Protein AF-A0A090VX76-F1 (afdb_monomer)

Radius of gyration: 25.06 Å; Cα contacts (8 Å, |Δi|>4): 396; chains: 1; bounding box: 57×43×75 Å

Solvent-accessible surface area (backbone atoms only — not comparable to full-atom values): 22000 Å² total; per-residue (Å²): 107,50,76,71,83,43,80,89,56,39,46,28,38,48,49,68,60,52,49,50,50,41,42,64,65,31,68,87,74,47,96,70,63,43,63,64,54,55,51,45,40,37,74,72,53,52,30,33,78,51,69,100,56,27,36,28,54,52,33,30,66,56,48,36,48,53,52,23,56,39,38,77,75,35,60,67,57,36,49,54,38,72,38,89,45,47,39,76,65,36,51,66,25,52,43,47,28,25,64,74,46,25,54,50,53,66,60,47,52,51,35,49,49,50,38,40,72,41,31,48,71,50,36,50,51,44,49,78,39,20,68,54,59,48,62,76,59,49,42,56,74,96,63,38,69,68,78,71,56,63,72,91,69,60,74,53,34,62,49,72,66,56,51,50,50,51,50,51,50,53,59,68,64,51,76,80,55,56,68,63,78,81,76,64,82,88,80,54,44,55,69,76,46,45,67,61,41,51,49,41,36,30,36,35,58,55,29,36,64,62,33,81,56,61,65,61,53,40,53,47,53,51,53,50,52,46,40,48,50,42,47,50,52,54,53,52,49,53,52,50,51,44,30,70,74,69,74,41,77,63,91,87,53,68,90,91,54,60,66,72,60,46,67,69,47,44,66,52,56,48,46,51,52,50,29,71,43,41,55,45,69,80,48,44,69,51,48,51,53,48,58,61,52,56,75,74,52,80,72,61,30,68,61,60,53,48,47,46,49,50,36,40,42,72,46,61,40,97,62,29,69,59,51,49,53,53,49,65,71,68,57,87,52,55,36,62,46,39,48,46,42,56,52,46,50,48,48,63,42,76,44,96,66,56,76,65,57,47,51,51,44,46,52,50,48,44,52,46,36,38,74,62,65,80,36,57,90,80,48,42,68,56,54,44,50,49,59,54,51,48,44,55,69,40,75,116

Secondary structure (DSSP, 8-state):
-B--SSTTTTTBEEHHHHHHHHHHHHTTT--S-HHHHHHHHHHTTSEEEETTTEEEESSHHHHHHHHHHHHHH-HHHHHHHTSTTGGGG-HHHHHHHHHH-TT-HHHHHHHHHHHHHHHHHHHHHHHHTHHHHHHHHPPPGGG-HHHH--GGGS--PPPHHHHHHHHHHHHHTS----PPPPP--SS--TTT-HHHHHHHHHHHHHH-TT---HHHHHHHHHHHHHHHHHHHHHHHHHHHHHHHHHSS--TTS-TTS-HHHHHHHHHHHHHHHHHHHH--GGGHHHHHHHHHHHTT-SS--HHHHHHHHHHHHHTT-TTHHHHHHHHHHH---HHHHHHHHHHHHHHHHHS---HHHHHHHHHHHHHHHHHHTSS-TTTHHHHHHHHHHHHHHT--

Sequence (396 aa):
MNDHGDADYSYSVDYVDLLGYFRDYLKTRFHGQPQKVLDDFIKRGILTYHDDNLIRFKSAFFFHYFIALHFDYDPNFKKQVFTEDNYLNFIEEITYYTGLKRDDASVLNFTQQKLNDAFADFNTDIRNNYEKVDRVLESKRDDTVTFQIDEIKAENKLSEKQIDDMYDESLSAIPVSKKIEKKDFSNQNTRRQIDKVLKLACNVLKNSEDVDDFEAKKIAYQNTLISSISFLMQYRDALITHYIKFKKQPDHFPKNIDFHIFIKIIPLIHQVVIYNWLGTQKLRPVITDKIEKDKTTINISDFERFLSVFIYSDIKGSDYPQKIEQFVKSTKYNYLKDLSYLKIMSYYHLRKNDKELDKFYLKLLADIKQGIGQLDKHSKSRFIKNLENDKKKGSL

InterPro domains:
  IPR057123 STAND NTPase 4, small alpha/beta domain [PF24406] (11-67)

Organism: NCBI:txid504487

pLDDT: mean 87.03, std 12.62, range [30.88, 98.5]

Nearest PDB structures (foldseek):
  7xn7-assembly1_q  TM=1.341E-01  e=4.962E+00  Komagataella phaffii
  6rrk-assembly1_B  TM=1.285E-01  e=8.283E+00  Homo sapiens

Foldseek 3Di:
DAQPVDQLCGQKDFQVVVLVVQCVVCVVPPPDRSVVVVVVCCVVQQWHDRPDTIIHGQALVSVLLVVLVVVVVDVVSVVVCLPDLNVLLNLSSLLNNLLVVLQPVVLLVSLLVLLCVQCVVLLVVCLVPVAVLLVVLFDDLCGFVVVVDPPVPPDAQDDPVRLVVVVVVVVVPPPRHSGNDDRDPPDGDSNPVSVSSLLSLQSSLLSNLNHPPLVSSLVSVVSSLSSLSSVLVVVLVVQVVCCVVVVDGPPPDDPPDDPVSCSNCSLLVSLVVSLVRRQDPSCLVSLVVCLVVVVVDDRHHLSSNLSSLVSNVVNVPPCSLVSLLVSCVPDPGLSSLSSSLVSLSCCLRNHDDDPVSNVSSLLSNLVSCVSSPVDDPVCSVVSSVVVVVSNVVNVD

Mean predicted aligned error: 7.78 Å

Structure (mmCIF, N/CA/C/O backbone):
data_AF-A0A090VX76-F1
#
_entry.id   AF-A0A090VX76-F1
#
loop_
_atom_site.group_PDB
_atom_site.id
_atom_site.type_symbol
_atom_site.label_atom_id
_atom_site.label_alt_id
_atom_site.label_comp_id
_atom_site.label_asym_id
_atom_site.label_entity_id
_atom_site.label_seq_id
_atom_site.pdbx_PDB_ins_code
_atom_site.Cartn_x
_atom_site.Cartn_y
_atom_site.Cartn_z
_atom_site.occupancy
_atom_site.B_iso_or_equiv
_atom_site.auth_seq_id
_atom_site.auth_comp_id
_atom_site.auth_asym_id
_atom_site.auth_atom_id
_atom_site.pdbx_PDB_model_num
ATOM 1 N N . MET A 1 1 ? 19.709 7.223 -23.746 1.00 61.41 1 MET A N 1
ATOM 2 C CA . MET A 1 1 ? 19.711 8.512 -23.024 1.00 61.41 1 MET A CA 1
ATOM 3 C C . MET A 1 1 ? 20.643 8.343 -21.850 1.00 61.41 1 MET A C 1
ATOM 5 O O . MET A 1 1 ? 20.423 7.428 -21.064 1.00 61.41 1 MET A O 1
ATOM 9 N N . ASN A 1 2 ? 21.706 9.139 -21.801 1.00 57.91 2 ASN A N 1
ATOM 10 C CA . ASN A 1 2 ? 22.763 8.963 -20.813 1.00 57.91 2 ASN A CA 1
ATOM 11 C C . ASN A 1 2 ? 22.556 9.922 -19.645 1.00 57.91 2 ASN A C 1
ATOM 13 O O . ASN A 1 2 ? 21.997 11.008 -19.789 1.00 57.91 2 ASN A O 1
ATOM 17 N N . ASP A 1 3 ? 22.993 9.499 -18.469 1.00 56.75 3 ASP A N 1
ATOM 18 C CA . ASP A 1 3 ? 23.068 10.373 -17.314 1.00 56.75 3 ASP A CA 1
ATOM 19 C C . ASP A 1 3 ? 24.384 11.157 -17.377 1.00 56.75 3 ASP A C 1
ATOM 21 O O . ASP A 1 3 ? 25.464 10.593 -17.210 1.00 56.75 3 ASP A O 1
ATOM 25 N N . HIS A 1 4 ? 24.291 12.455 -17.660 1.00 56.47 4 HIS A N 1
ATOM 26 C CA . HIS A 1 4 ? 25.447 13.345 -17.775 1.00 56.47 4 HIS A CA 1
ATOM 27 C C . HIS A 1 4 ? 25.908 13.903 -16.419 1.00 56.47 4 HIS A C 1
ATOM 29 O O . HIS A 1 4 ? 26.841 14.697 -16.361 1.00 56.47 4 HIS A O 1
ATOM 35 N N . GLY A 1 5 ? 25.272 13.496 -15.316 1.00 48.22 5 GLY A N 1
ATOM 36 C CA . GLY A 1 5 ? 25.633 13.913 -13.964 1.00 48.22 5 GLY A CA 1
ATOM 37 C C . GLY A 1 5 ? 25.100 15.284 -13.541 1.00 48.22 5 GLY A C 1
ATOM 38 O O . GLY A 1 5 ? 25.035 15.528 -12.336 1.00 48.22 5 GLY A O 1
ATOM 39 N N . ASP A 1 6 ? 24.670 16.115 -14.492 1.00 52.59 6 ASP A N 1
ATOM 40 C CA . ASP A 1 6 ? 23.902 17.341 -14.277 1.00 52.59 6 ASP A CA 1
ATOM 41 C C . ASP A 1 6 ? 22.405 17.043 -14.420 1.00 52.59 6 ASP A C 1
ATOM 43 O O . ASP A 1 6 ? 21.950 16.619 -15.479 1.00 52.59 6 ASP A O 1
ATOM 47 N N . ALA A 1 7 ? 21.639 17.293 -13.358 1.00 52.88 7 ALA A N 1
ATOM 48 C CA . ALA A 1 7 ? 20.221 16.963 -13.282 1.00 52.88 7 ALA A CA 1
ATOM 49 C C . ALA A 1 7 ? 19.348 17.671 -14.336 1.00 52.88 7 ALA A C 1
ATOM 51 O O . ALA A 1 7 ? 18.213 17.235 -14.546 1.00 52.88 7 ALA A O 1
ATOM 52 N N . ASP A 1 8 ? 19.847 18.734 -14.971 1.00 55.12 8 ASP A N 1
ATOM 53 C CA . ASP A 1 8 ? 19.136 19.439 -16.039 1.00 55.12 8 ASP A CA 1
ATOM 54 C C . ASP A 1 8 ? 19.407 18.814 -17.424 1.00 55.12 8 ASP A C 1
ATOM 56 O O . ASP A 1 8 ? 18.516 18.813 -18.277 1.00 55.12 8 ASP A O 1
ATOM 60 N N . TYR A 1 9 ? 20.559 18.154 -17.609 1.00 59.03 9 TYR A N 1
ATOM 61 C CA . TYR A 1 9 ? 20.956 17.472 -18.854 1.00 59.03 9 TYR A CA 1
ATOM 62 C C . TYR A 1 9 ? 20.869 15.939 -18.787 1.00 59.03 9 TYR A C 1
ATOM 64 O O . TYR A 1 9 ? 20.947 15.271 -19.824 1.00 59.03 9 TYR A O 1
ATOM 72 N N . SER A 1 10 ? 20.702 15.358 -17.595 1.00 65.88 10 SER A N 1
ATOM 73 C CA . SER A 1 10 ? 20.537 13.919 -17.383 1.00 65.88 10 SER A CA 1
ATOM 74 C C . SER A 1 10 ? 19.366 13.379 -18.201 1.00 65.88 10 SER A C 1
ATOM 76 O O . SER A 1 10 ? 18.280 13.956 -18.253 1.00 65.88 10 SER A O 1
ATOM 78 N N . TYR A 1 11 ? 19.594 12.227 -18.828 1.00 80.56 11 TYR A N 1
ATOM 79 C CA . TYR A 1 11 ? 18.632 11.525 -19.676 1.00 80.56 11 TYR A CA 1
ATOM 80 C C . TYR A 1 11 ? 18.161 12.317 -20.898 1.00 80.56 11 TYR A C 1
ATOM 82 O O . TYR A 1 11 ? 17.060 12.097 -21.404 1.00 80.56 11 TYR A O 1
ATOM 90 N N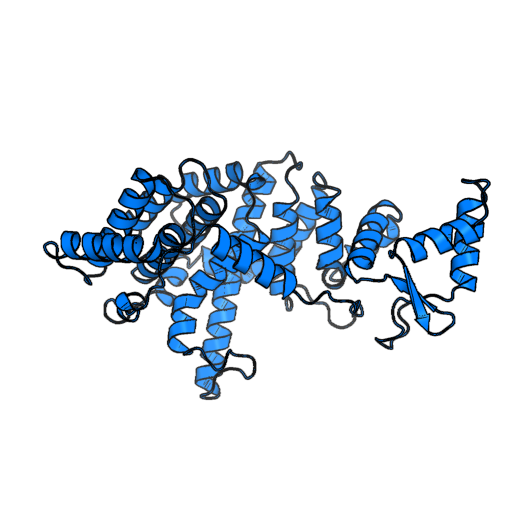 . SER A 1 12 ? 19.013 13.206 -21.396 1.00 85.62 12 SER A N 1
ATOM 91 C CA . SER A 1 12 ? 18.903 13.751 -22.740 1.00 85.62 12 SER A CA 1
ATOM 92 C C . SER A 1 12 ? 19.764 12.946 -23.727 1.00 85.62 12 SER A C 1
ATOM 94 O O . SER A 1 12 ? 20.536 12.055 -23.349 1.00 85.62 12 SER A O 1
ATOM 96 N N . VAL A 1 13 ? 19.550 13.168 -25.018 1.00 88.69 13 VAL A N 1
ATOM 97 C CA . VAL A 1 13 ? 20.364 12.625 -26.109 1.00 88.69 13 VAL A CA 1
ATOM 98 C C . VAL A 1 13 ? 20.415 13.652 -27.233 1.00 88.69 13 VAL A C 1
ATOM 100 O O . VAL A 1 13 ? 19.424 14.340 -27.467 1.00 88.69 13 VAL A O 1
ATOM 103 N N . ASP A 1 14 ? 21.544 13.757 -27.926 1.00 90.19 14 ASP A N 1
ATOM 104 C CA . ASP A 1 14 ? 21.655 14.621 -29.098 1.00 90.19 14 ASP A CA 1
ATOM 105 C C . ASP A 1 14 ? 20.663 14.190 -30.193 1.00 90.19 14 ASP A C 1
ATOM 107 O O . ASP A 1 14 ? 20.452 12.995 -30.433 1.00 90.19 14 ASP A O 1
ATOM 111 N N . TYR A 1 15 ? 20.023 15.159 -30.851 1.00 90.88 15 TYR A N 1
ATOM 112 C CA . TYR A 1 15 ? 19.055 14.889 -31.913 1.00 90.88 15 TYR A CA 1
ATOM 113 C C . TYR A 1 15 ? 19.672 14.079 -33.058 1.00 90.88 15 TYR A C 1
ATOM 115 O O . TYR A 1 15 ? 19.019 13.178 -33.589 1.00 90.88 15 TYR A O 1
ATOM 123 N N . VAL A 1 16 ? 20.920 14.368 -33.438 1.00 90.69 16 VAL A N 1
ATOM 124 C CA . VAL A 1 16 ? 21.611 13.692 -34.543 1.00 90.69 16 VAL A CA 1
ATOM 125 C C . VAL A 1 16 ? 21.887 12.236 -34.183 1.00 90.69 16 VAL A C 1
ATOM 127 O O . VAL A 1 16 ? 21.609 11.349 -34.996 1.00 90.69 16 VAL A O 1
ATOM 130 N N . ASP A 1 17 ? 22.346 11.978 -32.958 1.00 90.94 17 ASP A N 1
ATOM 131 C CA . ASP A 1 17 ? 22.579 10.621 -32.454 1.00 90.94 17 ASP A CA 1
ATOM 132 C C . ASP A 1 17 ? 21.272 9.822 -32.388 1.00 90.94 17 ASP A C 1
ATOM 134 O O . ASP A 1 17 ? 21.200 8.675 -32.843 1.00 90.94 17 ASP A O 1
ATOM 138 N N . LEU A 1 18 ? 20.200 10.442 -31.880 1.00 91.94 18 LEU A N 1
ATOM 139 C CA . LEU A 1 18 ? 18.882 9.818 -31.818 1.00 91.94 18 LEU A CA 1
ATOM 140 C C . LEU A 1 18 ? 18.333 9.526 -33.221 1.00 91.94 18 LEU A C 1
ATOM 142 O O . LEU A 1 18 ? 17.815 8.438 -33.467 1.00 91.94 18 LEU A O 1
ATOM 146 N N . LEU A 1 19 ? 18.480 10.454 -34.167 1.00 92.62 19 LEU A N 1
ATOM 147 C CA . LEU A 1 19 ? 18.079 10.246 -35.557 1.00 92.62 19 LEU A CA 1
ATOM 148 C C . LEU A 1 19 ? 18.888 9.119 -36.219 1.00 92.62 19 LEU A C 1
ATOM 150 O O . LEU A 1 19 ? 18.323 8.341 -36.992 1.00 92.62 19 LEU A O 1
ATOM 154 N N . GLY A 1 20 ? 20.181 9.009 -35.902 1.00 92.62 20 GLY A N 1
ATOM 155 C CA . GLY A 1 20 ? 21.033 7.886 -36.293 1.00 92.62 20 GLY A CA 1
ATOM 156 C C . GLY A 1 20 ? 20.469 6.553 -35.802 1.00 92.62 20 GLY A C 1
ATOM 157 O O . GLY A 1 20 ? 20.235 5.653 -36.608 1.00 92.62 20 GLY A O 1
ATOM 158 N N . TYR A 1 21 ? 20.118 6.471 -34.515 1.00 91.06 21 TYR A N 1
ATOM 159 C CA . TYR A 1 21 ? 19.471 5.289 -33.941 1.00 91.06 21 TYR A CA 1
ATOM 160 C C . TYR A 1 21 ? 18.154 4.934 -34.650 1.00 91.06 21 TYR A C 1
ATOM 162 O O . TYR A 1 21 ? 17.949 3.781 -35.031 1.00 91.06 21 TYR A O 1
ATOM 170 N N . PHE A 1 22 ? 17.266 5.910 -34.886 1.00 90.69 22 PHE A N 1
ATOM 171 C CA . PHE A 1 22 ? 16.011 5.677 -35.615 1.00 90.69 22 PHE A CA 1
ATOM 172 C C . PHE A 1 22 ? 16.263 5.184 -37.043 1.00 90.69 22 PHE A C 1
ATOM 174 O O . PHE A 1 22 ? 15.547 4.307 -37.528 1.00 90.69 22 PHE A O 1
ATOM 181 N N . ARG A 1 23 ? 17.278 5.726 -37.726 1.00 92.25 23 ARG A N 1
ATOM 182 C CA . ARG A 1 23 ? 17.655 5.299 -39.077 1.00 92.25 23 ARG A CA 1
ATOM 183 C C . ARG A 1 23 ? 18.080 3.838 -39.095 1.00 92.25 23 ARG A C 1
ATOM 185 O O . ARG A 1 23 ? 17.578 3.086 -39.928 1.00 92.25 23 ARG A O 1
ATOM 192 N N . ASP A 1 24 ? 18.947 3.438 -38.174 1.00 91.69 24 ASP A N 1
ATOM 193 C CA . ASP A 1 24 ? 19.447 2.066 -38.107 1.00 91.69 24 ASP A CA 1
ATOM 194 C C . ASP A 1 24 ? 18.354 1.084 -37.675 1.00 91.69 24 ASP A C 1
ATOM 196 O O . ASP A 1 24 ? 18.184 0.034 -38.297 1.00 91.69 24 ASP A O 1
ATOM 200 N N . TYR A 1 25 ? 17.548 1.454 -36.675 1.00 88.81 25 TYR A N 1
ATOM 201 C CA . TYR A 1 25 ? 16.451 0.626 -36.174 1.00 88.81 25 TYR A CA 1
ATOM 202 C C . TYR A 1 25 ? 15.350 0.396 -37.222 1.00 88.81 25 TYR A C 1
ATOM 204 O O . TYR A 1 25 ? 14.828 -0.715 -37.349 1.00 88.81 25 TYR A O 1
ATOM 212 N N . LEU A 1 26 ? 14.985 1.429 -37.992 1.00 91.44 26 LEU A N 1
ATOM 213 C CA . LEU A 1 26 ? 13.903 1.346 -38.980 1.00 91.44 26 LEU A CA 1
ATOM 214 C C . LEU A 1 26 ? 14.341 0.732 -40.313 1.00 91.44 26 LEU A C 1
ATOM 216 O O . LEU A 1 26 ? 13.481 0.227 -41.033 1.00 91.44 26 LEU A O 1
ATOM 220 N N . LYS A 1 27 ? 15.645 0.701 -40.624 1.00 90.25 27 LYS A N 1
ATOM 221 C CA . LYS A 1 27 ? 16.193 0.229 -41.911 1.00 90.25 27 LYS A CA 1
ATOM 222 C C . LYS A 1 27 ? 15.644 -1.128 -42.369 1.00 90.25 27 LYS A C 1
ATOM 224 O O . LYS A 1 27 ? 15.472 -1.338 -43.566 1.00 90.25 27 LYS A O 1
ATOM 229 N N . THR A 1 28 ? 15.374 -2.044 -41.440 1.00 88.81 28 THR A N 1
ATOM 230 C CA . THR A 1 28 ? 14.866 -3.400 -41.727 1.00 88.81 28 THR A CA 1
ATOM 231 C C . THR A 1 28 ? 13.382 -3.591 -41.409 1.00 88.81 28 THR A C 1
ATOM 233 O O . THR A 1 28 ? 12.850 -4.677 -41.622 1.00 88.81 28 THR A O 1
ATOM 236 N N . ARG A 1 29 ? 12.704 -2.565 -40.880 1.00 86.56 29 ARG A N 1
ATOM 237 C CA . ARG A 1 29 ? 11.356 -2.680 -40.294 1.00 86.56 29 ARG A CA 1
ATOM 238 C C . ARG A 1 29 ? 10.327 -1.760 -40.940 1.00 86.56 29 ARG A C 1
ATOM 240 O O . ARG A 1 29 ? 9.135 -2.043 -40.870 1.00 86.56 29 ARG A O 1
ATOM 247 N N . PHE A 1 30 ? 10.760 -0.649 -41.532 1.00 84.06 30 PHE A N 1
ATOM 248 C CA . PHE A 1 30 ? 9.867 0.377 -42.052 1.00 84.06 30 PHE A CA 1
ATOM 249 C C . PHE A 1 30 ? 10.529 1.172 -43.183 1.00 84.06 30 PHE A C 1
ATOM 251 O O . PHE A 1 30 ? 11.637 1.675 -43.036 1.00 84.06 30 PHE A O 1
ATOM 258 N N . HIS A 1 31 ? 9.823 1.337 -44.303 1.00 78.06 31 HIS A N 1
ATOM 259 C CA . HIS A 1 31 ? 10.339 2.027 -45.494 1.00 78.06 31 HIS A CA 1
ATOM 260 C C . HIS A 1 31 ? 10.164 3.560 -45.479 1.00 78.06 31 HIS A C 1
ATOM 262 O O . HIS A 1 31 ? 10.464 4.220 -46.472 1.00 78.06 31 HIS A O 1
ATOM 268 N N . GLY A 1 32 ? 9.647 4.153 -44.398 1.00 81.19 32 GLY A N 1
ATOM 269 C CA . GLY A 1 32 ? 9.461 5.605 -44.311 1.00 81.19 32 GLY A CA 1
ATOM 270 C C . GLY A 1 32 ? 10.693 6.364 -43.812 1.00 81.19 32 GLY A C 1
ATOM 271 O O . GLY A 1 32 ? 11.698 5.786 -43.411 1.00 81.19 32 GLY A O 1
ATOM 272 N N . GLN A 1 33 ? 10.606 7.696 -43.835 1.00 88.69 33 GLN A N 1
ATOM 273 C CA . GLN A 1 33 ? 11.702 8.578 -43.424 1.00 88.69 33 GLN A CA 1
ATOM 274 C C . GLN A 1 33 ? 11.870 8.560 -41.892 1.00 88.69 33 GLN A C 1
ATOM 276 O O . GLN A 1 33 ? 10.944 8.987 -41.199 1.00 88.69 33 GLN A O 1
ATOM 281 N N . PRO A 1 34 ? 13.035 8.148 -41.348 1.00 91.00 34 PRO A N 1
ATOM 282 C CA . PRO A 1 34 ? 13.270 8.083 -39.900 1.00 91.00 34 PRO A CA 1
ATOM 283 C C . PRO A 1 34 ? 13.031 9.413 -39.180 1.00 91.00 34 PRO A C 1
ATOM 285 O O . PRO A 1 34 ? 12.471 9.431 -38.088 1.00 91.00 34 PRO A O 1
ATOM 288 N N . GLN A 1 35 ? 13.371 10.525 -39.840 1.00 92.69 35 GLN A N 1
ATOM 289 C CA . GLN A 1 35 ? 13.133 11.876 -39.335 1.00 92.69 35 GLN A CA 1
ATOM 290 C C . GLN A 1 35 ? 11.649 12.136 -39.063 1.00 92.69 35 GLN A C 1
ATOM 292 O O . GLN A 1 35 ? 11.299 12.575 -37.978 1.00 92.69 35 GLN A O 1
ATOM 297 N N . LYS A 1 36 ? 10.757 11.762 -39.992 1.00 91.81 36 LYS A N 1
ATOM 298 C CA . LYS A 1 36 ? 9.308 11.934 -39.803 1.00 91.81 36 LYS A CA 1
ATOM 299 C C . LYS A 1 36 ? 8.776 11.145 -38.611 1.00 91.81 36 LYS A C 1
ATOM 301 O O . LYS A 1 36 ? 7.833 11.593 -37.971 1.00 91.81 36 LYS A O 1
ATOM 306 N N . VAL A 1 37 ? 9.351 9.974 -38.332 1.00 91.19 37 VAL A N 1
ATOM 307 C CA . VAL A 1 37 ? 8.958 9.169 -37.169 1.00 91.19 37 VAL A CA 1
ATOM 308 C C . VAL A 1 37 ? 9.399 9.868 -35.886 1.00 91.19 37 VAL A C 1
ATOM 310 O O . VAL A 1 37 ? 8.575 10.053 -34.997 1.00 91.19 37 VAL A O 1
ATOM 313 N N . LEU A 1 38 ? 10.658 10.309 -35.802 1.00 92.00 38 LEU A N 1
ATOM 314 C CA . LEU A 1 38 ? 11.160 11.057 -34.647 1.00 92.00 38 LEU A CA 1
ATOM 315 C C . LEU A 1 38 ? 10.354 12.347 -34.405 1.00 92.00 38 LEU A C 1
ATOM 317 O O . LEU A 1 38 ? 9.918 12.603 -33.282 1.00 92.00 38 LEU A O 1
ATOM 321 N N . ASP A 1 39 ? 10.072 13.107 -35.463 1.00 91.44 39 ASP A N 1
ATOM 322 C CA . ASP A 1 39 ? 9.273 14.332 -35.388 1.00 91.44 39 ASP A CA 1
ATOM 323 C C . ASP A 1 39 ? 7.835 14.049 -34.910 1.00 91.44 39 ASP A C 1
ATOM 325 O O . ASP A 1 39 ? 7.254 14.859 -34.187 1.00 91.44 39 ASP A O 1
ATOM 329 N N . ASP A 1 40 ? 7.256 12.886 -35.240 1.00 92.94 40 ASP A N 1
ATOM 330 C CA . ASP A 1 40 ? 5.930 12.482 -34.754 1.00 92.94 40 ASP A CA 1
ATOM 331 C C . ASP A 1 40 ? 5.936 12.188 -33.242 1.00 92.94 40 ASP A C 1
ATOM 333 O O . ASP A 1 40 ? 5.009 12.589 -32.536 1.00 92.94 40 ASP A O 1
ATOM 337 N N . PHE A 1 41 ? 7.000 11.577 -32.701 1.00 92.38 41 PHE A N 1
ATOM 338 C CA . PHE A 1 41 ? 7.164 11.402 -31.247 1.00 92.38 41 PHE A CA 1
ATOM 339 C C . PHE A 1 41 ? 7.220 12.747 -30.508 1.00 92.38 41 PHE A C 1
ATOM 341 O O . PHE A 1 41 ? 6.643 12.884 -29.422 1.00 92.38 41 PHE A O 1
ATOM 348 N N . ILE A 1 42 ? 7.886 13.745 -31.096 1.00 91.88 42 ILE A N 1
ATOM 349 C CA . ILE A 1 42 ? 7.974 15.102 -30.541 1.00 91.88 42 ILE A CA 1
ATOM 350 C C . ILE A 1 42 ? 6.617 15.806 -30.647 1.00 91.88 42 ILE A C 1
ATOM 352 O O . ILE A 1 42 ? 6.102 16.328 -29.657 1.00 91.88 42 ILE A O 1
ATOM 356 N N . LYS A 1 43 ? 5.976 15.757 -31.821 1.00 92.75 43 LYS A N 1
ATOM 357 C CA . LYS A 1 43 ? 4.665 16.374 -32.070 1.00 92.75 43 LYS A CA 1
ATOM 358 C C . LYS A 1 43 ? 3.572 15.812 -31.160 1.00 92.75 43 LYS A C 1
ATOM 360 O O . LYS A 1 43 ? 2.720 16.563 -30.691 1.00 92.75 43 LYS A O 1
ATOM 365 N N . ARG A 1 44 ? 3.601 14.507 -30.878 1.00 90.94 44 ARG A N 1
ATOM 366 C CA . ARG A 1 44 ? 2.683 13.845 -29.932 1.00 90.94 44 ARG A CA 1
ATOM 367 C C . ARG A 1 44 ? 3.006 14.134 -28.466 1.00 90.94 44 ARG A C 1
ATOM 369 O O . ARG A 1 44 ? 2.235 13.754 -27.591 1.00 90.94 44 ARG A O 1
ATOM 376 N N . GLY A 1 45 ? 4.118 14.811 -28.184 1.00 88.12 45 GLY A N 1
ATOM 377 C CA . GLY A 1 45 ? 4.521 15.190 -26.836 1.00 88.12 45 GLY A CA 1
ATOM 378 C C . GLY A 1 45 ? 5.060 14.034 -25.998 1.00 88.12 45 GLY A C 1
ATOM 379 O O . GLY A 1 45 ? 5.004 14.117 -24.774 1.00 88.12 45 GLY A O 1
ATOM 380 N N . ILE A 1 46 ? 5.568 12.972 -26.626 1.00 89.69 46 ILE A N 1
ATOM 381 C CA . ILE A 1 46 ? 6.306 11.914 -25.922 1.00 89.69 46 ILE A CA 1
ATOM 382 C C . ILE A 1 46 ? 7.722 12.417 -25.627 1.00 89.69 46 ILE A C 1
ATOM 384 O O . ILE A 1 46 ? 8.202 12.349 -24.493 1.00 89.69 46 ILE A O 1
ATOM 388 N N . LEU A 1 47 ? 8.360 12.979 -26.654 1.00 91.00 47 LEU A N 1
ATOM 389 C CA . LEU A 1 47 ? 9.667 13.621 -26.582 1.00 91.00 47 LEU A CA 1
ATOM 390 C C . LEU A 1 47 ? 9.518 15.146 -26.643 1.00 91.00 47 LEU A C 1
ATOM 392 O O . LEU A 1 47 ? 8.507 15.670 -27.109 1.00 91.00 47 LEU A O 1
ATOM 396 N N . THR A 1 48 ? 10.526 15.860 -26.159 1.00 89.25 48 THR A N 1
ATOM 397 C CA . THR A 1 48 ? 10.628 17.317 -26.250 1.00 89.25 48 THR A CA 1
ATOM 398 C C . THR A 1 48 ? 12.075 17.719 -26.482 1.00 89.25 48 THR A C 1
ATOM 400 O O . THR A 1 48 ? 12.990 17.046 -26.000 1.00 89.25 48 THR A O 1
ATOM 403 N N . TYR A 1 49 ? 12.262 18.842 -27.170 1.00 88.44 49 TYR A N 1
ATOM 404 C CA . TYR A 1 49 ? 13.541 19.537 -27.180 1.00 88.44 49 TYR A CA 1
ATOM 405 C C . TYR A 1 49 ? 13.863 20.056 -25.776 1.00 88.44 49 TYR A C 1
ATOM 407 O O . TYR A 1 49 ? 12.972 20.506 -25.044 1.00 88.44 49 TYR A O 1
ATOM 415 N N . HIS A 1 50 ? 15.132 19.939 -25.414 1.00 78.69 50 HIS A N 1
ATOM 416 C CA . HIS A 1 50 ? 15.766 20.509 -24.241 1.00 78.69 50 HIS A CA 1
ATOM 417 C C . HIS A 1 50 ? 17.024 21.214 -24.729 1.00 78.69 50 HIS A C 1
ATOM 419 O O . HIS A 1 50 ? 17.971 20.550 -25.133 1.00 78.69 50 HIS A O 1
ATOM 425 N N . ASP A 1 51 ? 17.012 22.541 -24.754 1.00 75.06 51 ASP A N 1
ATOM 426 C CA . ASP A 1 51 ? 18.001 23.326 -25.498 1.00 75.06 51 ASP A CA 1
ATOM 427 C C . ASP A 1 51 ? 18.063 22.937 -26.996 1.00 75.06 51 ASP A C 1
ATOM 429 O O . ASP A 1 51 ? 17.387 22.013 -27.457 1.00 75.06 51 ASP A O 1
ATOM 433 N N . ASP A 1 52 ? 18.819 23.688 -27.798 1.00 77.31 52 ASP A N 1
ATOM 434 C CA . ASP A 1 52 ? 18.664 23.690 -29.262 1.00 77.31 52 ASP A CA 1
ATOM 435 C C . ASP A 1 52 ? 18.892 22.330 -29.954 1.00 77.31 52 ASP A C 1
ATOM 437 O O . ASP A 1 52 ? 18.370 22.124 -31.050 1.00 77.31 52 ASP A O 1
ATOM 441 N N . ASN A 1 53 ? 19.627 21.387 -29.345 1.00 86.12 53 ASN A N 1
ATOM 442 C CA . ASN A 1 53 ? 19.951 20.105 -29.991 1.00 86.12 53 ASN A CA 1
ATOM 443 C C . ASN A 1 53 ? 19.761 18.844 -29.132 1.00 86.12 53 ASN A C 1
ATOM 445 O O . ASN A 1 53 ? 20.056 17.749 -29.612 1.00 86.12 53 ASN A O 1
ATOM 449 N N . LEU A 1 54 ? 19.265 18.947 -27.892 1.00 89.00 54 LEU A N 1
ATOM 450 C CA . LEU A 1 54 ? 19.051 17.763 -27.052 1.00 89.00 54 LEU A CA 1
ATOM 451 C C . LEU A 1 54 ? 17.574 17.382 -27.004 1.00 89.00 54 LEU A C 1
ATOM 453 O O . LEU A 1 54 ? 16.674 18.218 -26.953 1.00 89.00 54 LEU A O 1
ATOM 457 N N . ILE A 1 55 ? 17.319 16.081 -26.994 1.00 90.00 55 ILE A N 1
ATOM 458 C CA . ILE A 1 55 ? 15.994 15.484 -26.901 1.00 90.00 55 ILE A CA 1
ATOM 459 C C . ILE A 1 55 ? 15.889 14.706 -25.598 1.00 90.00 55 ILE A C 1
ATOM 461 O O . ILE A 1 55 ? 16.768 13.918 -25.253 1.00 90.00 55 ILE A O 1
ATOM 465 N N . ARG A 1 56 ? 14.771 14.873 -24.890 1.00 88.00 56 ARG A N 1
ATOM 466 C CA . ARG A 1 56 ? 14.425 14.072 -23.708 1.00 88.00 56 ARG A CA 1
ATOM 467 C C . ARG A 1 56 ? 12.940 13.734 -23.681 1.00 88.00 56 ARG A C 1
ATOM 469 O O . ARG A 1 56 ? 12.157 14.271 -24.464 1.00 88.00 56 ARG A O 1
ATOM 476 N N . PHE A 1 57 ? 12.526 12.863 -22.765 1.00 88.31 57 PHE A N 1
ATOM 477 C CA . PHE A 1 57 ? 11.100 12.649 -22.518 1.00 88.31 57 PHE A CA 1
ATOM 478 C C . PHE A 1 57 ? 10.441 13.911 -21.961 1.00 88.31 57 PHE A C 1
ATOM 480 O O . PHE A 1 57 ? 10.990 14.590 -21.095 1.00 88.31 57 PHE A O 1
ATOM 487 N N . LYS A 1 58 ? 9.229 14.214 -22.437 1.00 85.50 58 LYS A N 1
ATOM 488 C CA . LYS A 1 58 ? 8.466 15.390 -21.989 1.00 85.50 58 LYS A CA 1
ATOM 489 C C . LYS A 1 58 ? 8.055 15.303 -20.514 1.00 85.50 58 LYS A C 1
ATOM 491 O O . LYS A 1 58 ? 7.887 16.331 -19.860 1.00 85.50 58 LYS A O 1
ATOM 496 N N . SER A 1 59 ? 7.863 14.088 -20.004 1.00 83.62 59 SER A N 1
ATOM 497 C CA . SER A 1 59 ? 7.484 13.815 -18.618 1.00 83.62 59 SER A CA 1
ATOM 498 C C . SER A 1 59 ? 8.215 12.587 -18.081 1.00 83.62 59 SER A C 1
ATOM 500 O O . SER A 1 59 ? 8.542 11.667 -18.837 1.00 83.62 59 SER A O 1
ATOM 502 N N . ALA A 1 60 ? 8.420 12.545 -16.760 1.00 83.81 60 ALA A N 1
ATOM 503 C CA . ALA A 1 60 ? 9.013 11.386 -16.097 1.00 83.81 60 ALA A CA 1
ATOM 504 C C . ALA A 1 60 ? 8.159 10.119 -16.279 1.00 83.81 60 ALA A C 1
ATOM 506 O O . ALA A 1 60 ? 8.696 9.027 -16.429 1.00 83.81 60 ALA A O 1
ATOM 507 N N . PHE A 1 61 ? 6.832 10.273 -16.372 1.00 85.56 61 PHE A N 1
ATOM 508 C CA . PHE A 1 61 ? 5.905 9.180 -16.674 1.00 85.56 61 PHE A CA 1
ATOM 509 C C . PHE A 1 61 ? 6.312 8.393 -17.927 1.00 85.56 61 PHE A C 1
ATOM 511 O O . PHE A 1 61 ? 6.439 7.172 -17.863 1.00 85.56 61 PHE A O 1
ATOM 518 N N . PHE A 1 62 ? 6.554 9.080 -19.053 1.00 88.31 62 PHE A N 1
ATOM 519 C CA . PHE A 1 62 ? 6.954 8.398 -20.285 1.00 88.31 62 PHE A CA 1
ATOM 520 C C . PHE A 1 62 ? 8.297 7.696 -20.111 1.00 88.31 62 PHE A C 1
ATOM 522 O O . PHE A 1 62 ? 8.430 6.545 -20.511 1.00 88.31 62 PHE A O 1
ATOM 529 N N . PHE A 1 63 ? 9.262 8.350 -19.464 1.00 89.19 63 PHE A N 1
ATOM 530 C CA . PHE A 1 63 ? 10.561 7.744 -19.189 1.00 89.19 63 PHE A CA 1
ATOM 531 C C . PHE A 1 63 ? 10.428 6.431 -18.403 1.00 89.19 63 PHE A C 1
ATOM 533 O O . PHE A 1 63 ? 10.922 5.399 -18.855 1.00 89.19 63 PHE A O 1
ATOM 540 N N . HIS A 1 64 ? 9.696 6.434 -17.285 1.00 90.81 64 HIS A N 1
ATOM 541 C CA . HIS A 1 64 ? 9.493 5.229 -16.477 1.00 90.81 64 HIS A CA 1
ATOM 542 C C . HIS A 1 64 ? 8.751 4.131 -17.251 1.00 90.81 64 HIS A C 1
ATOM 544 O O . HIS A 1 64 ? 9.133 2.963 -17.190 1.00 90.81 64 HIS A O 1
ATOM 550 N N . TYR A 1 65 ? 7.727 4.505 -18.023 1.00 92.19 65 TYR A N 1
ATOM 551 C CA . TYR A 1 65 ? 6.966 3.574 -18.853 1.00 92.19 65 TYR A CA 1
ATOM 552 C C . TYR A 1 65 ? 7.837 2.894 -19.922 1.00 92.19 65 TYR A C 1
ATOM 554 O O . TYR A 1 65 ? 7.795 1.674 -20.075 1.00 92.19 65 TYR A O 1
ATOM 562 N N . PHE A 1 66 ? 8.666 3.655 -20.645 1.00 92.69 66 PHE A N 1
ATOM 563 C CA . PHE A 1 66 ? 9.544 3.083 -21.668 1.00 92.69 66 PHE A CA 1
ATOM 564 C C . PHE A 1 66 ? 10.673 2.234 -21.070 1.00 92.69 66 PHE A C 1
ATOM 566 O O . PHE A 1 66 ? 11.030 1.225 -21.674 1.00 92.69 66 PHE A O 1
ATOM 573 N N . ILE A 1 67 ? 11.191 2.562 -19.879 1.00 93.25 67 ILE A N 1
ATOM 574 C CA . ILE A 1 67 ? 12.140 1.677 -19.180 1.00 93.25 67 ILE A CA 1
ATOM 575 C C . ILE A 1 67 ? 11.463 0.375 -18.746 1.00 93.25 67 ILE A C 1
ATOM 577 O O . ILE A 1 67 ? 12.058 -0.690 -18.896 1.00 93.25 67 ILE A O 1
ATOM 581 N N . ALA A 1 68 ? 10.218 0.429 -18.270 1.00 95.44 68 ALA A N 1
ATOM 582 C CA . ALA A 1 68 ? 9.470 -0.778 -17.933 1.00 95.44 68 ALA A CA 1
ATOM 583 C C . ALA A 1 68 ? 9.301 -1.701 -19.152 1.00 95.44 68 ALA A C 1
ATOM 585 O O . ALA A 1 68 ? 9.551 -2.898 -19.053 1.00 95.44 68 ALA A O 1
ATOM 586 N N . LEU A 1 69 ? 8.968 -1.149 -20.327 1.00 94.62 69 LEU A N 1
ATOM 587 C CA . LEU A 1 69 ? 8.952 -1.917 -21.582 1.00 94.62 69 LEU A CA 1
ATOM 588 C C . LEU A 1 69 ? 10.338 -2.470 -21.947 1.00 94.62 69 LEU A C 1
ATOM 590 O O . LEU A 1 69 ? 10.449 -3.553 -22.522 1.00 94.62 69 LEU A O 1
ATOM 594 N N . HIS A 1 70 ? 11.401 -1.742 -21.603 1.00 94.19 70 HIS A N 1
ATOM 595 C CA . HIS A 1 70 ? 12.767 -2.161 -21.885 1.00 94.19 70 HIS A CA 1
ATOM 596 C C . HIS A 1 70 ? 13.192 -3.410 -21.097 1.00 94.19 70 HIS A C 1
ATOM 598 O O . HIS A 1 70 ? 14.060 -4.137 -21.572 1.00 94.19 70 HIS A O 1
ATOM 604 N N . PHE A 1 71 ? 12.552 -3.723 -19.961 1.00 94.88 71 PHE A N 1
ATOM 605 C CA . PHE A 1 71 ? 12.820 -4.964 -19.218 1.00 94.88 71 PHE A CA 1
ATOM 606 C C . PHE A 1 71 ? 12.537 -6.225 -20.050 1.00 94.88 71 PHE A C 1
ATOM 608 O O . PHE A 1 71 ? 13.261 -7.208 -19.923 1.00 94.88 71 PHE A O 1
ATOM 615 N N . ASP A 1 72 ? 11.516 -6.211 -20.910 1.00 90.75 72 ASP A N 1
ATOM 616 C CA . ASP A 1 72 ? 11.236 -7.343 -21.808 1.00 90.75 72 ASP A CA 1
ATOM 617 C C . ASP A 1 72 ? 12.083 -7.291 -23.085 1.00 90.75 72 ASP A C 1
ATOM 619 O O . ASP A 1 72 ? 12.387 -8.325 -23.678 1.00 90.75 72 ASP A O 1
ATOM 623 N N . TYR A 1 73 ? 12.454 -6.086 -23.523 1.00 91.69 73 TYR A N 1
ATOM 624 C CA . TYR A 1 73 ? 13.254 -5.896 -24.730 1.00 91.69 73 TYR A CA 1
ATOM 625 C C . TYR A 1 73 ? 14.714 -6.336 -24.543 1.00 91.69 73 TYR A C 1
ATOM 627 O O . TYR A 1 73 ? 15.289 -6.927 -25.456 1.00 91.69 73 TYR A O 1
ATOM 635 N N . ASP A 1 74 ? 15.310 -6.054 -23.380 1.00 94.19 74 ASP A N 1
ATOM 636 C CA . ASP A 1 74 ? 16.690 -6.418 -23.048 1.00 94.19 74 ASP A CA 1
ATOM 637 C C . ASP A 1 74 ? 16.756 -7.241 -21.741 1.00 94.19 74 ASP A C 1
ATOM 639 O O . ASP A 1 74 ? 16.758 -6.687 -20.633 1.00 94.19 74 ASP A O 1
ATOM 643 N N . PRO A 1 75 ? 16.873 -8.580 -21.847 1.00 93.00 75 PRO A N 1
ATOM 644 C CA . PRO A 1 75 ? 17.002 -9.459 -20.687 1.00 93.00 75 PRO A CA 1
ATOM 645 C C . PRO A 1 75 ? 18.242 -9.191 -19.822 1.00 93.00 75 PRO A C 1
ATOM 647 O O . PRO A 1 75 ? 18.202 -9.434 -18.613 1.00 93.00 75 PRO A O 1
ATOM 650 N N . ASN A 1 76 ? 19.344 -8.695 -20.402 1.00 95.94 76 ASN A N 1
ATOM 651 C CA . ASN A 1 76 ? 20.549 -8.370 -19.634 1.00 95.94 76 ASN A CA 1
ATOM 652 C C . ASN A 1 76 ? 20.309 -7.139 -18.764 1.00 95.94 76 ASN A C 1
ATOM 654 O O . ASN A 1 76 ? 20.688 -7.134 -17.591 1.00 95.94 76 ASN A O 1
ATOM 658 N N . PHE A 1 77 ? 19.618 -6.139 -19.310 1.00 94.88 77 PHE A N 1
ATOM 659 C CA . PHE A 1 77 ? 19.193 -4.973 -18.548 1.00 94.88 77 PHE A CA 1
ATOM 660 C C . PHE A 1 77 ? 18.226 -5.356 -17.420 1.00 94.88 77 PHE A C 1
ATOM 662 O O . PHE A 1 77 ? 18.457 -4.976 -16.271 1.00 94.88 77 PHE A O 1
ATOM 669 N N . LYS A 1 78 ? 17.205 -6.191 -17.690 1.00 95.25 78 LYS A N 1
ATOM 670 C CA . LYS A 1 78 ? 16.317 -6.718 -16.630 1.00 95.25 78 LYS A CA 1
ATOM 671 C C . LYS A 1 78 ? 17.136 -7.405 -15.537 1.00 95.25 78 LYS A C 1
ATOM 673 O O . LYS A 1 78 ? 16.994 -7.080 -14.361 1.00 95.25 78 LYS A O 1
ATOM 678 N N . LYS A 1 79 ? 18.059 -8.297 -15.905 1.00 95.31 79 LYS A N 1
ATOM 679 C CA . LYS A 1 79 ? 18.932 -8.973 -14.936 1.00 95.31 79 LYS A CA 1
ATOM 680 C C . LYS A 1 79 ? 19.739 -7.979 -14.096 1.00 95.31 79 LYS A C 1
ATOM 682 O O . LYS A 1 79 ? 19.804 -8.145 -12.881 1.00 95.31 79 LYS A O 1
ATOM 687 N N . GLN A 1 80 ? 20.314 -6.944 -14.706 1.00 94.31 80 GLN A N 1
ATOM 688 C CA . GLN A 1 80 ? 21.059 -5.902 -13.996 1.00 94.31 80 GLN A CA 1
ATOM 689 C C . GLN A 1 80 ? 20.185 -5.168 -12.966 1.00 94.31 80 GLN A C 1
ATOM 691 O O . GLN A 1 80 ? 20.629 -4.952 -11.837 1.00 94.31 80 GLN A O 1
ATOM 696 N N . VAL A 1 81 ? 18.947 -4.819 -13.332 1.00 95.00 81 VAL A N 1
ATOM 697 C CA . VAL A 1 81 ? 17.984 -4.142 -12.444 1.00 95.00 81 VAL A CA 1
ATOM 698 C C . VAL A 1 81 ? 17.653 -4.996 -11.222 1.00 95.00 81 VAL A C 1
ATOM 700 O O . VAL A 1 81 ? 17.658 -4.493 -10.103 1.00 95.00 81 VAL A O 1
ATOM 703 N N . PHE A 1 82 ? 17.407 -6.291 -11.419 1.00 95.75 82 PHE A N 1
ATOM 704 C CA . PHE A 1 82 ? 17.051 -7.224 -10.345 1.00 95.75 82 PHE A CA 1
ATOM 705 C C . PHE A 1 82 ? 18.271 -7.846 -9.634 1.00 95.75 82 PHE A C 1
ATOM 707 O O . PHE A 1 82 ? 18.118 -8.761 -8.827 1.00 95.75 82 PHE A O 1
ATOM 714 N N . THR A 1 83 ? 19.487 -7.358 -9.899 1.00 93.00 83 THR A N 1
ATOM 715 C CA . THR A 1 83 ? 20.704 -7.791 -9.197 1.00 93.00 83 THR A CA 1
ATOM 716 C C . THR A 1 83 ? 20.924 -6.952 -7.938 1.00 93.00 83 THR A C 1
ATOM 718 O O . THR A 1 83 ? 20.862 -5.724 -7.985 1.00 93.00 83 THR A O 1
ATOM 721 N N . GLU A 1 84 ? 21.215 -7.621 -6.818 1.00 90.44 84 GLU A N 1
ATOM 722 C CA . GLU A 1 84 ? 21.518 -6.990 -5.524 1.00 90.44 84 GLU A CA 1
ATOM 723 C C . GLU A 1 84 ? 20.467 -5.940 -5.123 1.00 90.44 84 GLU A C 1
ATOM 725 O O . GLU A 1 84 ? 19.283 -6.273 -5.044 1.00 90.44 84 GLU A O 1
ATOM 730 N N . ASP A 1 85 ? 20.889 -4.706 -4.847 1.00 94.81 85 ASP A N 1
ATOM 731 C CA . ASP A 1 85 ? 20.044 -3.602 -4.390 1.00 94.81 85 ASP A CA 1
ATOM 732 C C . ASP A 1 85 ? 19.762 -2.573 -5.502 1.00 94.81 85 ASP A C 1
ATOM 734 O O . ASP A 1 85 ? 19.140 -1.539 -5.256 1.00 94.81 85 ASP A O 1
ATOM 738 N N . ASN A 1 86 ? 20.133 -2.878 -6.755 1.00 93.88 86 ASN A N 1
ATOM 739 C CA . ASN A 1 86 ? 19.904 -1.993 -7.905 1.00 93.88 86 ASN A CA 1
ATOM 740 C C . ASN A 1 86 ? 18.422 -1.673 -8.110 1.00 93.88 86 ASN A C 1
ATOM 742 O O . ASN A 1 86 ? 18.083 -0.557 -8.504 1.00 93.88 86 ASN A O 1
ATOM 746 N N . TYR A 1 87 ? 17.536 -2.620 -7.803 1.00 95.62 87 TYR A N 1
ATOM 747 C CA . TYR A 1 87 ? 16.088 -2.485 -7.955 1.00 95.62 87 TYR A CA 1
ATOM 748 C C . TYR A 1 87 ? 15.510 -1.276 -7.196 1.00 95.62 87 TYR A C 1
ATOM 750 O O . TYR A 1 87 ? 14.479 -0.740 -7.599 1.00 95.62 87 TYR A O 1
ATOM 758 N N . LEU A 1 88 ? 16.183 -0.798 -6.138 1.00 95.06 88 LEU A N 1
ATOM 759 C CA . LEU A 1 88 ? 15.770 0.373 -5.354 1.00 95.06 88 LEU A CA 1
ATOM 760 C C . LEU A 1 88 ? 15.833 1.685 -6.147 1.00 95.06 88 LEU A C 1
ATOM 762 O O . LEU A 1 88 ? 15.157 2.656 -5.799 1.00 95.06 88 LEU A O 1
ATOM 766 N N . ASN A 1 89 ? 16.585 1.700 -7.249 1.00 91.88 89 ASN A N 1
ATOM 767 C CA . ASN A 1 89 ? 16.567 2.783 -8.225 1.00 91.88 89 ASN A CA 1
ATOM 768 C C . ASN A 1 89 ? 15.429 2.656 -9.240 1.00 91.88 89 ASN A C 1
ATOM 770 O O . ASN A 1 89 ? 15.144 3.628 -9.927 1.00 91.88 89 ASN A O 1
ATOM 774 N N . PHE A 1 90 ? 14.759 1.509 -9.341 1.00 93.94 90 PHE A N 1
ATOM 775 C CA . PHE A 1 90 ? 13.774 1.218 -10.387 1.00 93.94 90 PHE A CA 1
ATOM 776 C C . PHE A 1 90 ? 12.366 0.955 -9.833 1.00 93.94 90 PHE A C 1
ATOM 778 O O . PHE A 1 90 ? 11.577 0.254 -10.456 1.00 93.94 90 PHE A O 1
ATOM 785 N N . ILE A 1 91 ? 12.030 1.491 -8.652 1.00 94.25 91 ILE A N 1
ATOM 786 C CA . ILE A 1 91 ? 10.745 1.231 -7.972 1.00 94.25 91 ILE A CA 1
ATOM 787 C C . ILE A 1 91 ? 9.541 1.553 -8.867 1.00 94.25 91 ILE A C 1
ATOM 789 O O . ILE A 1 91 ? 8.609 0.751 -8.974 1.00 94.25 91 ILE A O 1
ATOM 793 N N . GLU A 1 92 ? 9.555 2.721 -9.511 1.00 92.56 92 GLU A N 1
ATOM 794 C CA . GLU A 1 92 ? 8.453 3.168 -10.365 1.00 92.56 92 GLU A CA 1
ATOM 795 C C . GLU A 1 92 ? 8.403 2.336 -11.655 1.00 92.56 92 GLU A C 1
ATOM 797 O O . GLU A 1 92 ? 7.338 1.870 -12.050 1.00 92.56 92 GLU A O 1
ATOM 802 N N . GLU A 1 93 ? 9.553 2.042 -12.265 1.00 95.06 93 GLU A N 1
ATOM 803 C CA . GLU A 1 93 ? 9.661 1.201 -13.461 1.00 95.06 93 GLU A CA 1
ATOM 804 C C . GLU A 1 93 ? 9.202 -0.241 -13.218 1.00 95.06 93 GLU A C 1
ATOM 806 O O . GLU A 1 93 ? 8.463 -0.792 -14.030 1.00 95.06 93 GLU A O 1
ATOM 811 N N . ILE A 1 94 ? 9.564 -0.847 -12.083 1.00 97.44 94 ILE A N 1
ATOM 812 C CA . ILE A 1 94 ? 9.086 -2.181 -11.687 1.00 97.44 94 ILE A CA 1
ATOM 813 C C . ILE A 1 94 ? 7.575 -2.146 -11.417 1.00 97.44 94 ILE A C 1
ATOM 815 O O . ILE A 1 94 ? 6.855 -3.087 -11.762 1.00 97.44 94 ILE A O 1
ATOM 819 N N . THR A 1 95 ? 7.062 -1.048 -10.854 1.00 95.00 95 THR A N 1
ATOM 820 C CA . THR A 1 95 ? 5.616 -0.862 -10.661 1.00 95.00 95 THR A CA 1
ATOM 821 C C . THR A 1 95 ? 4.880 -0.803 -12.007 1.00 95.00 95 THR A C 1
ATOM 823 O O . THR A 1 95 ? 3.881 -1.500 -12.177 1.00 95.00 95 THR A O 1
ATOM 826 N N . TYR A 1 96 ? 5.385 -0.050 -12.993 1.00 94.75 96 TYR A N 1
ATOM 827 C CA . TYR A 1 96 ? 4.832 -0.059 -14.356 1.00 94.75 96 TYR A CA 1
ATOM 828 C C . TYR A 1 96 ? 4.937 -1.438 -15.003 1.00 94.75 96 TYR A C 1
ATOM 830 O O . TYR A 1 96 ? 3.959 -1.921 -15.570 1.00 94.75 96 TYR A O 1
ATOM 838 N N . TYR A 1 97 ? 6.101 -2.077 -14.886 1.00 96.81 97 TYR A N 1
ATOM 839 C CA . TYR A 1 97 ? 6.367 -3.384 -15.472 1.00 96.81 97 TYR A CA 1
ATOM 840 C C . TYR A 1 97 ? 5.360 -4.424 -14.996 1.00 96.81 97 TYR A C 1
ATOM 842 O O . TYR A 1 97 ? 4.708 -5.062 -15.812 1.00 96.81 97 TYR A O 1
ATOM 850 N N . THR A 1 98 ? 5.163 -4.541 -13.685 1.00 96.00 98 THR A N 1
ATOM 851 C CA . THR A 1 98 ? 4.209 -5.500 -13.105 1.00 96.00 98 THR A CA 1
ATOM 852 C C . THR A 1 98 ? 2.757 -5.163 -13.435 1.00 96.00 98 THR A C 1
ATOM 854 O O . THR A 1 98 ? 1.930 -6.060 -13.545 1.00 96.00 98 THR A O 1
ATOM 857 N N . GLY A 1 99 ? 2.430 -3.889 -13.677 1.00 93.94 99 GLY A N 1
ATOM 858 C CA . GLY A 1 99 ? 1.118 -3.500 -14.203 1.00 93.94 99 GLY A CA 1
ATOM 859 C C . GLY A 1 99 ? 0.858 -3.974 -15.644 1.00 93.94 99 GLY A C 1
ATOM 860 O O . GLY A 1 99 ? -0.304 -4.172 -16.019 1.00 93.94 99 GLY A O 1
ATOM 861 N N . LEU A 1 100 ? 1.923 -4.161 -16.437 1.00 93.62 100 LEU A N 1
ATOM 862 C CA . LEU A 1 100 ? 1.894 -4.682 -17.811 1.00 93.62 100 LEU A CA 1
ATOM 863 C C . LEU A 1 100 ? 2.028 -6.216 -17.861 1.00 93.62 100 LEU A C 1
ATOM 865 O O . LEU A 1 100 ? 1.332 -6.864 -18.639 1.00 93.62 100 LEU A O 1
ATOM 869 N N . LYS A 1 101 ? 2.907 -6.783 -17.030 1.00 94.00 101 LYS A N 1
ATOM 870 C CA . LYS A 1 101 ? 3.219 -8.212 -16.883 1.00 94.00 101 LYS A CA 1
ATOM 871 C C . LYS A 1 101 ? 2.709 -8.726 -15.540 1.00 94.00 101 LYS A C 1
ATOM 873 O O . LYS A 1 101 ? 3.461 -8.893 -14.582 1.00 94.00 101 LYS A O 1
ATOM 878 N N . ARG A 1 102 ? 1.394 -8.916 -15.480 1.00 93.38 102 ARG A N 1
ATOM 879 C CA . ARG A 1 102 ? 0.630 -9.217 -14.256 1.00 93.38 102 ARG A CA 1
ATOM 880 C C . ARG A 1 102 ? 0.759 -10.664 -13.779 1.00 93.38 102 ARG A C 1
ATOM 882 O O . ARG A 1 102 ? 0.362 -10.976 -12.660 1.00 93.38 102 ARG A O 1
ATOM 889 N N . ASP A 1 103 ? 1.298 -11.527 -14.630 1.00 94.81 103 ASP A N 1
ATOM 890 C CA . ASP A 1 103 ? 1.525 -12.957 -14.435 1.00 94.81 103 ASP A CA 1
ATOM 891 C C . ASP A 1 103 ? 2.972 -13.284 -14.008 1.00 94.81 103 ASP A C 1
ATOM 893 O O . ASP A 1 103 ? 3.299 -14.447 -13.764 1.00 94.81 103 ASP A O 1
ATOM 897 N N . ASP A 1 104 ? 3.857 -12.281 -13.879 1.00 95.00 104 ASP A N 1
ATOM 898 C CA . ASP A 1 104 ? 5.273 -12.495 -13.546 1.00 95.00 104 ASP A CA 1
ATOM 899 C C . ASP A 1 104 ? 5.478 -12.823 -12.051 1.00 95.00 104 ASP A C 1
ATOM 901 O O . ASP A 1 104 ? 5.875 -11.991 -11.225 1.00 95.00 104 ASP A O 1
ATOM 905 N N . ALA A 1 105 ? 5.257 -14.093 -11.708 1.00 96.00 105 ALA A N 1
ATOM 906 C CA . ALA A 1 105 ? 5.487 -14.634 -10.371 1.00 96.00 105 ALA A CA 1
ATOM 907 C C . ALA A 1 105 ? 6.949 -14.490 -9.901 1.00 96.00 105 ALA A C 1
ATOM 909 O O . ALA A 1 105 ? 7.208 -14.454 -8.696 1.00 96.00 105 ALA A O 1
ATOM 910 N N . SER A 1 106 ? 7.917 -14.384 -10.821 1.00 95.56 106 SER A N 1
ATOM 911 C CA . SER A 1 106 ? 9.329 -14.234 -10.454 1.00 95.56 106 SER A CA 1
ATOM 912 C C . SER A 1 106 ? 9.594 -12.880 -9.795 1.00 95.56 106 SER A C 1
ATOM 914 O O . SER A 1 106 ? 10.300 -12.813 -8.787 1.00 95.56 106 SER A O 1
ATOM 916 N N . VAL A 1 107 ? 8.954 -11.816 -10.291 1.00 96.69 107 VAL A N 1
ATOM 917 C CA . VAL A 1 107 ? 9.054 -10.471 -9.709 1.00 96.69 107 VAL A CA 1
ATOM 918 C C . VAL A 1 107 ? 8.312 -10.398 -8.374 1.00 96.69 107 VAL A C 1
ATOM 920 O O . VAL A 1 107 ? 8.826 -9.799 -7.424 1.00 96.69 107 VAL A O 1
ATOM 923 N N . LEU A 1 108 ? 7.156 -11.062 -8.248 1.00 97.75 108 LEU A N 1
ATOM 924 C CA . LEU A 1 108 ? 6.475 -11.198 -6.956 1.00 97.75 108 LEU A CA 1
ATOM 925 C C . LEU A 1 108 ? 7.397 -11.861 -5.922 1.00 97.75 108 LEU A C 1
ATOM 927 O O . LEU A 1 108 ? 7.652 -11.280 -4.869 1.00 97.75 108 LEU A O 1
ATOM 931 N N . ASN A 1 109 ? 7.967 -13.021 -6.244 1.00 97.62 109 ASN A N 1
ATOM 932 C CA . ASN A 1 109 ? 8.862 -13.746 -5.340 1.00 97.62 109 ASN A CA 1
ATOM 933 C C . ASN A 1 109 ? 10.117 -12.939 -4.986 1.00 97.62 109 ASN A C 1
ATOM 935 O O . ASN A 1 109 ? 10.497 -12.881 -3.816 1.00 97.62 109 ASN A O 1
ATOM 939 N N . PHE A 1 110 ? 10.720 -12.257 -5.963 1.00 97.94 110 PHE A N 1
ATOM 940 C CA . PHE A 1 110 ? 11.863 -11.375 -5.730 1.00 97.94 110 PHE A CA 1
ATOM 941 C C . PHE A 1 110 ? 11.530 -10.266 -4.724 1.00 97.94 110 PHE A C 1
ATOM 943 O O . PHE A 1 110 ? 12.263 -10.057 -3.758 1.00 97.94 110 PHE A O 1
ATOM 950 N N . THR A 1 111 ? 10.409 -9.563 -4.909 1.00 98.00 111 THR A N 1
ATOM 951 C CA . THR A 1 111 ? 10.031 -8.474 -3.992 1.00 98.00 111 THR A CA 1
ATOM 952 C C . THR A 1 111 ? 9.685 -8.979 -2.595 1.00 98.00 111 THR A C 1
ATOM 954 O O . THR A 1 111 ? 10.023 -8.315 -1.617 1.00 98.00 111 THR A O 1
ATOM 957 N N . GLN A 1 112 ? 9.097 -10.172 -2.475 1.00 98.06 112 GLN A N 1
ATOM 958 C CA . GLN A 1 112 ? 8.857 -10.814 -1.181 1.00 98.06 112 GLN A CA 1
ATOM 959 C C . GLN A 1 112 ? 10.157 -11.236 -0.487 1.00 98.06 112 GLN A C 1
ATOM 961 O O . GLN A 1 112 ? 10.288 -11.053 0.723 1.00 98.06 112 GLN A O 1
ATOM 966 N N . GLN A 1 113 ? 11.147 -11.723 -1.239 1.00 97.94 113 GLN A N 1
ATOM 967 C CA . GLN A 1 113 ? 12.479 -11.995 -0.702 1.00 97.94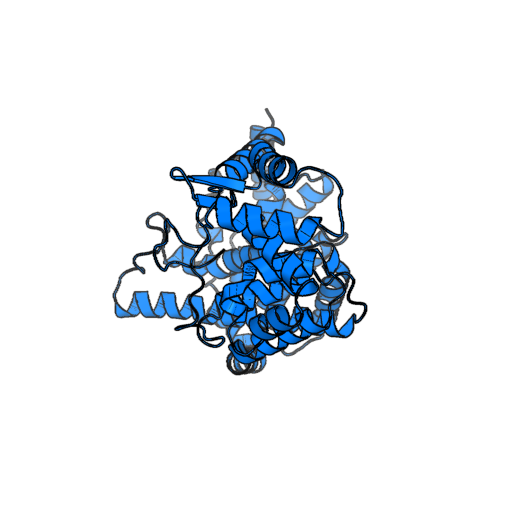 113 GLN A CA 1
ATOM 968 C C . GLN A 1 113 ? 13.127 -10.712 -0.169 1.00 97.94 113 GLN A C 1
ATOM 970 O O . GLN A 1 113 ? 13.583 -10.690 0.970 1.00 97.94 113 GLN A O 1
ATOM 975 N N . LYS A 1 114 ? 13.107 -9.620 -0.941 1.00 98.12 114 LYS A N 1
ATOM 976 C CA . LYS A 1 114 ? 13.670 -8.330 -0.511 1.00 98.12 114 LYS A CA 1
ATOM 977 C C . LYS A 1 114 ? 12.947 -7.730 0.691 1.00 98.12 114 LYS A C 1
ATOM 979 O O . LYS A 1 114 ? 13.590 -7.173 1.579 1.00 98.12 114 LYS A O 1
ATOM 984 N N . LEU A 1 115 ? 11.627 -7.889 0.757 1.00 98.12 115 LEU A N 1
ATOM 985 C CA . LEU A 1 115 ? 10.843 -7.512 1.929 1.00 98.12 115 LEU A CA 1
ATOM 986 C C . LEU A 1 115 ? 11.289 -8.297 3.167 1.00 98.12 115 LEU A C 1
ATOM 988 O O . LEU A 1 115 ? 11.488 -7.711 4.230 1.00 98.12 115 LEU A O 1
ATOM 992 N N . ASN A 1 116 ? 11.507 -9.604 3.023 1.00 97.69 116 ASN A N 1
ATOM 993 C CA . ASN A 1 116 ? 12.042 -10.427 4.098 1.00 97.69 116 ASN A CA 1
ATOM 994 C C . ASN A 1 116 ? 13.468 -9.998 4.489 1.00 97.69 116 ASN A C 1
ATOM 996 O O . ASN A 1 116 ? 13.736 -9.829 5.671 1.00 97.69 116 ASN A O 1
ATOM 1000 N N . ASP A 1 117 ? 14.357 -9.730 3.532 1.00 96.88 117 ASP A N 1
ATOM 1001 C CA . ASP A 1 117 ? 15.725 -9.265 3.812 1.00 96.88 117 ASP A CA 1
ATOM 1002 C C . ASP A 1 117 ? 15.760 -7.951 4.614 1.00 96.88 117 ASP A C 1
ATOM 1004 O O . ASP A 1 117 ? 16.678 -7.738 5.414 1.00 96.88 117 ASP A O 1
ATOM 1008 N N . ALA A 1 118 ? 14.773 -7.075 4.393 1.00 97.38 118 ALA A N 1
ATOM 1009 C CA . ALA A 1 118 ? 14.617 -5.800 5.088 1.00 97.38 118 ALA A CA 1
ATOM 1010 C C . ALA A 1 118 ? 13.972 -5.936 6.478 1.00 97.38 118 ALA A C 1
ATOM 1012 O O . ALA A 1 118 ? 14.352 -5.208 7.396 1.00 97.38 118 ALA A O 1
ATOM 1013 N N . PHE A 1 119 ? 13.000 -6.840 6.643 1.00 97.75 119 PHE A N 1
ATOM 1014 C CA . PHE A 1 119 ? 12.130 -6.866 7.823 1.00 97.75 119 PHE A CA 1
ATOM 1015 C C . PHE A 1 119 ? 12.166 -8.156 8.651 1.00 97.75 119 PHE A C 1
ATOM 1017 O O . PHE A 1 119 ? 11.531 -8.176 9.698 1.00 97.75 119 PHE A O 1
ATOM 1024 N N . ALA A 1 120 ? 12.870 -9.222 8.255 1.00 96.00 120 ALA A N 1
ATOM 1025 C CA . ALA A 1 120 ? 12.788 -10.541 8.905 1.00 96.00 120 ALA A CA 1
ATOM 1026 C C . ALA A 1 120 ? 12.961 -10.497 10.433 1.00 96.00 120 ALA A C 1
ATOM 1028 O O . ALA A 1 120 ? 12.138 -11.065 11.159 1.00 96.00 120 ALA A O 1
ATOM 1029 N N . ASP A 1 121 ? 13.982 -9.787 10.918 1.00 94.69 121 ASP A N 1
ATOM 1030 C CA . ASP A 1 121 ? 14.271 -9.669 12.351 1.00 94.69 121 ASP A CA 1
ATOM 1031 C C . ASP A 1 121 ? 13.128 -8.951 13.086 1.00 94.69 121 ASP A C 1
ATOM 1033 O O . ASP A 1 121 ? 12.612 -9.440 14.093 1.00 94.69 121 ASP A O 1
ATOM 1037 N N . PHE A 1 122 ? 12.656 -7.832 12.529 1.00 94.31 122 PHE A N 1
ATOM 1038 C CA . PHE A 1 122 ? 11.542 -7.061 13.084 1.00 94.31 122 PHE A CA 1
ATOM 1039 C C . PHE A 1 122 ? 10.224 -7.836 13.037 1.00 94.31 122 PHE A C 1
ATOM 1041 O O . PHE A 1 122 ? 9.476 -7.844 14.009 1.00 94.31 122 PHE A O 1
ATOM 1048 N N . ASN A 1 123 ? 9.942 -8.520 11.930 1.00 96.25 123 ASN A N 1
ATOM 1049 C CA . ASN A 1 123 ? 8.743 -9.332 11.754 1.00 96.25 123 ASN A CA 1
ATOM 1050 C C . ASN A 1 123 ? 8.715 -10.486 12.758 1.00 96.25 123 ASN A C 1
ATOM 1052 O O . ASN A 1 123 ? 7.656 -10.835 13.276 1.00 96.25 123 ASN A O 1
ATOM 1056 N N . THR A 1 124 ? 9.876 -11.075 13.045 1.00 95.44 124 THR A N 1
ATOM 1057 C CA . THR A 1 124 ? 10.013 -12.118 14.066 1.00 95.44 124 THR A CA 1
ATOM 1058 C C . THR A 1 124 ? 9.709 -11.565 15.455 1.00 95.44 124 THR A C 1
ATOM 1060 O O . THR A 1 124 ? 8.940 -12.182 16.193 1.00 95.44 124 THR A O 1
ATOM 1063 N N . ASP A 1 125 ? 10.230 -10.382 15.796 1.00 94.00 125 ASP A N 1
ATOM 1064 C CA . ASP A 1 125 ? 9.913 -9.728 17.070 1.00 94.00 125 ASP A CA 1
ATOM 1065 C C . ASP A 1 125 ? 8.417 -9.407 17.196 1.00 94.00 125 ASP A C 1
ATOM 1067 O O . ASP A 1 125 ? 7.809 -9.760 18.208 1.00 94.00 125 ASP A O 1
ATOM 1071 N N . ILE A 1 126 ? 7.793 -8.837 16.158 1.00 94.38 126 ILE A N 1
ATOM 1072 C CA . ILE A 1 126 ? 6.354 -8.535 16.168 1.00 94.38 126 ILE A CA 1
ATOM 1073 C C . ILE A 1 126 ? 5.521 -9.811 16.324 1.00 94.38 126 ILE A C 1
ATOM 1075 O O . ILE A 1 126 ? 4.605 -9.827 17.139 1.00 94.38 126 ILE A O 1
ATOM 1079 N N . ARG A 1 127 ? 5.837 -10.899 15.609 1.00 93.38 127 ARG A N 1
ATOM 1080 C CA . ARG A 1 127 ? 5.101 -12.174 15.736 1.00 93.38 127 ARG A CA 1
ATOM 1081 C C . ARG A 1 127 ? 5.227 -12.777 17.134 1.00 93.38 127 ARG A C 1
ATOM 1083 O O . ARG A 1 127 ? 4.228 -13.205 17.707 1.00 93.38 127 ARG A O 1
ATOM 1090 N N . ASN A 1 128 ? 6.434 -12.784 17.696 1.00 94.31 128 ASN A N 1
ATOM 1091 C CA . ASN A 1 128 ? 6.687 -13.328 19.033 1.00 94.31 128 ASN A CA 1
ATOM 1092 C C . ASN A 1 128 ? 6.102 -12.450 20.147 1.00 94.31 128 ASN A C 1
ATOM 1094 O O . ASN A 1 128 ? 5.859 -12.928 21.253 1.00 94.31 128 ASN A O 1
ATOM 1098 N N . ASN A 1 129 ? 5.871 -11.169 19.863 1.00 93.94 129 ASN A N 1
ATOM 1099 C CA . ASN A 1 129 ? 5.405 -10.181 20.823 1.00 93.94 129 ASN A CA 1
ATOM 1100 C C . ASN A 1 129 ? 4.150 -9.443 20.335 1.00 93.94 129 ASN A C 1
ATOM 1102 O O . ASN A 1 129 ? 4.008 -8.247 20.591 1.00 93.94 129 ASN A O 1
ATOM 1106 N N . TYR A 1 130 ? 3.238 -10.136 19.652 1.00 92.81 130 TYR A N 1
ATOM 1107 C CA . TYR A 1 130 ? 2.092 -9.525 18.968 1.00 92.81 130 TYR A CA 1
ATOM 1108 C C . TYR A 1 130 ? 1.240 -8.634 19.889 1.00 92.81 130 TYR A C 1
ATOM 1110 O O . TYR A 1 130 ? 0.839 -7.542 19.494 1.00 92.81 130 TYR A O 1
ATOM 1118 N N . GLU A 1 131 ? 1.053 -9.022 21.154 1.00 92.69 131 GLU A N 1
ATOM 1119 C CA . GLU A 1 131 ? 0.318 -8.225 22.148 1.00 92.69 131 GLU A CA 1
ATOM 1120 C C . GLU A 1 131 ? 0.980 -6.872 22.459 1.00 92.69 131 GLU A C 1
ATOM 1122 O O . GLU A 1 131 ? 0.308 -5.923 22.878 1.00 92.69 131 GLU A O 1
ATOM 1127 N N . LYS A 1 132 ? 2.308 -6.764 22.285 1.00 92.38 132 LYS A N 1
ATOM 1128 C CA . LYS A 1 132 ? 3.031 -5.507 22.509 1.00 92.38 132 LYS A CA 1
ATOM 1129 C C . LYS A 1 132 ? 2.607 -4.446 21.504 1.00 92.38 132 LYS A C 1
ATOM 1131 O O . LYS A 1 132 ? 2.580 -3.287 21.903 1.00 92.38 132 LYS A O 1
ATOM 1136 N N . VAL A 1 133 ? 2.249 -4.824 20.272 1.00 94.75 133 VAL A N 1
ATOM 1137 C CA . VAL A 1 133 ? 1.775 -3.890 19.234 1.00 94.75 133 VAL A CA 1
ATOM 1138 C C . VAL A 1 133 ? 0.581 -3.101 19.754 1.00 94.75 133 VAL A C 1
ATOM 1140 O O . VAL A 1 133 ? 0.624 -1.876 19.826 1.00 94.75 133 VAL A O 1
ATOM 1143 N N . ASP A 1 134 ? -0.455 -3.804 20.204 1.00 95.50 134 ASP A N 1
ATOM 1144 C CA . ASP A 1 134 ? -1.657 -3.153 20.712 1.00 95.50 134 ASP A CA 1
ATOM 1145 C C . ASP A 1 134 ? -1.376 -2.395 22.014 1.00 95.50 134 ASP A C 1
ATOM 1147 O O . ASP A 1 134 ? -1.863 -1.286 22.213 1.00 95.50 134 ASP A O 1
ATOM 1151 N N . ARG A 1 135 ? -0.530 -2.946 22.894 1.00 93.06 135 ARG A N 1
ATOM 1152 C CA . ARG A 1 135 ? -0.192 -2.314 24.176 1.00 93.06 135 ARG A CA 1
ATOM 1153 C C . ARG A 1 135 ? 0.528 -0.972 24.021 1.00 93.06 135 ARG A C 1
ATOM 1155 O O . ARG A 1 135 ? 0.296 -0.085 24.836 1.00 93.06 135 ARG A O 1
ATOM 1162 N N . VAL A 1 136 ? 1.424 -0.820 23.041 1.00 91.06 136 VAL A N 1
ATOM 1163 C CA . VAL A 1 136 ? 2.151 0.450 22.832 1.00 91.06 136 VAL A CA 1
ATOM 1164 C C . VAL A 1 136 ? 1.306 1.507 22.120 1.00 91.06 136 VAL A C 1
ATOM 1166 O O . VAL A 1 136 ? 1.597 2.699 22.243 1.00 91.06 136 VAL A O 1
ATOM 1169 N N . LEU A 1 137 ? 0.285 1.076 21.376 1.00 92.12 137 LEU A N 1
ATOM 1170 C CA . LEU A 1 137 ? -0.660 1.950 20.684 1.00 92.12 137 LEU A CA 1
ATOM 1171 C C . LEU A 1 137 ? -1.878 2.318 21.541 1.00 92.12 137 LEU A C 1
ATOM 1173 O O . LEU A 1 137 ? -2.551 3.300 21.231 1.00 92.12 137 LEU A O 1
ATOM 1177 N N . GLU A 1 138 ? -2.150 1.569 22.612 1.00 89.88 138 GLU A N 1
ATOM 1178 C CA . GLU A 1 138 ? -3.303 1.794 23.481 1.00 89.88 138 GLU A CA 1
ATOM 1179 C C . GLU A 1 138 ? -3.324 3.206 24.078 1.00 89.88 138 GLU A C 1
ATOM 1181 O O . GLU A 1 138 ? -2.349 3.698 24.653 1.00 89.88 138 GLU A O 1
ATOM 1186 N N . SER A 1 139 ? -4.489 3.843 23.974 1.00 77.94 139 SER A N 1
ATOM 1187 C CA . SER A 1 139 ? -4.805 5.110 24.620 1.00 77.94 139 SER A CA 1
ATOM 1188 C C . SER A 1 139 ? -5.487 4.865 25.965 1.00 77.94 139 SER A C 1
ATOM 1190 O O . SER A 1 139 ? -6.256 3.920 26.148 1.00 77.94 139 SER A O 1
ATOM 1192 N N . LYS A 1 140 ? -5.235 5.741 26.944 1.00 74.12 140 LYS A N 1
ATOM 1193 C CA . LYS A 1 140 ? -6.045 5.740 28.168 1.00 74.12 140 LYS A CA 1
ATOM 1194 C C . LYS A 1 140 ? -7.470 6.155 27.817 1.00 74.12 140 LYS A C 1
ATOM 1196 O O . LYS A 1 140 ? -7.667 7.015 26.963 1.00 74.12 140 LYS A O 1
ATOM 1201 N N . ARG A 1 141 ? -8.447 5.592 28.532 1.00 65.81 141 ARG A N 1
ATOM 1202 C CA . ARG A 1 141 ? -9.874 5.853 28.302 1.00 65.81 141 ARG A CA 1
ATOM 1203 C C . ARG A 1 141 ? -10.216 7.345 28.307 1.00 65.81 141 ARG A C 1
ATOM 1205 O O . ARG A 1 141 ? -10.964 7.772 27.448 1.00 65.81 141 ARG A O 1
ATOM 1212 N N . ASP A 1 142 ? -9.622 8.130 29.198 1.00 63.75 142 ASP A N 1
ATOM 1213 C CA . ASP A 1 142 ? -9.925 9.566 29.324 1.00 63.75 142 ASP A CA 1
ATOM 1214 C C . ASP A 1 142 ? -9.067 10.449 28.392 1.00 63.75 142 ASP A C 1
ATOM 1216 O O . ASP A 1 142 ? -9.128 11.672 28.455 1.00 63.75 142 ASP A O 1
ATOM 1220 N N . ASP A 1 143 ? -8.244 9.835 27.535 1.00 69.19 143 ASP A N 1
ATOM 1221 C CA . ASP A 1 143 ? -7.293 10.504 26.638 1.00 69.19 143 ASP A CA 1
ATOM 1222 C C . ASP A 1 143 ? -7.429 10.004 25.182 1.00 69.19 143 ASP A C 1
ATOM 1224 O O . ASP A 1 143 ? -6.465 9.976 24.404 1.00 69.19 143 ASP A O 1
ATOM 1228 N N . THR A 1 144 ? -8.635 9.567 24.809 1.00 70.06 144 THR A N 1
ATOM 1229 C CA . THR A 1 144 ? -8.947 9.098 23.453 1.00 70.06 144 THR A CA 1
ATOM 1230 C C . THR A 1 144 ? -9.050 10.262 22.468 1.00 70.06 144 THR A C 1
ATOM 1232 O O . THR A 1 144 ? -9.420 11.379 22.834 1.00 70.06 144 THR A O 1
ATOM 1235 N N . VAL A 1 145 ? -8.741 10.020 21.189 1.00 69.44 145 VAL A N 1
ATOM 1236 C CA . VAL A 1 145 ? -8.823 11.075 20.155 1.00 69.44 145 VAL A CA 1
ATOM 1237 C C . VAL A 1 145 ? -10.270 11.527 19.972 1.00 69.44 145 VAL A C 1
ATOM 1239 O O . VAL A 1 145 ? -10.544 12.705 19.776 1.00 69.44 145 VAL A O 1
ATOM 1242 N N . THR A 1 146 ? -11.218 10.604 20.114 1.00 59.19 146 THR A N 1
ATOM 1243 C CA . THR A 1 146 ? -12.652 10.892 20.018 1.00 59.19 146 THR A CA 1
ATOM 1244 C C . THR A 1 146 ? -13.164 11.852 21.100 1.00 59.19 146 THR A C 1
ATOM 1246 O O . THR A 1 146 ? -14.132 12.559 20.835 1.00 59.19 146 THR A O 1
ATOM 1249 N N . PHE A 1 147 ? -12.515 11.945 22.273 1.00 60.12 147 PHE A N 1
ATOM 1250 C CA . PHE A 1 147 ? -12.846 12.953 23.300 1.00 60.12 147 PHE A CA 1
ATOM 1251 C C . PHE A 1 147 ? -12.423 14.370 22.883 1.00 60.12 147 PHE A C 1
ATOM 1253 O O . PHE A 1 147 ? -12.943 15.345 23.419 1.00 60.12 147 PHE A O 1
ATOM 1260 N N . GLN A 1 148 ? -11.477 14.490 21.950 1.00 62.03 148 GLN A N 1
ATOM 1261 C CA . GLN A 1 148 ? -10.894 15.764 21.520 1.00 62.03 148 GLN A CA 1
ATOM 1262 C C . GLN A 1 148 ? -11.576 16.338 20.269 1.00 62.03 148 GLN A C 1
ATOM 1264 O O . GLN A 1 148 ? -11.323 17.484 19.898 1.00 62.03 148 GLN A O 1
ATOM 1269 N N . ILE A 1 149 ? -12.435 15.555 19.609 1.00 61.31 149 ILE A N 1
ATOM 1270 C CA . ILE A 1 149 ? -13.175 15.986 18.421 1.00 61.31 149 ILE A CA 1
ATOM 1271 C C . ILE A 1 149 ? -14.431 16.728 18.874 1.00 61.31 149 ILE A C 1
ATOM 1273 O O . ILE A 1 149 ? -15.363 16.127 19.408 1.00 61.31 149 ILE A O 1
ATOM 1277 N N . ASP A 1 150 ? -14.462 18.036 18.627 1.00 55.25 150 ASP A N 1
ATOM 1278 C CA . ASP A 1 150 ? -15.680 18.833 18.738 1.00 55.25 150 ASP A CA 1
ATOM 1279 C C . ASP A 1 150 ? -16.612 18.485 17.569 1.00 55.25 150 ASP A C 1
ATOM 1281 O O . ASP A 1 150 ? -16.390 18.880 16.424 1.00 55.25 150 ASP A O 1
ATOM 1285 N N . GLU A 1 151 ? -17.642 17.693 17.852 1.00 54.62 151 GLU A N 1
ATOM 1286 C CA . GLU A 1 151 ? -18.556 17.145 16.841 1.00 54.62 151 GLU A CA 1
ATOM 1287 C C . GLU A 1 151 ? -19.382 18.227 16.145 1.00 54.62 151 GLU A C 1
ATOM 1289 O O . GLU A 1 151 ? -19.854 18.014 15.034 1.00 54.62 151 GLU A O 1
ATOM 1294 N N . ILE A 1 152 ? -19.484 19.410 16.761 1.00 48.19 152 ILE A N 1
ATOM 1295 C CA . ILE A 1 152 ? -20.149 20.592 16.201 1.00 48.19 152 ILE A CA 1
ATOM 1296 C C . ILE A 1 152 ? -19.357 21.152 15.001 1.00 48.19 152 ILE A C 1
ATOM 1298 O O . ILE A 1 152 ? -19.912 21.884 14.183 1.00 48.19 152 ILE A O 1
ATOM 1302 N N . LYS A 1 153 ? -18.072 20.789 14.861 1.00 46.59 153 LYS A N 1
ATOM 1303 C CA . LYS A 1 153 ? -17.192 21.196 13.751 1.00 46.59 153 LYS A CA 1
ATOM 1304 C C . LYS A 1 153 ? -16.976 20.111 12.695 1.00 46.59 153 LYS A C 1
ATOM 1306 O O . LYS A 1 153 ? -16.200 20.338 11.769 1.00 46.59 153 LYS A O 1
ATOM 1311 N N . ALA A 1 154 ? -17.614 18.945 12.816 1.00 48.06 154 ALA A N 1
ATOM 1312 C CA . ALA A 1 154 ? -17.593 17.959 11.742 1.00 48.06 154 ALA A CA 1
ATOM 1313 C C . ALA A 1 154 ? -18.343 18.550 10.540 1.00 48.06 154 ALA A C 1
ATOM 1315 O O . ALA A 1 154 ? -19.542 18.814 10.622 1.00 48.06 154 ALA A O 1
ATOM 1316 N N . GLU A 1 155 ? -17.618 18.830 9.457 1.00 50.75 155 GLU A N 1
ATOM 1317 C CA . GLU A 1 155 ? -18.184 19.461 8.269 1.00 50.75 155 GLU A CA 1
ATOM 1318 C C . GLU A 1 155 ? -19.400 18.680 7.747 1.00 50.75 155 GLU A C 1
ATOM 1320 O O . GLU A 1 155 ? -19.483 17.446 7.811 1.00 50.75 155 GLU A O 1
ATOM 1325 N N . ASN A 1 156 ? -20.367 19.439 7.233 1.00 57.31 156 ASN A N 1
ATOM 1326 C CA . ASN A 1 156 ? -21.548 18.931 6.551 1.00 57.31 156 ASN A CA 1
ATOM 1327 C C . ASN A 1 156 ? -21.176 17.836 5.534 1.00 57.31 156 ASN A C 1
ATO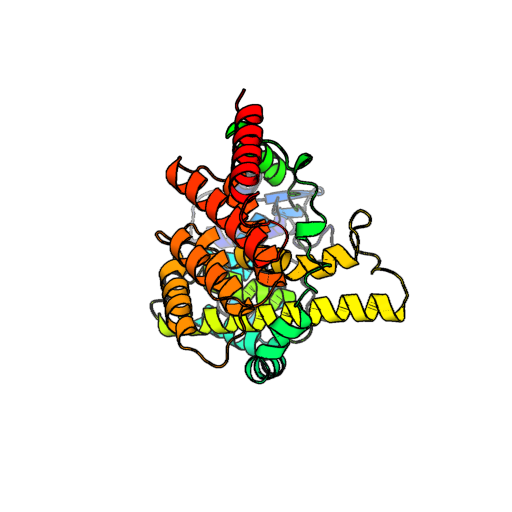M 1329 O O . ASN A 1 156 ? -20.108 17.870 4.925 1.00 57.31 156 ASN A O 1
ATOM 1333 N N . LYS A 1 157 ? -22.075 16.865 5.312 1.00 56.62 157 LYS A N 1
ATOM 1334 C CA . LYS A 1 157 ? -21.889 15.868 4.246 1.00 56.62 157 LYS A CA 1
ATOM 1335 C C . LYS A 1 157 ? -21.670 16.591 2.913 1.00 56.62 157 LYS A C 1
ATOM 1337 O O . LYS A 1 157 ? -22.556 17.310 2.464 1.00 56.62 157 LYS A O 1
ATOM 1342 N N . LEU A 1 158 ? -20.509 16.372 2.303 1.00 59.00 158 LEU A N 1
ATOM 1343 C CA . LEU A 1 158 ? -20.179 16.931 0.998 1.00 59.00 158 LEU A CA 1
ATOM 1344 C C . LEU A 1 158 ? -21.133 16.376 -0.069 1.00 59.00 158 LEU A C 1
ATOM 1346 O O . LEU A 1 158 ? -21.455 15.182 -0.077 1.00 59.00 158 LEU A O 1
ATOM 1350 N N . SER A 1 159 ? -21.593 17.249 -0.965 1.00 63.44 159 SER A N 1
ATOM 1351 C CA . SER A 1 159 ? -22.331 16.848 -2.167 1.00 63.44 159 SER A CA 1
ATOM 1352 C C . SER A 1 159 ? -21.430 16.078 -3.138 1.00 63.44 159 SER A C 1
ATOM 1354 O O . SER A 1 159 ? -20.208 16.201 -3.080 1.00 63.44 159 SER A O 1
ATOM 1356 N N . GLU A 1 160 ? -22.023 15.304 -4.059 1.00 63.22 160 GLU A N 1
ATOM 1357 C CA . GLU A 1 160 ? -21.266 14.568 -5.093 1.00 63.22 160 GLU A CA 1
ATOM 1358 C C . GLU A 1 160 ? -20.328 15.506 -5.857 1.00 63.22 160 GLU A C 1
ATOM 1360 O O . GLU A 1 160 ? -19.142 15.226 -5.970 1.00 63.22 160 GLU A O 1
ATOM 1365 N N . LYS A 1 161 ? -20.834 16.679 -6.250 1.00 70.69 161 LYS A N 1
ATOM 1366 C CA . LYS A 1 161 ? -20.038 17.694 -6.931 1.00 70.69 161 LYS A CA 1
ATOM 1367 C C . LYS A 1 161 ? -18.857 18.179 -6.087 1.00 70.69 161 LYS A C 1
ATOM 1369 O O . LYS A 1 161 ? -17.766 18.290 -6.610 1.00 70.69 161 LYS A O 1
ATOM 1374 N N . GLN A 1 162 ? -19.042 18.420 -4.788 1.00 71.56 162 GLN A N 1
ATOM 1375 C CA . GLN A 1 162 ? -17.938 18.851 -3.920 1.00 71.56 162 GLN A CA 1
ATOM 1376 C C . GLN A 1 162 ? -16.891 17.755 -3.716 1.00 71.56 162 GLN A C 1
ATOM 1378 O O . GLN A 1 162 ? -15.708 18.055 -3.627 1.00 71.56 162 GLN A O 1
ATOM 1383 N N . ILE A 1 163 ? -17.315 16.492 -3.628 1.00 68.50 163 ILE A N 1
ATOM 1384 C CA . ILE A 1 163 ? -16.390 15.360 -3.532 1.00 68.50 163 ILE A CA 1
ATOM 1385 C C . ILE A 1 163 ? -15.583 15.243 -4.829 1.00 68.50 163 ILE A C 1
ATOM 1387 O O . ILE A 1 163 ? -14.363 15.121 -4.760 1.00 68.50 163 ILE A O 1
ATOM 1391 N N . ASP A 1 164 ? -16.246 15.311 -5.984 1.00 69.94 164 ASP A N 1
ATOM 1392 C CA . ASP A 1 164 ? -15.594 15.255 -7.295 1.00 69.94 164 ASP A CA 1
ATOM 1393 C C . ASP A 1 164 ? -14.658 16.455 -7.503 1.00 69.94 164 ASP A C 1
ATOM 1395 O O . ASP A 1 164 ? -13.500 16.254 -7.852 1.00 69.94 164 ASP A O 1
ATOM 1399 N N . ASP A 1 165 ? -15.100 17.674 -7.175 1.00 75.44 165 ASP A N 1
ATOM 1400 C CA . ASP A 1 165 ? -14.285 18.893 -7.240 1.00 75.44 165 ASP A CA 1
ATOM 1401 C C . ASP A 1 165 ? -13.038 18.765 -6.341 1.00 75.44 165 ASP A C 1
ATOM 1403 O O . ASP A 1 165 ? -11.936 19.100 -6.763 1.00 75.44 165 ASP A O 1
ATOM 1407 N N . MET A 1 166 ? -13.167 18.207 -5.128 1.00 71.38 166 MET A N 1
ATOM 1408 C CA . MET A 1 166 ? -12.021 17.936 -4.248 1.00 71.38 166 MET A CA 1
ATOM 1409 C C . MET A 1 166 ? -11.077 16.873 -4.817 1.00 71.38 166 MET A C 1
ATOM 1411 O O . MET A 1 166 ? -9.858 16.988 -4.661 1.00 71.38 166 MET A O 1
ATOM 1415 N N . TYR A 1 167 ? -11.606 15.824 -5.457 1.00 66.31 167 TYR A N 1
ATOM 1416 C CA . TYR A 1 167 ? -10.773 14.835 -6.140 1.00 66.31 167 TYR A CA 1
ATOM 1417 C C . TYR A 1 167 ? -10.036 15.469 -7.321 1.00 66.31 167 TYR A C 1
ATOM 1419 O O . TYR A 1 167 ? -8.824 15.283 -7.429 1.00 66.31 167 TYR A O 1
ATOM 1427 N N . ASP A 1 168 ? -10.714 16.258 -8.146 1.00 70.19 168 ASP A N 1
ATOM 1428 C CA . ASP A 1 168 ? -10.132 16.942 -9.299 1.00 70.19 168 ASP A CA 1
ATOM 1429 C C . ASP A 1 168 ? -9.099 17.991 -8.878 1.00 70.19 168 ASP A C 1
ATOM 1431 O O . ASP A 1 168 ? -8.019 18.061 -9.470 1.00 70.19 168 ASP A O 1
ATOM 1435 N N . GLU A 1 169 ? -9.361 18.752 -7.813 1.00 71.81 169 GLU A N 1
ATOM 1436 C CA . GLU A 1 169 ? -8.379 19.641 -7.190 1.00 71.81 169 GLU A CA 1
ATOM 1437 C C . GLU A 1 169 ? -7.177 18.852 -6.674 1.00 71.81 169 GLU A C 1
ATOM 1439 O O . GLU A 1 169 ? -6.039 19.235 -6.939 1.00 71.81 169 GLU A O 1
ATOM 1444 N N . SER A 1 170 ? -7.399 17.721 -5.994 1.00 65.25 170 SER A N 1
ATOM 1445 C CA . SER A 1 170 ? -6.306 16.887 -5.490 1.00 65.25 170 SER A CA 1
ATOM 1446 C C . SER A 1 170 ? -5.446 16.329 -6.624 1.00 65.25 170 SER A C 1
ATOM 1448 O O . SER A 1 170 ? -4.224 16.374 -6.517 1.00 65.25 170 SER A O 1
ATOM 1450 N N . LEU A 1 171 ? -6.060 15.877 -7.726 1.00 66.69 171 LEU A N 1
ATOM 1451 C CA . LEU A 1 171 ? -5.380 15.373 -8.920 1.00 66.69 171 LEU A CA 1
ATOM 1452 C C . LEU A 1 171 ? -4.619 16.486 -9.640 1.00 66.69 171 LEU A C 1
ATOM 1454 O O . LEU A 1 171 ? -3.480 16.281 -10.056 1.00 66.69 171 LEU A O 1
ATOM 1458 N N . SER A 1 172 ? -5.222 17.669 -9.751 1.00 66.75 172 SER A N 1
ATOM 1459 C CA . SER A 1 172 ? -4.617 18.849 -10.380 1.00 66.75 172 SER A CA 1
ATOM 1460 C C . SER A 1 172 ? -3.472 19.427 -9.546 1.00 66.75 172 SER A C 1
ATOM 1462 O O . SER A 1 172 ? -2.522 19.984 -10.096 1.00 66.75 172 SER A O 1
ATOM 1464 N N . ALA A 1 173 ? -3.541 19.274 -8.222 1.00 62.00 173 ALA A N 1
ATOM 1465 C CA . ALA A 1 173 ? -2.495 19.662 -7.288 1.00 62.00 173 ALA A CA 1
ATOM 1466 C C . ALA A 1 173 ? -1.318 18.676 -7.262 1.00 62.00 173 ALA A C 1
ATOM 1468 O O . ALA A 1 173 ? -0.267 19.034 -6.726 1.00 62.00 173 ALA A O 1
ATOM 1469 N N . ILE A 1 174 ? -1.445 17.468 -7.838 1.00 59.47 174 ILE A N 1
ATOM 1470 C CA . ILE A 1 174 ? -0.300 16.567 -8.021 1.00 59.47 174 ILE A CA 1
ATOM 1471 C C . ILE A 1 174 ? 0.661 17.256 -8.996 1.00 59.47 174 ILE A C 1
ATOM 1473 O O . ILE A 1 174 ? 0.337 17.403 -10.178 1.00 59.47 174 ILE A O 1
ATOM 1477 N N . PRO A 1 175 ? 1.858 17.676 -8.550 1.00 55.41 175 PRO A N 1
ATOM 1478 C CA . PRO A 1 175 ? 2.804 18.299 -9.453 1.00 55.41 175 PRO A CA 1
ATOM 1479 C C . PRO A 1 175 ? 3.180 17.282 -10.530 1.00 55.41 175 PRO A C 1
ATOM 1481 O O . PRO A 1 175 ? 3.689 16.199 -10.232 1.00 55.41 175 PRO A O 1
ATOM 1484 N N . VAL A 1 176 ? 2.948 17.626 -11.800 1.00 58.41 176 VAL A N 1
ATOM 1485 C CA . VAL A 1 176 ? 3.478 16.843 -12.918 1.00 58.41 176 VAL A CA 1
ATOM 1486 C C . VAL A 1 176 ? 4.994 16.945 -12.835 1.00 58.41 176 VAL A C 1
ATOM 1488 O O . VAL A 1 176 ? 5.578 17.950 -13.251 1.00 58.41 176 VAL A O 1
ATOM 1491 N N . SER A 1 177 ? 5.639 15.922 -12.268 1.00 58.62 177 SER A N 1
ATOM 1492 C CA . SER A 1 177 ? 7.094 15.886 -12.212 1.00 58.62 177 SER A CA 1
ATOM 1493 C C . SER A 1 177 ? 7.630 15.785 -13.637 1.00 58.62 177 SER A C 1
ATOM 1495 O O . SER A 1 177 ? 7.620 14.732 -14.281 1.00 58.62 177 SER A O 1
ATOM 1497 N N . LYS A 1 178 ? 8.072 16.927 -14.160 1.00 63.28 178 LYS A N 1
ATOM 1498 C CA . LYS A 1 178 ? 8.836 16.992 -15.406 1.00 63.28 178 LYS A CA 1
ATOM 1499 C C . LYS A 1 178 ? 10.262 16.479 -15.203 1.00 63.28 178 LYS A C 1
ATOM 1501 O O . LYS A 1 178 ? 10.917 16.144 -16.183 1.00 63.28 178 LYS A O 1
ATOM 1506 N N . LYS A 1 179 ? 10.745 16.439 -13.955 1.00 70.38 179 LYS A N 1
ATOM 1507 C CA . LYS A 1 179 ? 12.126 16.091 -13.635 1.00 70.38 179 LYS A CA 1
ATOM 1508 C C . LYS A 1 179 ? 12.257 14.581 -13.459 1.00 70.38 179 LYS A C 1
ATOM 1510 O O . LYS A 1 179 ? 11.585 13.984 -12.623 1.00 70.38 179 LYS A O 1
ATOM 1515 N N . ILE A 1 180 ? 13.125 13.982 -14.266 1.00 74.56 180 ILE A N 1
ATOM 1516 C CA . ILE A 1 180 ? 13.530 12.586 -14.123 1.00 74.56 180 ILE A CA 1
ATOM 1517 C C . ILE A 1 180 ? 14.656 12.557 -13.092 1.00 74.56 180 ILE A C 1
ATOM 1519 O O . ILE A 1 180 ? 15.685 13.204 -13.277 1.00 74.56 180 ILE A O 1
ATOM 1523 N N . GLU A 1 181 ? 14.458 11.837 -11.992 1.00 74.81 181 GLU A N 1
ATOM 1524 C CA . GLU A 1 181 ? 15.482 11.731 -10.956 1.00 74.81 181 GLU A CA 1
ATOM 1525 C C . GLU A 1 181 ? 16.687 10.912 -11.434 1.00 74.81 181 GLU A C 1
ATOM 1527 O O . GLU A 1 181 ? 16.569 9.887 -12.119 1.00 74.81 181 GLU A O 1
ATOM 1532 N N . LYS A 1 182 ? 17.876 11.369 -11.045 1.00 78.88 182 LYS A N 1
ATOM 1533 C CA . LYS A 1 182 ? 19.124 10.647 -11.273 1.00 78.88 182 LYS A CA 1
ATOM 1534 C C . LYS A 1 182 ? 19.093 9.312 -10.520 1.00 78.88 182 LYS A C 1
ATOM 1536 O O . LYS A 1 182 ? 18.778 9.292 -9.332 1.00 78.88 182 LYS A O 1
ATOM 1541 N N . LYS A 1 183 ? 19.429 8.202 -11.187 1.00 82.50 183 LYS A N 1
ATOM 1542 C CA . LYS A 1 183 ? 19.590 6.903 -10.524 1.00 82.50 183 LYS A CA 1
ATOM 1543 C C . LYS A 1 183 ? 20.938 6.908 -9.798 1.00 82.50 183 LYS A C 1
ATOM 1545 O O . LYS A 1 183 ? 21.980 7.016 -10.437 1.00 82.50 183 LYS A O 1
ATOM 1550 N N . ASP A 1 184 ? 20.927 6.803 -8.473 1.00 78.75 184 ASP A N 1
ATOM 1551 C CA . ASP A 1 184 ? 22.147 6.771 -7.658 1.00 78.75 184 ASP A CA 1
ATOM 1552 C C . ASP A 1 184 ? 22.444 5.339 -7.219 1.00 78.75 184 ASP A C 1
ATOM 1554 O O . ASP A 1 184 ? 21.733 4.775 -6.395 1.00 78.75 184 ASP A O 1
ATOM 1558 N N . PHE A 1 185 ? 23.491 4.723 -7.754 1.00 78.19 185 PHE A N 1
ATOM 1559 C CA . PHE A 1 185 ? 23.864 3.350 -7.399 1.00 78.19 185 PHE A CA 1
ATOM 1560 C C . PHE A 1 185 ? 24.772 3.262 -6.161 1.00 78.19 185 PHE A C 1
ATOM 1562 O O . PHE A 1 185 ? 25.034 2.165 -5.682 1.00 78.19 185 PHE A O 1
ATOM 1569 N N . SER A 1 186 ? 25.242 4.388 -5.616 1.00 76.12 186 SER A N 1
ATOM 1570 C CA . SER A 1 186 ? 26.272 4.397 -4.566 1.00 76.12 186 SER A CA 1
ATOM 1571 C C . SER A 1 186 ? 25.744 4.162 -3.146 1.00 76.12 186 SER A C 1
ATOM 1573 O O . SER A 1 186 ? 26.509 3.767 -2.268 1.00 76.12 186 SER A O 1
ATOM 1575 N N . ASN A 1 187 ? 24.447 4.379 -2.909 1.00 77.25 187 ASN A N 1
ATOM 1576 C CA . ASN A 1 187 ? 23.854 4.357 -1.566 1.00 77.25 187 ASN A CA 1
ATOM 1577 C C . ASN A 1 187 ? 22.574 3.503 -1.474 1.00 77.25 187 ASN A C 1
ATOM 1579 O O . ASN A 1 187 ? 21.719 3.744 -0.619 1.00 77.25 187 ASN A O 1
ATOM 1583 N N . GLN A 1 188 ? 22.418 2.519 -2.367 1.00 84.12 188 GLN A N 1
ATOM 1584 C CA . GLN A 1 188 ? 21.273 1.610 -2.328 1.00 84.12 188 GLN A CA 1
ATOM 1585 C C . GLN A 1 188 ? 21.500 0.516 -1.288 1.00 84.12 188 GLN A C 1
ATOM 1587 O O . GLN A 1 188 ? 22.521 -0.170 -1.302 1.00 84.12 188 GLN A O 1
ATOM 1592 N N . ASN A 1 189 ? 20.560 0.384 -0.355 1.00 91.94 189 ASN A N 1
ATOM 1593 C CA . ASN A 1 189 ? 20.622 -0.643 0.672 1.00 91.94 189 ASN A CA 1
ATOM 1594 C C . ASN A 1 189 ? 19.219 -1.068 1.113 1.00 91.94 189 ASN A C 1
ATOM 1596 O O . ASN A 1 189 ? 18.505 -0.304 1.773 1.00 91.94 189 ASN A O 1
ATOM 1600 N N . THR A 1 190 ? 18.869 -2.322 0.824 1.00 92.44 190 THR A N 1
ATOM 1601 C CA . THR A 1 190 ? 17.561 -2.924 1.140 1.00 92.44 190 THR A CA 1
ATOM 1602 C C . THR A 1 190 ? 17.194 -2.778 2.620 1.00 92.44 190 THR A C 1
ATOM 1604 O O . THR A 1 190 ? 16.053 -2.466 2.950 1.00 92.44 190 THR A O 1
ATOM 1607 N N . ARG A 1 191 ? 18.164 -2.928 3.531 1.00 91.12 191 ARG A N 1
ATOM 1608 C CA . ARG A 1 191 ? 17.935 -2.847 4.984 1.00 91.12 191 ARG A CA 1
ATOM 1609 C C . ARG A 1 191 ? 17.821 -1.422 5.521 1.00 91.12 191 ARG A C 1
ATOM 1611 O O . ARG A 1 191 ? 17.408 -1.243 6.661 1.00 91.12 191 ARG A O 1
ATOM 1618 N N . ARG A 1 192 ? 18.210 -0.406 4.744 1.00 89.44 192 ARG A N 1
ATOM 1619 C CA . ARG A 1 192 ? 18.109 1.008 5.149 1.00 89.44 192 ARG A CA 1
ATOM 1620 C C . ARG A 1 192 ? 16.919 1.714 4.513 1.00 89.44 192 ARG A C 1
ATOM 1622 O O . ARG A 1 192 ? 16.323 2.572 5.151 1.00 89.44 192 ARG A O 1
ATOM 1629 N N . GLN A 1 193 ? 16.565 1.357 3.281 1.00 93.50 193 GLN A N 1
ATOM 1630 C CA . GLN A 1 193 ? 15.491 1.994 2.508 1.00 93.50 193 GLN A CA 1
ATOM 1631 C C . GLN A 1 193 ? 14.181 1.201 2.610 1.00 93.50 193 GLN A C 1
ATOM 1633 O O . GLN A 1 193 ? 13.527 0.890 1.614 1.00 93.50 193 GLN A O 1
ATOM 1638 N N . ILE A 1 194 ? 13.822 0.838 3.840 1.00 95.06 194 ILE A N 1
ATOM 1639 C CA . ILE A 1 194 ? 12.732 -0.094 4.148 1.00 95.06 194 ILE A CA 1
ATOM 1640 C C . ILE A 1 194 ? 11.352 0.402 3.681 1.00 95.06 194 ILE A C 1
ATOM 1642 O O . ILE A 1 194 ? 10.483 -0.403 3.351 1.00 95.06 194 ILE A O 1
ATOM 1646 N N . ASP A 1 195 ? 11.157 1.720 3.595 1.00 94.00 195 ASP A N 1
ATOM 1647 C CA . ASP A 1 195 ? 9.953 2.364 3.063 1.00 94.00 195 ASP A CA 1
ATOM 1648 C C . ASP A 1 195 ? 9.768 2.068 1.568 1.00 94.00 195 ASP A C 1
ATOM 1650 O O . ASP A 1 195 ? 8.676 1.683 1.140 1.00 94.00 195 ASP A O 1
ATOM 1654 N N . LYS A 1 196 ? 10.850 2.168 0.782 1.00 95.62 196 LYS A N 1
ATOM 1655 C CA . LYS A 1 196 ? 10.844 1.856 -0.653 1.00 95.62 196 LYS A CA 1
ATOM 1656 C C . LYS A 1 196 ? 10.576 0.377 -0.894 1.00 95.62 196 LYS A C 1
ATOM 1658 O O . LYS A 1 196 ? 9.787 0.040 -1.775 1.00 95.62 196 LYS A O 1
ATOM 1663 N N . VAL A 1 197 ? 11.199 -0.494 -0.096 1.00 97.88 197 VAL A N 1
ATOM 1664 C CA . VAL A 1 197 ? 11.009 -1.951 -0.174 1.00 97.88 197 VAL A CA 1
ATOM 1665 C C . VAL A 1 197 ? 9.556 -2.322 0.109 1.00 97.88 197 VAL A C 1
ATOM 1667 O O . VAL A 1 197 ? 8.945 -3.054 -0.670 1.00 97.88 197 VAL A O 1
ATOM 1670 N N . LEU A 1 198 ? 8.976 -1.776 1.184 1.00 98.38 198 LEU A N 1
ATOM 1671 C CA . LEU A 1 198 ? 7.582 -2.024 1.541 1.00 98.38 198 LEU A CA 1
ATOM 1672 C C . LEU A 1 198 ? 6.622 -1.516 0.457 1.00 98.38 198 LEU A C 1
ATOM 1674 O O . LEU A 1 198 ? 5.744 -2.267 0.028 1.00 98.38 198 LEU A O 1
ATOM 1678 N N . LYS A 1 199 ? 6.809 -0.279 -0.029 1.00 97.56 199 LYS A N 1
ATOM 1679 C CA . LYS A 1 199 ? 6.000 0.291 -1.122 1.00 97.56 199 LYS A CA 1
ATOM 1680 C C . LYS A 1 199 ? 6.049 -0.598 -2.365 1.00 97.56 199 LYS A C 1
ATOM 1682 O O . LYS A 1 199 ? 5.004 -0.886 -2.949 1.00 97.56 199 LYS A O 1
ATOM 1687 N N . LEU A 1 200 ? 7.241 -1.055 -2.752 1.00 98.19 200 LEU A N 1
ATOM 1688 C CA . LEU A 1 200 ? 7.416 -1.922 -3.913 1.00 98.19 200 LEU A CA 1
ATOM 1689 C C . LEU A 1 200 ? 6.694 -3.258 -3.741 1.00 98.19 200 LEU A C 1
ATOM 1691 O O . LEU A 1 200 ? 5.943 -3.649 -4.628 1.00 98.19 200 LEU A O 1
ATOM 1695 N N . ALA A 1 201 ? 6.880 -3.933 -2.604 1.00 98.31 201 ALA A N 1
ATOM 1696 C CA . ALA A 1 201 ? 6.225 -5.211 -2.339 1.00 98.31 201 ALA A CA 1
ATOM 1697 C C . ALA A 1 201 ? 4.690 -5.083 -2.367 1.00 98.31 201 ALA A C 1
ATOM 1699 O O . ALA A 1 201 ? 4.018 -5.933 -2.953 1.00 98.31 201 ALA A O 1
ATOM 1700 N N . CYS A 1 202 ? 4.134 -3.999 -1.808 1.00 98.06 202 CYS A N 1
ATOM 1701 C CA . CYS A 1 202 ? 2.704 -3.693 -1.901 1.00 98.06 202 CYS A CA 1
ATOM 1702 C C . CYS A 1 202 ? 2.239 -3.527 -3.356 1.00 98.06 202 CYS A C 1
ATOM 1704 O O . CYS A 1 202 ? 1.264 -4.156 -3.765 1.00 98.06 202 CYS A O 1
ATOM 1706 N N . ASN A 1 203 ? 2.936 -2.690 -4.133 1.00 97.44 203 ASN A N 1
ATOM 1707 C CA . ASN A 1 203 ? 2.574 -2.382 -5.516 1.00 97.44 203 ASN A CA 1
ATOM 1708 C C . ASN A 1 203 ? 2.665 -3.614 -6.427 1.00 97.44 203 ASN A C 1
ATOM 1710 O O . ASN A 1 203 ? 1.761 -3.857 -7.224 1.00 97.44 203 ASN A O 1
ATOM 1714 N N . VAL A 1 204 ? 3.727 -4.412 -6.291 1.00 97.94 204 VAL A N 1
ATOM 1715 C CA . VAL A 1 204 ? 3.893 -5.644 -7.070 1.00 97.94 204 VAL A CA 1
ATOM 1716 C C . VAL A 1 204 ? 2.799 -6.648 -6.724 1.00 97.94 204 VAL A C 1
ATOM 1718 O O . VAL A 1 204 ? 2.156 -7.164 -7.635 1.00 97.94 204 VAL A O 1
ATOM 1721 N N . LEU A 1 205 ? 2.499 -6.866 -5.438 1.00 98.00 205 LEU A N 1
ATOM 1722 C CA . LEU A 1 205 ? 1.395 -7.742 -5.031 1.00 98.00 205 LEU A CA 1
ATOM 1723 C C . LEU A 1 205 ? 0.042 -7.253 -5.574 1.00 98.00 205 LEU A C 1
ATOM 1725 O O . LEU A 1 205 ? -0.742 -8.050 -6.085 1.00 98.00 205 LEU A O 1
ATOM 1729 N N . LYS A 1 206 ? -0.219 -5.942 -5.517 1.00 96.31 206 LYS A N 1
ATOM 1730 C CA . LYS A 1 206 ? -1.427 -5.314 -6.077 1.00 96.31 206 LYS A CA 1
ATOM 1731 C C . LYS A 1 206 ? -1.583 -5.553 -7.585 1.00 96.31 206 LYS A C 1
ATOM 1733 O O . LYS A 1 206 ? -2.719 -5.665 -8.047 1.00 96.31 206 LYS A O 1
ATOM 1738 N N . ASN A 1 207 ? -0.473 -5.622 -8.320 1.00 96.56 207 ASN A N 1
ATOM 1739 C CA . ASN A 1 207 ? -0.436 -5.833 -9.769 1.00 96.56 207 ASN A CA 1
ATOM 1740 C C . ASN A 1 207 ? -0.338 -7.316 -10.182 1.00 96.56 207 ASN A C 1
ATOM 1742 O O . ASN A 1 207 ? -0.470 -7.624 -11.361 1.00 96.56 207 ASN A O 1
ATOM 1746 N N . SER A 1 208 ? -0.132 -8.235 -9.235 1.00 95.19 208 SER A N 1
ATOM 1747 C CA . SER A 1 208 ? 0.058 -9.674 -9.491 1.00 95.19 208 SER A CA 1
ATOM 1748 C C . SER A 1 208 ? -1.270 -10.445 -9.553 1.00 95.19 208 SER A C 1
ATOM 1750 O O . SER A 1 208 ? -1.409 -11.526 -8.979 1.00 95.19 208 SER A O 1
ATOM 1752 N N . GLU A 1 209 ? -2.301 -9.865 -10.169 1.00 91.12 209 GLU A N 1
ATOM 1753 C CA . GLU A 1 209 ? -3.639 -10.474 -10.219 1.00 91.12 209 GLU A CA 1
ATOM 1754 C C . GLU A 1 209 ? -3.677 -11.791 -11.003 1.00 91.12 209 GLU A C 1
ATOM 1756 O O . GLU A 1 209 ? -4.340 -12.729 -10.551 1.00 91.12 209 GLU A O 1
ATOM 1761 N N . ASP A 1 210 ? -2.902 -11.860 -12.090 1.00 93.31 210 ASP A N 1
ATOM 1762 C CA . ASP A 1 210 ? -2.835 -12.978 -13.036 1.00 93.31 210 ASP A CA 1
ATOM 1763 C C . ASP A 1 210 ? -1.782 -14.025 -12.616 1.00 93.31 210 ASP A C 1
ATOM 1765 O O . ASP A 1 210 ? -1.544 -14.999 -13.322 1.00 93.31 210 ASP A O 1
ATOM 1769 N N . VAL A 1 211 ? -1.155 -13.864 -11.443 1.00 93.88 211 VAL A N 1
ATOM 1770 C CA . VAL A 1 211 ? -0.375 -14.938 -10.813 1.00 93.88 211 VAL A CA 1
ATOM 1771 C C . VAL A 1 211 ? -1.345 -15.972 -10.243 1.00 93.88 211 VAL A C 1
ATOM 1773 O O . VAL A 1 211 ? -2.038 -15.704 -9.255 1.00 93.88 211 VAL A O 1
ATOM 1776 N N . ASP A 1 212 ? -1.383 -17.161 -10.842 1.00 91.12 212 ASP A N 1
ATOM 1777 C CA . ASP A 1 212 ? -2.321 -18.235 -10.479 1.00 91.12 212 ASP A CA 1
ATOM 1778 C C . ASP A 1 212 ? -2.085 -18.827 -9.078 1.00 91.12 212 ASP A C 1
ATOM 1780 O O . ASP A 1 212 ? -3.009 -19.363 -8.461 1.00 91.12 212 ASP A O 1
ATOM 1784 N N . ASP A 1 213 ? -0.871 -18.703 -8.533 1.00 94.75 213 ASP A N 1
ATOM 1785 C CA . ASP A 1 213 ? -0.532 -19.222 -7.207 1.00 94.75 213 ASP A CA 1
ATOM 1786 C C . ASP A 1 213 ? -1.211 -18.410 -6.088 1.00 94.75 213 ASP A C 1
ATOM 1788 O O . ASP A 1 213 ? -0.737 -17.371 -5.613 1.00 94.75 213 ASP A O 1
ATOM 1792 N N . PHE A 1 214 ? -2.369 -18.904 -5.652 1.00 95.44 214 PHE A N 1
ATOM 1793 C CA . PHE A 1 214 ? -3.144 -18.298 -4.578 1.00 95.44 214 PHE A CA 1
ATOM 1794 C C . PHE A 1 214 ? -2.439 -18.364 -3.214 1.00 95.44 214 PHE A C 1
ATOM 1796 O O . PHE A 1 214 ? -2.588 -17.438 -2.413 1.00 95.44 214 PHE A O 1
ATOM 1803 N N . GLU A 1 215 ? -1.662 -19.416 -2.933 1.00 96.25 215 GLU A N 1
ATOM 1804 C CA . GLU A 1 215 ? -0.914 -19.523 -1.674 1.00 96.25 215 GLU A CA 1
ATOM 1805 C C . GLU A 1 215 ? 0.211 -18.491 -1.622 1.00 96.25 215 GLU A C 1
ATOM 1807 O O . GLU A 1 215 ? 0.346 -17.792 -0.614 1.00 96.25 215 GLU A O 1
ATOM 1812 N N . ALA A 1 216 ? 0.947 -18.308 -2.721 1.00 96.25 216 ALA A N 1
ATOM 1813 C CA . ALA A 1 216 ? 1.968 -17.270 -2.821 1.00 96.25 216 ALA A CA 1
ATOM 1814 C C . ALA A 1 216 ? 1.379 -15.873 -2.580 1.00 96.25 216 ALA A C 1
ATOM 1816 O O . ALA A 1 216 ? 1.938 -15.097 -1.804 1.00 96.25 216 ALA A O 1
ATOM 1817 N N . LYS A 1 217 ? 0.206 -15.562 -3.154 1.00 97.25 217 LYS A N 1
ATOM 1818 C CA . LYS A 1 217 ? -0.479 -14.276 -2.914 1.00 97.25 217 LYS A CA 1
ATOM 1819 C C . LYS A 1 217 ? -0.910 -14.098 -1.456 1.00 97.25 217 LYS A C 1
ATOM 1821 O O . LYS A 1 217 ? -0.809 -12.992 -0.924 1.00 97.25 217 LYS A O 1
ATOM 1826 N N . LYS A 1 218 ? -1.354 -15.165 -0.783 1.00 97.38 218 LYS A N 1
ATOM 1827 C CA . LYS A 1 218 ? -1.689 -15.124 0.652 1.00 97.38 218 LYS A CA 1
ATOM 1828 C C . LYS A 1 218 ? -0.471 -14.880 1.529 1.00 97.38 218 LYS A C 1
ATOM 1830 O O . LYS A 1 218 ? -0.522 -14.009 2.396 1.00 97.38 218 LYS A O 1
ATOM 1835 N N . ILE A 1 219 ? 0.614 -15.611 1.286 1.00 97.06 219 ILE A N 1
ATOM 1836 C CA . ILE A 1 219 ? 1.877 -15.437 2.008 1.00 97.06 219 ILE A CA 1
ATOM 1837 C C . ILE A 1 219 ? 2.412 -14.024 1.777 1.00 97.06 219 ILE A C 1
ATOM 1839 O O . ILE A 1 21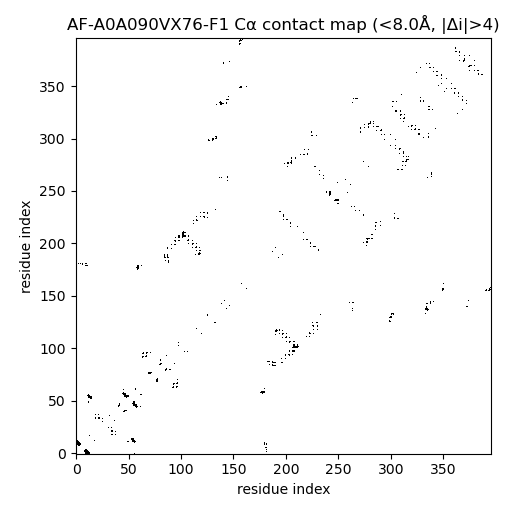9 ? 2.783 -13.348 2.734 1.00 97.06 219 ILE A O 1
ATOM 1843 N N . ALA A 1 220 ? 2.375 -13.540 0.533 1.00 98.19 220 ALA A N 1
ATOM 1844 C CA . ALA A 1 220 ? 2.784 -12.186 0.193 1.00 98.19 220 ALA A CA 1
ATOM 1845 C C . ALA A 1 220 ? 1.959 -11.134 0.948 1.00 98.19 220 ALA A C 1
ATOM 1847 O O . ALA A 1 220 ? 2.526 -10.236 1.562 1.00 98.19 220 ALA A O 1
ATOM 1848 N N . TYR A 1 221 ? 0.629 -11.275 0.981 1.00 98.25 221 TYR A N 1
ATOM 1849 C CA . TYR A 1 221 ? -0.242 -10.359 1.721 1.00 98.25 221 TYR A CA 1
ATOM 1850 C C . TYR A 1 221 ? 0.066 -10.346 3.225 1.00 98.25 221 TYR A C 1
ATOM 1852 O O . TYR A 1 221 ? 0.182 -9.278 3.826 1.00 98.25 221 TYR A O 1
ATOM 1860 N N . GLN A 1 222 ? 0.259 -11.521 3.830 1.00 97.12 222 GLN A N 1
ATOM 1861 C CA . GLN A 1 222 ? 0.630 -11.645 5.242 1.00 97.12 222 GLN A CA 1
ATOM 1862 C C . GLN A 1 222 ? 1.998 -11.014 5.534 1.00 97.12 222 GLN A C 1
ATOM 1864 O O . GLN A 1 222 ? 2.125 -10.247 6.488 1.00 97.12 222 GLN A O 1
ATOM 1869 N N . ASN A 1 223 ? 3.004 -11.289 4.701 1.00 98.00 223 ASN A N 1
ATOM 1870 C CA . ASN A 1 223 ? 4.347 -10.722 4.829 1.00 98.00 223 ASN A CA 1
ATOM 1871 C C . ASN A 1 223 ? 4.343 -9.199 4.670 1.00 98.00 223 ASN A C 1
ATOM 1873 O O . ASN A 1 223 ? 5.014 -8.498 5.428 1.00 98.00 223 ASN A O 1
ATOM 1877 N N . THR A 1 224 ? 3.558 -8.673 3.730 1.00 98.12 224 THR A N 1
ATOM 1878 C CA . THR A 1 224 ? 3.376 -7.233 3.545 1.00 98.12 224 THR A CA 1
ATOM 1879 C C . THR A 1 224 ? 2.739 -6.581 4.770 1.00 98.12 224 THR A C 1
ATOM 1881 O O . THR A 1 224 ? 3.240 -5.553 5.221 1.00 98.12 224 THR A O 1
ATOM 1884 N N . LEU A 1 225 ? 1.689 -7.174 5.348 1.00 97.88 225 LEU A N 1
ATOM 1885 C CA . LEU A 1 225 ? 1.029 -6.612 6.530 1.00 97.88 225 LEU A CA 1
ATOM 1886 C C . LEU A 1 225 ? 1.919 -6.630 7.774 1.00 97.88 225 LEU A C 1
ATOM 1888 O O . LEU A 1 225 ? 2.032 -5.615 8.455 1.00 97.88 225 LEU A O 1
ATOM 1892 N N . ILE A 1 226 ? 2.591 -7.743 8.073 1.00 97.56 226 ILE A N 1
ATOM 1893 C CA . ILE A 1 226 ? 3.479 -7.785 9.243 1.00 97.56 226 ILE A CA 1
ATOM 1894 C C . ILE A 1 226 ? 4.647 -6.798 9.084 1.00 97.56 226 ILE A C 1
ATOM 1896 O O . ILE A 1 226 ? 4.955 -6.057 10.016 1.00 97.56 226 ILE A O 1
ATOM 1900 N N . SER A 1 227 ? 5.206 -6.687 7.872 1.00 98.50 227 SER A N 1
ATOM 1901 C CA . SER A 1 227 ? 6.275 -5.727 7.571 1.00 98.50 227 SER A CA 1
ATOM 1902 C C . SER A 1 227 ? 5.784 -4.282 7.658 1.00 98.50 227 SER A C 1
ATOM 1904 O O . SER A 1 227 ? 6.528 -3.404 8.096 1.00 98.50 227 SER A O 1
ATOM 1906 N N . SER A 1 228 ? 4.520 -4.013 7.308 1.00 98.31 228 SER A N 1
ATOM 1907 C CA . SER A 1 228 ? 3.935 -2.683 7.478 1.00 98.31 228 SER A CA 1
ATOM 1908 C C . SER A 1 228 ? 3.780 -2.315 8.953 1.00 98.31 228 SER A C 1
ATOM 1910 O O . SER A 1 228 ? 4.101 -1.192 9.338 1.00 98.31 228 SER A O 1
ATOM 1912 N N . ILE A 1 229 ? 3.391 -3.266 9.806 1.00 98.25 229 ILE A N 1
ATOM 1913 C CA . ILE A 1 229 ? 3.347 -3.066 11.261 1.00 98.25 229 ILE A CA 1
ATOM 1914 C C . ILE A 1 229 ? 4.754 -2.797 11.804 1.00 98.25 229 ILE A C 1
ATOM 1916 O O . ILE A 1 229 ? 4.944 -1.828 12.541 1.00 98.25 229 ILE A O 1
ATOM 1920 N N . SER A 1 230 ? 5.758 -3.581 11.399 1.00 97.62 230 SER A N 1
ATOM 1921 C CA . SER A 1 230 ? 7.156 -3.330 11.768 1.00 97.62 230 SER A CA 1
ATOM 1922 C C . SER A 1 230 ? 7.638 -1.949 11.321 1.00 97.62 230 SER A C 1
ATOM 1924 O O . SER A 1 230 ? 8.343 -1.275 12.072 1.00 97.62 230 SER A O 1
ATOM 1926 N N . PHE A 1 231 ? 7.248 -1.498 10.127 1.00 97.75 231 PHE A N 1
ATOM 1927 C CA . PHE A 1 231 ? 7.544 -0.151 9.646 1.00 97.75 231 PHE A CA 1
ATOM 1928 C C . PHE A 1 231 ? 6.882 0.927 10.516 1.00 97.75 231 PHE A C 1
ATOM 1930 O O . PHE A 1 231 ? 7.547 1.877 10.927 1.00 97.75 231 PHE A O 1
ATOM 1937 N N . LEU A 1 232 ? 5.596 0.766 10.851 1.00 97.12 232 LEU A N 1
ATOM 1938 C CA . LEU A 1 232 ? 4.870 1.691 11.722 1.00 97.12 232 LEU A CA 1
ATOM 1939 C C . LEU A 1 232 ? 5.539 1.826 13.093 1.00 97.12 232 LEU A C 1
ATOM 1941 O O . LEU A 1 232 ? 5.719 2.947 13.570 1.00 97.12 232 LEU A O 1
ATOM 1945 N N . MET A 1 233 ? 5.901 0.702 13.721 1.00 95.38 233 MET A N 1
ATOM 1946 C CA . MET A 1 233 ? 6.539 0.702 15.041 1.00 95.38 233 MET A CA 1
ATOM 1947 C C . MET A 1 233 ? 7.880 1.438 15.002 1.00 95.38 233 MET A C 1
ATOM 1949 O O . MET A 1 233 ? 8.098 2.350 15.796 1.00 95.38 233 MET A O 1
ATOM 1953 N N . GLN A 1 234 ? 8.732 1.130 14.018 1.00 93.81 234 GLN A N 1
ATOM 1954 C CA . GLN A 1 234 ? 10.021 1.806 13.847 1.00 93.81 234 GLN A CA 1
ATOM 1955 C C . GLN A 1 234 ? 9.863 3.309 13.599 1.00 93.81 234 GLN A C 1
ATOM 1957 O O . GLN A 1 234 ? 10.554 4.115 14.222 1.00 93.81 234 GLN A O 1
ATOM 1962 N N . TYR A 1 235 ? 8.942 3.700 12.714 1.00 93.44 235 TYR A N 1
ATOM 1963 C CA . TYR A 1 235 ? 8.708 5.107 12.398 1.00 93.44 235 TYR A CA 1
ATOM 1964 C C . TYR A 1 235 ? 8.196 5.883 13.616 1.00 93.44 235 TYR A C 1
ATOM 1966 O O . TYR A 1 235 ? 8.716 6.951 13.946 1.00 93.44 235 TYR A O 1
ATOM 1974 N N . ARG A 1 236 ? 7.216 5.322 14.332 1.00 93.00 236 ARG A N 1
ATOM 1975 C CA . ARG A 1 236 ? 6.675 5.906 15.562 1.00 93.00 236 ARG A CA 1
ATOM 1976 C C . ARG A 1 236 ? 7.761 6.077 16.622 1.00 93.00 236 ARG A C 1
ATOM 1978 O O . ARG A 1 236 ? 7.877 7.156 17.204 1.00 93.00 236 ARG A O 1
ATOM 1985 N N . ASP A 1 237 ? 8.549 5.038 16.869 1.00 91.50 237 ASP A N 1
ATOM 1986 C CA . ASP A 1 237 ? 9.580 5.075 17.901 1.00 91.50 237 ASP A CA 1
ATOM 1987 C C . ASP A 1 237 ? 10.690 6.064 17.536 1.00 91.50 237 ASP A C 1
ATOM 1989 O O . ASP A 1 237 ? 11.102 6.847 18.389 1.00 91.50 237 ASP A O 1
ATOM 1993 N N . ALA A 1 238 ? 11.084 6.151 16.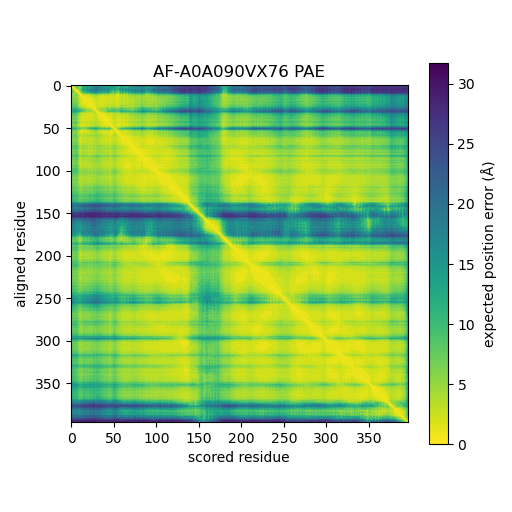261 1.00 91.56 238 ALA A N 1
ATOM 1994 C CA . ALA A 1 238 ? 12.025 7.165 15.789 1.00 91.56 238 ALA A CA 1
ATOM 1995 C C . ALA A 1 238 ? 11.528 8.599 16.060 1.00 91.56 238 ALA A C 1
ATOM 1997 O O . ALA A 1 238 ? 12.296 9.436 16.546 1.00 91.56 238 ALA A O 1
ATOM 1998 N N . LEU A 1 239 ? 10.242 8.881 15.807 1.00 90.94 239 LEU A N 1
ATOM 1999 C CA . LEU A 1 239 ? 9.632 10.181 16.110 1.00 90.94 239 LEU A CA 1
ATOM 2000 C C . LEU A 1 239 ? 9.655 10.484 17.613 1.00 90.94 239 LEU A C 1
ATOM 2002 O O . LEU A 1 239 ? 10.059 11.575 18.021 1.00 90.94 239 LEU A O 1
ATOM 2006 N N . ILE A 1 240 ? 9.247 9.522 18.443 1.00 89.19 240 ILE A N 1
ATOM 2007 C CA . ILE A 1 240 ? 9.200 9.684 19.902 1.00 89.19 240 ILE A CA 1
ATOM 2008 C C . ILE A 1 240 ? 10.608 9.866 20.472 1.00 89.19 240 ILE A C 1
ATOM 2010 O O . ILE A 1 240 ? 10.835 10.777 21.267 1.00 89.19 240 ILE A O 1
ATOM 2014 N N . THR A 1 241 ? 11.577 9.053 20.049 1.00 90.31 241 THR A N 1
ATOM 2015 C CA . THR A 1 241 ? 12.974 9.172 20.477 1.00 90.31 241 THR A CA 1
ATOM 2016 C C . THR A 1 241 ? 13.556 10.528 20.092 1.00 90.31 241 THR A C 1
ATOM 2018 O O . THR A 1 241 ? 14.210 11.159 20.926 1.00 90.31 241 THR A O 1
ATOM 2021 N N . HIS A 1 242 ? 13.291 11.018 18.875 1.00 90.88 242 HIS A N 1
ATOM 2022 C CA . HIS A 1 242 ? 13.709 12.357 18.460 1.00 90.88 242 HIS A CA 1
ATOM 2023 C C . HIS A 1 242 ? 13.110 13.431 19.379 1.00 90.88 242 HIS A C 1
ATOM 2025 O O . HIS A 1 242 ? 13.845 14.253 19.930 1.00 90.88 242 HIS A O 1
ATOM 2031 N N . TYR A 1 243 ? 11.796 13.379 19.610 1.00 88.56 243 TYR A N 1
ATOM 2032 C CA . TYR A 1 243 ? 11.096 14.337 20.462 1.00 88.56 243 TYR A CA 1
ATOM 2033 C C . TYR A 1 243 ? 11.621 14.332 21.905 1.00 88.56 243 TYR A C 1
ATOM 2035 O O . TYR A 1 243 ? 11.890 15.386 22.480 1.00 88.56 243 TYR A O 1
ATOM 2043 N N . ILE A 1 244 ? 11.851 13.152 22.489 1.00 87.38 244 ILE A N 1
ATOM 2044 C CA . ILE A 1 244 ? 12.379 13.022 23.853 1.00 87.38 244 ILE A CA 1
ATOM 2045 C C . ILE A 1 244 ? 13.806 13.571 23.953 1.00 87.38 244 ILE A C 1
ATOM 2047 O O . ILE A 1 244 ? 14.103 14.264 24.933 1.00 87.38 244 ILE A O 1
ATOM 2051 N N . LYS A 1 245 ? 14.666 13.267 22.968 1.00 92.94 245 LYS A N 1
ATOM 2052 C CA . LYS A 1 245 ? 16.091 13.632 22.953 1.00 92.94 245 LYS A CA 1
ATOM 2053 C C . LYS A 1 245 ? 16.311 15.121 22.707 1.00 92.94 245 LYS A C 1
ATOM 2055 O O . LYS A 1 245 ? 17.111 15.734 23.405 1.00 92.94 245 LYS A O 1
ATOM 2060 N N . PHE A 1 246 ? 15.621 15.695 21.725 1.00 91.50 246 PHE A N 1
ATOM 2061 C CA . PHE A 1 246 ? 15.848 17.076 21.289 1.00 91.50 246 PHE A CA 1
ATOM 2062 C C . PHE A 1 246 ? 14.824 18.070 21.841 1.00 91.50 246 PHE A C 1
ATOM 2064 O O . PHE A 1 246 ? 14.991 19.269 21.645 1.00 91.50 246 PHE A O 1
ATOM 2071 N N . LYS A 1 247 ? 13.767 17.591 22.516 1.00 87.94 247 LYS A N 1
ATOM 2072 C CA . LYS A 1 247 ? 12.649 18.409 23.026 1.00 87.94 247 LYS A CA 1
ATOM 2073 C C . LYS A 1 247 ? 11.964 19.252 21.944 1.00 87.94 247 LYS A C 1
ATOM 2075 O O . LYS A 1 247 ? 11.338 20.263 22.243 1.00 87.94 247 LYS A O 1
ATOM 2080 N N . LYS A 1 248 ? 12.067 18.820 20.686 1.00 87.81 248 LYS A N 1
ATOM 2081 C CA . LYS A 1 248 ? 11.413 19.424 19.526 1.00 87.81 248 LYS A CA 1
ATOM 2082 C C . LYS A 1 248 ? 10.951 18.344 18.555 1.00 87.81 248 LYS A C 1
ATOM 2084 O O . LYS A 1 248 ? 11.457 17.223 18.574 1.00 87.81 248 LYS A O 1
ATOM 2089 N N . GLN A 1 249 ? 9.983 18.690 17.718 1.00 87.12 249 GLN A N 1
ATOM 2090 C CA . GLN A 1 249 ? 9.554 17.852 16.601 1.00 87.12 249 GLN A CA 1
ATOM 2091 C C . GLN A 1 249 ? 10.651 17.830 15.514 1.00 87.12 249 GLN A C 1
ATOM 2093 O O . GLN A 1 249 ? 11.426 18.789 15.432 1.00 87.12 249 GLN A O 1
ATOM 2098 N N . PRO A 1 250 ? 10.731 16.775 14.680 1.00 86.12 250 PRO A N 1
ATOM 2099 C CA . PRO A 1 250 ? 11.624 16.765 13.522 1.00 86.12 250 PRO A CA 1
ATOM 2100 C C . PRO A 1 250 ? 11.362 17.954 12.592 1.00 86.12 250 PRO A C 1
ATOM 2102 O O . PRO A 1 250 ? 10.218 18.364 12.426 1.00 86.12 250 PRO A O 1
ATOM 2105 N N . ASP A 1 251 ? 12.398 18.470 11.929 1.00 84.31 251 ASP A N 1
ATOM 2106 C CA . ASP A 1 251 ? 12.285 19.714 11.149 1.00 84.31 251 ASP A CA 1
ATOM 2107 C C . ASP A 1 251 ? 11.297 19.609 9.962 1.00 84.31 251 ASP A C 1
ATOM 2109 O O . ASP A 1 251 ? 10.690 20.603 9.568 1.00 84.31 251 ASP A O 1
ATOM 2113 N N . HIS A 1 252 ? 11.088 18.401 9.426 1.00 82.50 252 HIS A N 1
ATOM 2114 C CA . HIS A 1 252 ? 10.117 18.114 8.358 1.00 82.50 252 HIS A CA 1
ATOM 2115 C C . HIS A 1 252 ? 8.707 17.769 8.868 1.00 82.50 252 HIS A C 1
ATOM 2117 O O . HIS A 1 252 ? 7.833 17.426 8.073 1.00 82.50 252 HIS A O 1
ATOM 2123 N N . PHE A 1 253 ? 8.473 17.810 10.181 1.00 83.31 253 PHE A N 1
ATOM 2124 C CA . PHE A 1 253 ? 7.162 17.526 10.752 1.00 83.31 253 PHE A CA 1
ATOM 2125 C C . PHE A 1 253 ? 6.168 18.667 10.440 1.00 83.31 253 PHE A C 1
ATOM 2127 O O . PHE A 1 253 ? 6.551 19.841 10.494 1.00 83.31 253 PHE A O 1
ATOM 2134 N N . PRO A 1 254 ? 4.892 18.368 10.125 1.00 78.62 254 PRO A N 1
ATOM 2135 C CA . PRO A 1 254 ? 3.891 19.396 9.842 1.00 78.62 254 PRO A CA 1
ATOM 2136 C C . PRO A 1 254 ? 3.692 20.369 11.015 1.00 78.62 254 PRO A C 1
ATOM 2138 O O . PRO A 1 254 ? 3.249 19.982 12.093 1.00 78.62 254 PRO A O 1
ATOM 2141 N N . LYS A 1 255 ? 3.975 21.659 10.797 1.00 78.12 255 LYS A N 1
ATOM 2142 C CA . LYS A 1 255 ? 3.954 22.692 11.856 1.00 78.12 255 LYS A CA 1
ATOM 2143 C C . LYS A 1 255 ? 2.562 22.996 12.422 1.00 78.12 255 LYS A C 1
ATOM 2145 O O . LYS A 1 255 ? 2.455 23.584 13.491 1.00 78.12 255 LYS A O 1
ATOM 2150 N N . ASN A 1 256 ? 1.508 22.651 11.690 1.00 79.00 256 ASN A N 1
ATOM 2151 C CA . ASN A 1 256 ? 0.111 22.908 12.041 1.00 79.00 256 ASN A CA 1
ATOM 2152 C C . ASN A 1 256 ? -0.564 21.733 12.767 1.00 79.00 256 ASN A C 1
ATOM 2154 O O . ASN A 1 256 ? -1.765 21.796 13.018 1.00 79.00 256 ASN A O 1
ATOM 2158 N N . ILE A 1 257 ? 0.174 20.665 13.078 1.00 78.62 257 ILE A N 1
ATOM 2159 C CA . ILE A 1 257 ? -0.367 19.465 13.719 1.00 78.62 257 ILE A CA 1
ATOM 2160 C C . ILE A 1 257 ? 0.263 19.309 15.104 1.00 78.62 257 ILE A C 1
ATOM 2162 O O . ILE A 1 257 ? 1.480 19.397 15.262 1.00 78.62 257 ILE A O 1
ATOM 2166 N N . ASP A 1 258 ? -0.562 19.051 16.120 1.00 83.62 258 ASP A N 1
ATOM 2167 C CA . ASP A 1 258 ? -0.054 18.688 17.441 1.00 83.62 258 ASP A CA 1
ATOM 2168 C C . ASP A 1 258 ? 0.630 17.312 17.398 1.00 83.62 258 ASP A C 1
ATOM 2170 O O . ASP A 1 258 ? 0.076 16.331 16.895 1.00 83.62 258 ASP A O 1
ATOM 2174 N N . PHE A 1 259 ? 1.840 17.227 17.950 1.00 83.75 259 PHE A N 1
ATOM 2175 C CA . PHE A 1 259 ? 2.640 16.004 17.911 1.00 83.75 259 PHE A CA 1
ATOM 2176 C C . PHE A 1 259 ? 1.996 14.855 18.691 1.00 83.75 259 PHE A C 1
ATOM 2178 O O . PHE A 1 259 ? 2.023 13.714 18.234 1.00 83.75 259 PHE A O 1
ATOM 2185 N N . HIS A 1 260 ? 1.397 15.129 19.852 1.00 84.00 260 HIS A N 1
ATOM 2186 C CA . HIS A 1 260 ? 0.778 14.086 20.668 1.00 84.00 260 HIS A CA 1
ATOM 2187 C C . HIS A 1 260 ? -0.465 13.518 19.985 1.00 84.00 260 HIS A C 1
ATOM 2189 O O . HIS A 1 260 ? -0.642 12.299 19.962 1.00 84.00 260 HIS A O 1
ATOM 2195 N N . ILE A 1 261 ? -1.282 14.375 19.370 1.00 83.38 261 ILE A N 1
ATOM 2196 C CA . ILE A 1 261 ? -2.410 13.951 18.536 1.00 83.38 261 ILE A CA 1
ATOM 2197 C C . ILE A 1 261 ? -1.903 13.134 17.347 1.00 83.38 261 ILE A C 1
ATOM 2199 O O . ILE A 1 261 ? -2.414 12.040 17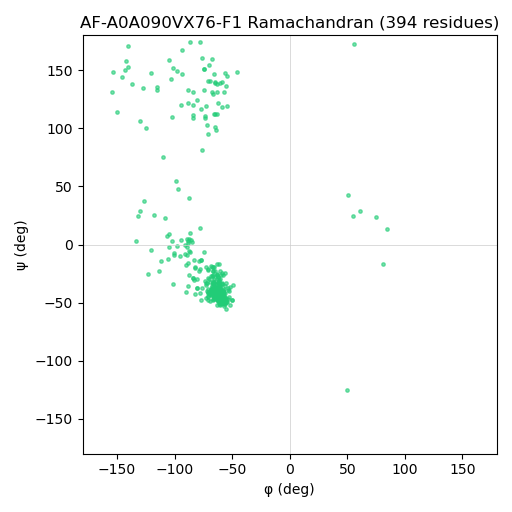.111 1.00 83.38 261 ILE A O 1
ATOM 2203 N N . PHE A 1 262 ? -0.865 13.604 16.645 1.00 85.88 262 PHE A N 1
ATOM 2204 C CA . PHE A 1 262 ? -0.283 12.886 15.509 1.00 85.88 262 PHE A CA 1
ATOM 2205 C C . PHE A 1 262 ? 0.150 11.466 15.882 1.00 85.88 262 PHE A C 1
ATOM 2207 O O . PHE A 1 262 ? -0.209 10.519 15.189 1.00 85.88 262 PHE A O 1
ATOM 2214 N N . ILE A 1 263 ? 0.861 11.295 17.001 1.00 87.56 263 ILE A N 1
ATOM 2215 C CA . ILE A 1 263 ? 1.298 9.974 17.477 1.00 87.56 263 ILE A CA 1
ATOM 2216 C C . ILE A 1 263 ? 0.111 9.049 17.784 1.00 87.56 263 ILE A C 1
ATOM 2218 O O . ILE A 1 263 ? 0.236 7.839 17.609 1.00 87.56 263 ILE A O 1
ATOM 2222 N N . LYS A 1 264 ? -1.047 9.577 18.196 1.00 87.44 264 LYS A N 1
ATOM 2223 C CA . LYS A 1 264 ? -2.258 8.766 18.411 1.00 87.44 264 LYS A CA 1
ATOM 2224 C C . LYS A 1 264 ? -2.941 8.364 17.103 1.00 87.44 264 LYS A C 1
ATOM 2226 O O . LYS A 1 264 ? -3.436 7.246 16.997 1.00 87.44 264 LYS A O 1
ATOM 2231 N N . ILE A 1 265 ? -2.963 9.248 16.102 1.00 89.56 265 ILE A N 1
ATOM 2232 C 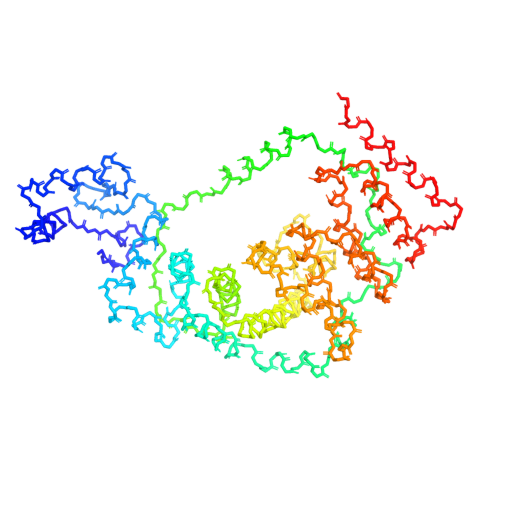CA . ILE A 1 265 ? -3.615 8.985 14.805 1.00 89.56 265 ILE A CA 1
ATOM 2233 C C . ILE A 1 265 ? -2.687 8.326 13.776 1.00 89.56 265 ILE A C 1
ATOM 2235 O O . ILE A 1 265 ? -3.157 7.880 12.728 1.00 89.56 265 ILE A O 1
ATOM 2239 N N . ILE A 1 266 ? -1.386 8.217 14.060 1.00 92.12 266 ILE A N 1
ATOM 2240 C CA . ILE A 1 266 ? -0.402 7.612 13.157 1.00 92.12 266 ILE A CA 1
ATOM 2241 C C . ILE A 1 266 ? -0.786 6.209 12.662 1.00 92.12 266 ILE A C 1
ATOM 2243 O O . ILE A 1 266 ? -0.553 5.945 11.481 1.00 92.12 266 ILE A O 1
ATOM 2247 N N . PRO A 1 267 ? -1.431 5.315 13.449 1.00 96.50 267 PRO A N 1
ATOM 2248 C CA . PRO A 1 267 ? -1.788 3.995 12.939 1.00 96.50 267 PRO A CA 1
ATOM 2249 C C . PRO A 1 267 ? -2.930 4.070 11.915 1.00 96.50 267 PRO A C 1
ATOM 2251 O O . PRO A 1 267 ? -2.977 3.266 10.986 1.00 96.50 267 PRO A O 1
ATOM 2254 N N . LEU A 1 268 ? -3.816 5.069 12.024 1.00 96.06 268 LEU A N 1
ATOM 2255 C CA . LEU A 1 268 ? -4.845 5.345 11.020 1.00 96.06 268 LEU A CA 1
ATOM 2256 C C . LEU A 1 268 ? -4.232 5.914 9.736 1.00 96.06 268 LEU A C 1
ATOM 2258 O O . LEU A 1 268 ? -4.561 5.439 8.651 1.00 96.06 268 LEU A O 1
ATOM 2262 N N . ILE A 1 269 ? -3.314 6.881 9.848 1.00 93.69 269 ILE A N 1
ATOM 2263 C CA . ILE A 1 269 ? -2.569 7.408 8.690 1.00 93.69 269 ILE A CA 1
ATOM 2264 C C . ILE A 1 269 ? -1.849 6.257 7.980 1.00 93.69 269 ILE A C 1
ATOM 2266 O O . ILE A 1 269 ? -1.938 6.119 6.762 1.00 93.69 269 ILE A O 1
ATOM 2270 N N . HIS A 1 270 ? -1.195 5.384 8.746 1.00 97.12 270 HIS A N 1
ATOM 2271 C CA . HIS A 1 270 ? -0.524 4.207 8.217 1.00 97.12 270 HIS A CA 1
ATOM 2272 C C . HIS A 1 270 ? -1.488 3.257 7.495 1.00 97.12 270 HIS A C 1
ATOM 2274 O O . HIS A 1 270 ? -1.189 2.839 6.380 1.00 97.12 270 HIS A O 1
ATOM 2280 N N . GLN A 1 271 ? -2.669 2.972 8.056 1.00 97.75 271 GLN A N 1
ATOM 2281 C CA . GLN A 1 271 ? -3.687 2.164 7.373 1.00 97.75 271 GLN A CA 1
ATOM 2282 C C . GLN A 1 271 ? -4.083 2.763 6.016 1.00 97.75 271 GLN A C 1
ATOM 2284 O O . GLN A 1 271 ? -4.188 2.020 5.041 1.00 97.75 271 GLN A O 1
ATOM 2289 N N . VAL A 1 272 ? -4.251 4.088 5.931 1.00 96.06 272 VAL A N 1
ATOM 2290 C CA . VAL A 1 272 ? -4.556 4.788 4.670 1.00 96.06 272 VAL A CA 1
ATOM 2291 C C . VAL A 1 272 ? -3.397 4.680 3.673 1.00 96.06 272 VAL A C 1
ATOM 2293 O O . VAL A 1 272 ? -3.631 4.411 2.496 1.00 96.06 272 VAL A O 1
ATOM 2296 N N . VAL A 1 273 ? -2.146 4.824 4.124 1.00 95.88 273 VAL A N 1
ATOM 2297 C CA . VAL A 1 273 ? -0.954 4.656 3.271 1.00 95.88 273 VAL A CA 1
ATOM 2298 C C . VAL A 1 273 ? -0.881 3.239 2.697 1.00 95.88 273 VAL A C 1
ATOM 2300 O O . VAL A 1 273 ? -0.714 3.075 1.489 1.00 95.88 273 VAL A O 1
ATOM 2303 N N . ILE A 1 274 ? -1.066 2.213 3.533 1.00 97.75 274 ILE A N 1
ATOM 2304 C CA . ILE A 1 274 ? -1.047 0.817 3.078 1.00 97.75 274 ILE A CA 1
ATOM 2305 C C . ILE A 1 274 ? -2.218 0.526 2.140 1.00 97.75 274 ILE A C 1
ATOM 2307 O O . ILE A 1 274 ? -2.018 -0.125 1.116 1.00 97.75 274 ILE A O 1
ATOM 2311 N N . TYR A 1 275 ? -3.413 1.056 2.412 1.00 96.75 275 TYR A N 1
ATOM 2312 C CA . TYR A 1 275 ? -4.525 0.983 1.465 1.00 96.75 275 TYR A CA 1
ATOM 2313 C C . TYR A 1 275 ? -4.171 1.625 0.113 1.00 96.75 275 TYR A C 1
ATOM 2315 O O . TYR A 1 275 ? -4.449 1.030 -0.922 1.00 96.75 275 TYR A O 1
ATOM 2323 N N . ASN A 1 276 ? -3.505 2.778 0.078 1.00 94.56 276 ASN A N 1
ATOM 2324 C CA . ASN A 1 276 ? -3.132 3.406 -1.194 1.00 94.56 276 ASN A CA 1
ATOM 2325 C C . ASN A 1 276 ? -2.157 2.543 -2.017 1.00 94.56 276 ASN A C 1
ATOM 2327 O O . ASN A 1 276 ? -2.269 2.476 -3.246 1.00 94.56 276 ASN A O 1
ATOM 2331 N N . TRP A 1 277 ? -1.221 1.853 -1.359 1.00 95.50 277 TRP A N 1
ATOM 2332 C CA . TRP A 1 277 ? -0.236 1.002 -2.037 1.00 95.50 277 TRP A CA 1
ATOM 2333 C C . TRP A 1 277 ? -0.784 -0.377 -2.420 1.00 95.50 277 TRP A C 1
ATOM 2335 O O . TRP A 1 277 ? -0.463 -0.891 -3.485 1.00 95.50 277 TRP A O 1
ATOM 2345 N N . LEU A 1 278 ? -1.631 -0.974 -1.582 1.00 94.56 278 LEU A N 1
ATOM 2346 C CA . LEU A 1 278 ? -2.048 -2.377 -1.700 1.00 94.56 278 LEU A CA 1
ATOM 2347 C C . LE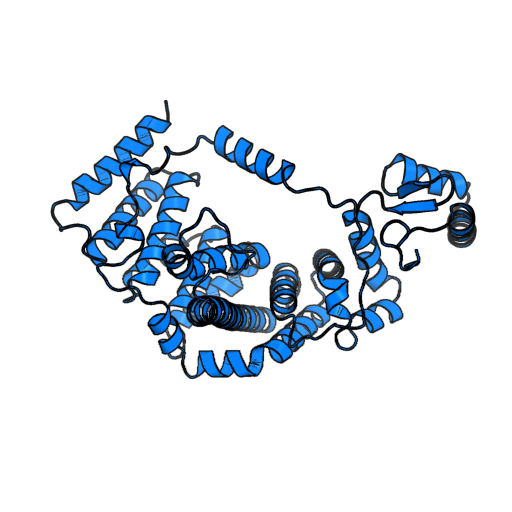U A 1 278 ? -3.535 -2.553 -2.046 1.00 94.56 278 LEU A C 1
ATOM 2349 O O . LEU A 1 278 ? -3.941 -3.583 -2.576 1.00 94.56 278 LEU A O 1
ATOM 2353 N N . GLY A 1 279 ? -4.365 -1.554 -1.754 1.00 93.31 279 GLY A N 1
ATOM 2354 C CA . GLY A 1 279 ? -5.815 -1.591 -1.908 1.00 93.31 279 GLY A CA 1
ATOM 2355 C C . GLY A 1 279 ? -6.244 -1.767 -3.361 1.00 93.31 279 GLY A C 1
ATOM 2356 O O . GLY A 1 279 ? -6.080 -0.882 -4.201 1.00 93.31 279 GLY A O 1
ATOM 2357 N N . THR A 1 280 ? -6.824 -2.928 -3.656 1.00 94.56 280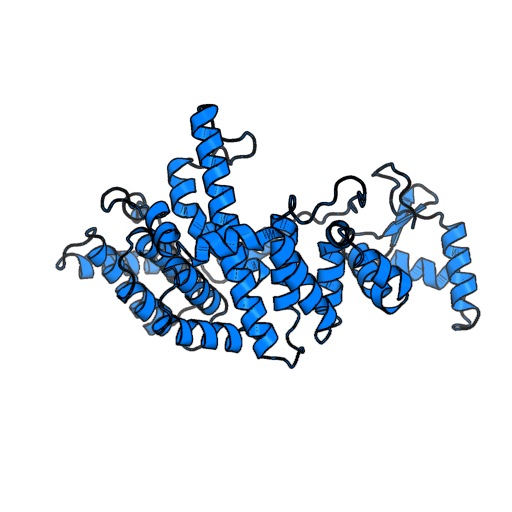 THR A N 1
ATOM 2358 C CA . THR A 1 280 ? -7.442 -3.245 -4.945 1.00 94.56 280 THR A CA 1
ATOM 2359 C C . THR A 1 280 ? -8.525 -4.308 -4.772 1.00 94.56 280 THR A C 1
ATOM 2361 O O . THR A 1 280 ? -8.398 -5.207 -3.940 1.00 94.56 280 THR A O 1
ATOM 2364 N N . GLN A 1 281 ? -9.571 -4.256 -5.602 1.00 94.75 281 GLN A N 1
ATOM 2365 C CA . GLN A 1 281 ? -10.605 -5.303 -5.661 1.00 94.75 281 GLN A CA 1
ATOM 2366 C C . GLN A 1 281 ? -10.026 -6.685 -5.982 1.00 94.75 281 GLN A C 1
ATOM 2368 O O . GLN A 1 281 ? -10.586 -7.707 -5.598 1.00 94.75 281 GLN A O 1
ATOM 2373 N N . LYS A 1 282 ? -8.887 -6.721 -6.674 1.00 92.88 282 LYS A N 1
ATOM 2374 C CA . LYS A 1 282 ? -8.255 -7.951 -7.163 1.00 92.88 282 LYS A CA 1
ATOM 2375 C C . LYS A 1 282 ? -7.706 -8.822 -6.030 1.00 92.88 282 LYS A C 1
ATOM 2377 O O . LYS A 1 282 ? -7.690 -10.041 -6.138 1.00 92.88 282 LYS A O 1
ATOM 2382 N N . LEU A 1 283 ? -7.338 -8.208 -4.903 1.00 94.75 283 LEU A N 1
ATOM 2383 C CA . LEU A 1 283 ? -6.878 -8.909 -3.702 1.00 94.75 283 LEU A CA 1
ATOM 2384 C C . LEU A 1 283 ? -8.024 -9.299 -2.764 1.00 94.75 283 LEU A C 1
ATOM 2386 O O . LEU A 1 283 ? -7.777 -9.901 -1.722 1.00 94.75 283 LEU A O 1
ATOM 2390 N N . ARG A 1 284 ? -9.281 -9.004 -3.117 1.00 95.81 284 ARG A N 1
ATOM 2391 C CA . ARG A 1 284 ? -10.440 -9.290 -2.268 1.00 95.81 284 ARG A CA 1
ATOM 2392 C C . ARG A 1 284 ? -10.474 -10.743 -1.760 1.00 95.81 284 ARG A C 1
ATOM 2394 O O . ARG A 1 284 ? -10.630 -10.895 -0.552 1.00 95.81 284 ARG A O 1
ATOM 2401 N N . PRO A 1 285 ? -10.271 -11.794 -2.586 1.00 95.31 285 PRO A N 1
ATOM 2402 C CA . PRO A 1 285 ? -10.283 -13.175 -2.092 1.00 95.31 285 PRO A CA 1
ATOM 2403 C C . PRO A 1 285 ? -9.187 -13.455 -1.055 1.00 95.31 285 PRO A C 1
ATOM 2405 O O . PRO A 1 285 ? -9.436 -14.130 -0.060 1.00 95.31 285 PRO A O 1
ATOM 2408 N N . VAL A 1 286 ? -7.992 -12.890 -1.259 1.00 97.06 286 VAL A N 1
ATOM 2409 C CA . VAL A 1 286 ? -6.845 -13.028 -0.348 1.00 97.06 286 VAL A CA 1
ATOM 2410 C C . VAL A 1 286 ? -7.130 -12.349 0.993 1.00 97.06 286 VAL A C 1
ATOM 2412 O O . VAL A 1 286 ? -6.902 -12.932 2.051 1.00 97.06 286 VAL A O 1
ATOM 2415 N N . ILE A 1 287 ? -7.680 -11.132 0.955 1.00 97.88 287 ILE A N 1
ATOM 2416 C CA . ILE A 1 287 ? -8.025 -10.366 2.158 1.00 97.88 287 ILE A CA 1
ATOM 2417 C C . ILE A 1 287 ? -9.154 -11.062 2.931 1.00 97.88 287 ILE A C 1
ATOM 2419 O O . ILE A 1 287 ? -9.086 -11.168 4.154 1.00 97.88 287 ILE A O 1
ATOM 2423 N N . THR A 1 288 ? -10.176 -11.572 2.233 1.00 97.25 288 THR A N 1
ATOM 2424 C CA . THR A 1 288 ? -11.271 -12.330 2.855 1.00 97.25 288 THR A CA 1
ATOM 2425 C C . THR A 1 288 ? -10.758 -13.594 3.544 1.00 97.25 288 THR A C 1
ATOM 2427 O O . THR A 1 288 ? -11.108 -13.816 4.701 1.00 97.25 288 THR A O 1
ATOM 2430 N N . ASP A 1 289 ? -9.905 -14.386 2.883 1.00 97.38 289 ASP A N 1
ATOM 2431 C CA . ASP A 1 289 ? -9.298 -15.582 3.487 1.00 97.38 289 ASP A CA 1
ATOM 2432 C C . ASP A 1 289 ? -8.518 -15.236 4.764 1.00 97.38 289 ASP A C 1
ATOM 2434 O O . ASP A 1 289 ? -8.696 -15.898 5.789 1.00 97.38 289 ASP A O 1
ATOM 2438 N N . LYS A 1 290 ? -7.728 -14.151 4.743 1.00 97.25 290 LYS A N 1
ATOM 2439 C CA . LYS A 1 290 ? -7.011 -13.684 5.936 1.00 97.25 290 LYS A CA 1
ATOM 2440 C C . LYS A 1 290 ? -7.964 -13.303 7.072 1.00 97.25 290 LYS A C 1
ATOM 2442 O O . LYS A 1 290 ? -7.793 -13.805 8.178 1.00 97.25 290 LYS A O 1
ATOM 2447 N N . ILE A 1 291 ? -8.975 -12.470 6.808 1.00 97.56 291 ILE A N 1
ATOM 2448 C CA . ILE A 1 291 ? -9.947 -12.039 7.832 1.00 97.56 291 ILE A CA 1
ATOM 2449 C C . ILE A 1 291 ? -10.621 -13.245 8.496 1.00 97.56 291 ILE A C 1
ATOM 2451 O O . ILE A 1 291 ? -10.811 -13.248 9.711 1.00 97.56 291 ILE A O 1
ATOM 2455 N N . GLU A 1 292 ? -10.987 -14.269 7.722 1.00 95.69 292 GLU A N 1
ATOM 2456 C CA . GLU A 1 292 ? -11.633 -15.464 8.268 1.00 95.69 292 GLU A CA 1
ATOM 2457 C C . GLU A 1 292 ? -10.675 -16.323 9.100 1.00 95.69 292 GLU A C 1
ATOM 2459 O O . GLU A 1 292 ? -11.039 -16.741 10.200 1.00 95.69 292 GLU A O 1
ATOM 2464 N N . LYS A 1 293 ? -9.436 -16.532 8.641 1.00 95.62 293 LYS A N 1
ATOM 2465 C CA . LYS A 1 293 ? -8.422 -17.281 9.403 1.00 95.62 293 LYS A CA 1
ATOM 2466 C C . LYS A 1 293 ? -8.056 -16.591 10.711 1.00 95.62 293 LYS A C 1
ATOM 2468 O O . LYS A 1 293 ? -7.996 -17.239 11.760 1.00 95.62 293 LYS A O 1
ATOM 2473 N N . ASP A 1 294 ? -7.901 -15.272 10.670 1.00 95.19 294 ASP A N 1
ATOM 2474 C CA . ASP A 1 294 ? -7.478 -14.459 11.808 1.00 95.19 294 ASP A CA 1
ATOM 2475 C C . ASP A 1 294 ? -8.459 -14.490 12.988 1.00 95.19 294 ASP A C 1
ATOM 2477 O O . ASP A 1 294 ? -8.062 -14.162 14.108 1.00 95.19 294 ASP A O 1
ATOM 2481 N N . LYS A 1 295 ? -9.708 -14.936 12.783 1.00 90.50 295 LYS A N 1
ATOM 2482 C CA . LYS A 1 295 ? -10.673 -15.200 13.867 1.00 90.50 295 LYS A CA 1
ATOM 2483 C C . LYS A 1 295 ? -10.209 -16.299 14.821 1.00 90.50 295 LYS A C 1
ATOM 2485 O O . LYS A 1 295 ? -10.600 -16.297 15.984 1.00 90.50 295 LYS A O 1
ATOM 2490 N N . THR A 1 296 ? -9.404 -17.237 14.325 1.00 90.50 296 THR A N 1
ATOM 2491 C CA . THR A 1 296 ? -8.914 -18.404 15.078 1.00 90.50 296 THR A CA 1
ATOM 2492 C C . THR A 1 296 ? -7.410 -18.361 15.346 1.00 90.50 296 THR A C 1
ATOM 2494 O O . THR A 1 296 ? -6.919 -19.093 16.202 1.00 90.50 296 THR A O 1
ATOM 2497 N N . THR A 1 297 ? -6.672 -17.483 14.661 1.00 91.31 297 THR A N 1
ATOM 2498 C CA . THR A 1 297 ? -5.237 -17.271 14.885 1.00 91.31 297 THR A CA 1
ATOM 2499 C C . THR A 1 297 ? -4.978 -16.668 16.269 1.00 91.31 297 THR A C 1
ATOM 2501 O O . THR A 1 297 ? -5.571 -15.652 16.630 1.00 91.31 297 THR A O 1
ATOM 2504 N N . ILE A 1 298 ? -4.065 -17.283 17.030 1.00 82.50 298 ILE A N 1
ATOM 2505 C CA . ILE A 1 298 ? -3.739 -16.889 18.414 1.00 82.50 298 ILE A CA 1
ATOM 2506 C C . ILE A 1 298 ? -2.629 -15.825 18.456 1.00 82.50 298 ILE A C 1
ATOM 2508 O O . ILE A 1 298 ? -2.691 -14.912 19.267 1.00 82.50 298 ILE A O 1
ATOM 2512 N N . ASN A 1 299 ? -1.647 -15.896 17.552 1.00 87.19 299 ASN A N 1
ATOM 2513 C CA . ASN A 1 299 ? -0.455 -15.037 17.572 1.00 87.19 299 ASN A CA 1
ATOM 2514 C C . ASN A 1 299 ? -0.573 -13.855 16.603 1.00 87.19 299 ASN A C 1
ATOM 2516 O O . ASN A 1 299 ? 0.257 -13.688 15.710 1.00 87.19 299 ASN A O 1
ATOM 2520 N N . ILE A 1 300 ? -1.642 -13.075 16.736 1.00 93.44 300 ILE A N 1
ATOM 2521 C CA . ILE A 1 300 ? -1.914 -11.924 15.873 1.00 93.44 300 ILE A CA 1
ATOM 2522 C C . ILE A 1 300 ? -2.391 -10.736 16.705 1.00 93.44 300 ILE A C 1
ATOM 2524 O O . ILE A 1 300 ? -3.186 -10.895 17.630 1.00 93.44 300 ILE A O 1
ATOM 2528 N N . SER A 1 301 ? -1.898 -9.542 16.374 1.00 95.75 301 SER A N 1
ATOM 2529 C CA . SER A 1 301 ? -2.348 -8.300 17.010 1.00 95.75 301 SER A CA 1
ATOM 2530 C C . SER A 1 301 ? -3.736 -7.894 16.508 1.00 95.75 301 SER A C 1
ATOM 2532 O O . SER A 1 301 ? -4.099 -8.148 15.353 1.00 95.75 301 SER A O 1
ATOM 2534 N N . ASP A 1 302 ? -4.511 -7.204 17.343 1.00 96.25 302 ASP A N 1
ATOM 2535 C CA . ASP A 1 302 ? -5.786 -6.642 16.893 1.00 96.25 302 ASP A CA 1
ATOM 2536 C C . ASP A 1 302 ? -5.557 -5.531 15.848 1.00 96.25 302 ASP A C 1
ATOM 2538 O O . ASP A 1 302 ? -6.401 -5.336 14.971 1.00 96.25 302 ASP A O 1
ATOM 2542 N N . PHE A 1 303 ? -4.397 -4.860 15.861 1.00 97.88 303 PHE A N 1
ATOM 2543 C CA . PHE A 1 303 ? -4.006 -3.933 14.795 1.00 97.88 303 PHE A CA 1
ATOM 2544 C C . PHE A 1 303 ? -3.865 -4.603 13.419 1.00 97.88 303 PHE A C 1
ATOM 2546 O O . PHE A 1 303 ? -4.287 -4.045 12.408 1.00 97.88 303 PHE A O 1
ATOM 2553 N N . GLU A 1 304 ? -3.312 -5.812 13.341 1.00 97.94 304 GLU A N 1
ATOM 2554 C CA . GLU A 1 304 ? -3.202 -6.531 12.064 1.00 97.94 304 GLU A CA 1
ATOM 2555 C C . GLU A 1 304 ? -4.584 -6.910 11.506 1.00 97.94 304 GLU A C 1
ATOM 2557 O O . GLU A 1 304 ? -4.851 -6.776 10.303 1.00 97.94 304 GLU A O 1
ATOM 2562 N N . ARG A 1 305 ? -5.501 -7.308 12.399 1.00 97.81 305 ARG A N 1
ATOM 2563 C CA . ARG A 1 305 ? -6.915 -7.528 12.060 1.00 97.81 305 ARG A CA 1
ATOM 2564 C C . ARG A 1 305 ? -7.573 -6.232 11.586 1.00 97.81 305 ARG A C 1
ATOM 2566 O O . ARG A 1 305 ? -8.265 -6.244 10.568 1.00 97.81 305 ARG A O 1
ATOM 2573 N N . PHE A 1 306 ? -7.314 -5.117 12.273 1.00 98.38 306 PHE A N 1
ATOM 2574 C CA . PHE A 1 306 ? -7.781 -3.784 11.886 1.00 98.38 306 PHE A CA 1
ATOM 2575 C C . PHE A 1 306 ? -7.342 -3.426 10.463 1.00 98.38 306 PHE A C 1
ATOM 2577 O O . PHE A 1 306 ? -8.186 -3.046 9.650 1.00 98.38 306 PHE A O 1
ATOM 2584 N N . LEU A 1 307 ? -6.055 -3.601 10.130 1.00 98.50 307 LEU A N 1
ATOM 2585 C CA . LEU A 1 307 ? -5.542 -3.334 8.783 1.00 98.50 307 LEU A CA 1
ATOM 2586 C C . LEU A 1 307 ? -6.320 -4.130 7.732 1.00 98.50 307 LEU A C 1
ATOM 2588 O O . LEU A 1 307 ? -6.818 -3.546 6.772 1.00 98.50 307 LEU A O 1
ATOM 2592 N N . SER A 1 308 ? -6.495 -5.436 7.937 1.00 98.31 308 SER A N 1
ATOM 2593 C CA . SER A 1 308 ? -7.199 -6.300 6.981 1.00 98.31 308 SER A CA 1
ATOM 2594 C C . SER A 1 308 ? -8.668 -5.893 6.808 1.00 98.31 308 SER A C 1
ATOM 2596 O O . SER A 1 308 ? -9.140 -5.727 5.681 1.00 98.31 308 SER A O 1
ATOM 2598 N N . VAL A 1 309 ? -9.386 -5.663 7.914 1.00 98.50 309 VAL A N 1
ATOM 2599 C CA . VAL A 1 309 ? -10.808 -5.277 7.905 1.00 98.50 309 VAL A CA 1
ATOM 2600 C C . VAL A 1 309 ? -11.021 -3.927 7.224 1.00 98.50 309 VAL A C 1
ATOM 2602 O O . VAL A 1 309 ? -11.932 -3.791 6.403 1.00 98.50 309 VAL A O 1
ATOM 2605 N N . PHE A 1 310 ? -10.189 -2.927 7.517 1.00 98.38 310 PHE A N 1
ATOM 2606 C CA . PHE A 1 310 ? -10.364 -1.597 6.936 1.00 98.38 310 PHE A CA 1
ATOM 2607 C C . PHE A 1 310 ? -9.818 -1.487 5.511 1.00 98.38 310 PHE A C 1
ATOM 2609 O O . PHE A 1 310 ? -10.447 -0.805 4.709 1.00 98.38 310 PHE A O 1
ATOM 2616 N N . ILE A 1 311 ? -8.778 -2.240 5.126 1.00 98.31 311 ILE A N 1
ATOM 2617 C CA . ILE A 1 311 ? -8.391 -2.376 3.709 1.00 98.31 311 ILE A CA 1
ATOM 2618 C C . ILE A 1 311 ? -9.536 -3.022 2.913 1.00 98.31 311 ILE A C 1
ATOM 2620 O O . ILE A 1 311 ? -9.916 -2.491 1.870 1.00 98.31 311 ILE A O 1
ATOM 2624 N N . TYR A 1 312 ? -10.142 -4.106 3.419 1.00 98.25 312 TYR A N 1
ATOM 2625 C CA . TYR A 1 312 ? -11.315 -4.747 2.800 1.00 98.25 312 TYR A CA 1
ATOM 2626 C C . TYR A 1 312 ? -12.504 -3.784 2.653 1.00 98.25 312 TYR A C 1
ATOM 2628 O O . TYR A 1 312 ? -13.211 -3.775 1.643 1.00 98.25 312 TYR A O 1
ATOM 2636 N N . SER A 1 313 ? -12.708 -2.942 3.665 1.00 97.50 313 SER A N 1
ATOM 2637 C CA . SER A 1 313 ? -13.771 -1.937 3.685 1.00 97.50 313 SER A CA 1
ATOM 2638 C C . SER A 1 313 ? -13.505 -0.770 2.740 1.00 97.50 313 SER A C 1
ATOM 2640 O O . SER A 1 313 ? -14.442 -0.228 2.147 1.00 97.50 313 SER A O 1
ATOM 2642 N N . ASP A 1 314 ? -12.245 -0.371 2.576 1.00 96.69 314 ASP A N 1
ATOM 2643 C CA . ASP A 1 314 ? -11.814 0.668 1.641 1.00 96.69 314 ASP A CA 1
ATOM 2644 C C . ASP A 1 314 ? -11.969 0.224 0.188 1.00 96.69 314 ASP A C 1
ATOM 2646 O O . ASP A 1 314 ? -12.508 0.976 -0.622 1.00 96.69 314 ASP A O 1
ATOM 2650 N N . ILE A 1 315 ? -11.674 -1.044 -0.110 1.00 95.44 315 ILE A N 1
ATOM 2651 C CA . ILE A 1 315 ? -12.017 -1.656 -1.398 1.00 95.44 315 ILE A CA 1
ATOM 2652 C C . ILE A 1 315 ? -13.497 -2.061 -1.488 1.00 95.44 315 ILE A C 1
ATOM 2654 O O . ILE A 1 315 ? -13.850 -2.814 -2.375 1.00 95.44 315 ILE A O 1
ATOM 2658 N N . LYS A 1 316 ? -14.401 -1.623 -0.605 1.00 93.88 316 LYS A N 1
ATOM 2659 C CA . LYS A 1 316 ? -15.849 -1.921 -0.691 1.00 93.88 316 LYS A CA 1
ATOM 2660 C C . LYS A 1 316 ? -16.192 -3.419 -0.883 1.00 93.88 316 LYS A C 1
ATOM 2662 O O . LYS A 1 316 ? -17.073 -3.753 -1.676 1.00 93.88 316 LYS A O 1
ATOM 2667 N N . GLY A 1 317 ? -15.521 -4.333 -0.177 1.00 94.19 317 GLY A N 1
ATOM 2668 C CA . GLY A 1 317 ? -15.856 -5.764 -0.232 1.00 94.19 317 GLY A CA 1
ATOM 2669 C C . GLY A 1 317 ? -17.308 -6.045 0.197 1.00 94.19 317 GLY A C 1
ATOM 2670 O O . GLY A 1 317 ? -17.802 -5.422 1.120 1.00 94.19 317 GLY A O 1
ATOM 2671 N N . SER A 1 318 ? -18.041 -6.951 -0.453 1.00 91.12 318 SER A N 1
ATOM 2672 C CA . SER A 1 318 ? -19.523 -6.946 -0.384 1.00 91.12 318 SER A CA 1
ATOM 2673 C C . SER A 1 318 ? -20.155 -6.993 1.018 1.00 91.12 318 SER A C 1
ATOM 2675 O O . SER A 1 318 ? -21.223 -6.428 1.215 1.00 91.12 318 SER A O 1
ATOM 2677 N N . ASP A 1 319 ? -19.522 -7.670 1.976 1.00 95.00 319 ASP A N 1
ATOM 2678 C CA . ASP A 1 319 ? -19.965 -7.820 3.370 1.00 95.00 319 ASP A CA 1
ATOM 2679 C C . ASP A 1 319 ? -19.099 -7.012 4.357 1.00 95.00 319 ASP A C 1
ATOM 2681 O O . ASP A 1 319 ? -19.017 -7.326 5.549 1.00 95.00 319 ASP A O 1
ATOM 2685 N N . TYR A 1 320 ? -18.416 -5.967 3.871 1.00 95.56 320 TYR A N 1
ATOM 2686 C CA . TYR A 1 320 ? -17.531 -5.157 4.702 1.00 95.56 320 TYR A CA 1
ATOM 2687 C C . TYR A 1 320 ? -18.235 -4.541 5.927 1.00 95.56 320 TYR A C 1
ATOM 2689 O O . TYR A 1 320 ? -17.603 -4.536 6.985 1.00 95.56 320 TYR A O 1
ATOM 2697 N N . PRO A 1 321 ? -19.508 -4.071 5.879 1.00 96.00 321 PRO A N 1
ATOM 2698 C CA . PRO A 1 321 ? -20.159 -3.518 7.067 1.00 96.00 321 PRO A CA 1
ATOM 2699 C C . PRO A 1 321 ? -20.207 -4.535 8.213 1.00 96.00 321 PRO A C 1
ATOM 2701 O O . PRO A 1 321 ? -19.858 -4.213 9.347 1.00 96.00 321 PRO A O 1
ATOM 2704 N N . GLN A 1 322 ? -20.538 -5.791 7.906 1.00 96.00 322 GLN A N 1
ATOM 2705 C CA . GLN A 1 322 ? -20.593 -6.875 8.881 1.00 96.00 322 GLN A CA 1
ATOM 2706 C C . GLN A 1 322 ? -19.206 -7.185 9.456 1.00 96.00 322 GLN A C 1
ATOM 2708 O O . GLN A 1 322 ? -19.086 -7.403 10.661 1.00 96.00 322 GLN A O 1
ATOM 2713 N N . LYS A 1 323 ? -18.147 -7.167 8.630 1.00 97.38 323 LYS A N 1
ATOM 2714 C CA . LYS A 1 323 ? -16.766 -7.355 9.114 1.00 97.38 323 LYS A CA 1
ATOM 2715 C C . LYS A 1 323 ? -16.328 -6.229 10.053 1.00 97.38 323 LYS A C 1
ATOM 2717 O O . LYS A 1 323 ? -15.721 -6.518 11.082 1.00 97.38 323 LYS A O 1
ATOM 2722 N N . ILE A 1 324 ? -16.669 -4.972 9.740 1.00 97.62 324 ILE A N 1
ATOM 2723 C CA . ILE A 1 324 ? -16.393 -3.826 10.623 1.00 97.62 324 ILE A CA 1
ATOM 2724 C C . ILE A 1 324 ? -17.113 -4.014 11.960 1.00 97.62 324 ILE A C 1
ATOM 2726 O O . ILE A 1 324 ? -16.484 -3.900 13.008 1.00 97.62 324 ILE A O 1
ATOM 2730 N N . GLU A 1 325 ? -18.415 -4.319 11.950 1.00 97.19 325 GLU A N 1
ATOM 2731 C CA . GLU A 1 325 ? -19.180 -4.503 13.190 1.00 97.19 325 GLU A CA 1
ATOM 2732 C C . GLU A 1 325 ? -18.612 -5.639 14.049 1.00 97.19 325 GLU A C 1
ATOM 2734 O O . GLU A 1 325 ? -18.469 -5.475 15.261 1.00 97.19 325 GLU A O 1
ATOM 2739 N N . GLN A 1 326 ? -18.266 -6.773 13.430 1.00 96.44 326 GLN A N 1
ATOM 2740 C CA . GLN A 1 326 ? -17.643 -7.903 14.121 1.00 96.44 326 GLN A CA 1
ATOM 2741 C C . GLN A 1 326 ? -16.330 -7.489 14.790 1.00 96.44 326 GLN A C 1
ATOM 2743 O O . GLN A 1 326 ? -16.155 -7.744 15.980 1.00 96.44 326 GLN A O 1
ATOM 2748 N N . PHE A 1 327 ? -15.454 -6.799 14.057 1.00 96.94 327 PHE A N 1
ATOM 2749 C CA . PHE A 1 327 ? -14.171 -6.328 14.572 1.00 96.94 327 PHE A CA 1
ATOM 2750 C C . PHE A 1 327 ? -14.328 -5.327 15.728 1.00 96.94 327 PHE A C 1
ATOM 2752 O O . PHE A 1 327 ? -13.717 -5.483 16.786 1.00 96.94 327 PHE A O 1
ATOM 2759 N N . VAL A 1 328 ? -15.188 -4.318 15.559 1.00 96.00 328 VAL A N 1
ATOM 2760 C CA . VAL A 1 328 ? -15.440 -3.286 16.578 1.00 96.00 328 VAL A CA 1
ATOM 2761 C C . VAL A 1 328 ? -15.977 -3.900 17.873 1.00 96.00 328 VAL A C 1
ATOM 2763 O O . VAL A 1 328 ? -15.618 -3.455 18.962 1.00 96.00 328 VAL A O 1
ATOM 2766 N N . LYS A 1 329 ? -16.826 -4.930 17.769 1.00 93.88 329 LYS A N 1
ATOM 2767 C CA . LYS A 1 329 ? -17.366 -5.649 18.930 1.00 93.88 329 LYS A CA 1
ATOM 2768 C C . LYS A 1 329 ? -16.342 -6.560 19.602 1.00 93.88 329 LYS A C 1
ATOM 2770 O O . LYS A 1 329 ? -16.446 -6.766 20.808 1.00 93.88 329 LYS A O 1
ATOM 2775 N N . SER A 1 330 ? -15.396 -7.124 18.849 1.00 93.00 330 SER A N 1
ATOM 2776 C CA . SER A 1 330 ? -14.399 -8.049 19.395 1.00 93.00 330 SER A CA 1
ATOM 2777 C C . SER A 1 330 ? -13.207 -7.344 20.033 1.00 93.00 330 SER A C 1
ATOM 2779 O O . SER A 1 330 ? -12.617 -7.889 20.962 1.00 93.00 330 SER A O 1
ATOM 2781 N N . THR A 1 331 ? -12.831 -6.156 19.550 1.00 92.56 331 THR A N 1
ATOM 2782 C CA . THR A 1 331 ? -11.632 -5.487 20.059 1.00 92.56 331 THR A CA 1
ATOM 2783 C C . THR A 1 331 ? -11.839 -4.888 21.453 1.00 92.56 331 THR A C 1
ATOM 2785 O O . THR A 1 331 ? -12.813 -4.181 21.741 1.00 92.56 331 THR A O 1
ATOM 2788 N N . LYS A 1 332 ? -10.879 -5.152 22.344 1.00 91.69 332 LYS A N 1
ATOM 2789 C CA . LYS A 1 332 ? -10.855 -4.605 23.711 1.00 91.69 332 LYS A CA 1
ATOM 2790 C C . LYS A 1 332 ? -10.141 -3.253 23.813 1.00 91.69 332 LYS A C 1
ATOM 2792 O O . LYS A 1 332 ? -10.324 -2.561 24.811 1.00 91.69 332 LYS A O 1
ATOM 2797 N N . TYR A 1 333 ? -9.364 -2.888 22.798 1.00 94.00 333 TYR A N 1
ATOM 2798 C CA . TYR A 1 333 ? -8.456 -1.743 22.804 1.00 94.00 333 TYR A CA 1
ATOM 2799 C C . TYR A 1 333 ? -9.180 -0.440 22.442 1.00 94.00 333 TYR A C 1
ATOM 2801 O O . TYR A 1 333 ? -9.924 -0.382 21.457 1.00 94.00 333 TYR A O 1
ATOM 2809 N N . ASN A 1 334 ? -8.987 0.620 23.232 1.00 92.44 334 ASN A N 1
ATOM 2810 C CA . ASN A 1 334 ? -9.672 1.895 23.004 1.00 92.44 334 ASN A CA 1
ATOM 2811 C C . ASN A 1 334 ? -9.116 2.624 21.786 1.00 92.44 334 ASN A C 1
ATOM 2813 O O . ASN A 1 334 ? -9.887 3.243 21.055 1.00 92.44 334 ASN A O 1
ATOM 2817 N N . TYR A 1 335 ? -7.815 2.495 21.511 1.00 93.62 335 TYR A N 1
ATOM 2818 C CA . TYR A 1 335 ? -7.235 3.130 20.329 1.00 93.62 335 TYR A CA 1
ATOM 2819 C C . TYR A 1 335 ? -7.866 2.563 19.049 1.00 93.62 335 TYR A C 1
ATOM 2821 O O . TYR A 1 335 ? -8.276 3.321 18.183 1.00 93.62 335 TYR A O 1
ATOM 2829 N N . LEU A 1 336 ? -8.082 1.246 18.948 1.00 95.94 336 LEU A N 1
ATOM 2830 C CA . LEU A 1 336 ? -8.740 0.645 17.779 1.00 95.94 336 LEU A CA 1
ATOM 2831 C C . LEU A 1 336 ? -10.197 1.069 17.640 1.00 95.94 336 LEU A C 1
ATOM 2833 O O . LEU A 1 336 ? -10.680 1.228 16.517 1.00 95.94 336 LEU A O 1
ATOM 2837 N N . LYS A 1 337 ? -10.888 1.300 18.758 1.00 94.56 337 LYS A N 1
ATOM 2838 C CA . LYS A 1 337 ? -12.224 1.904 18.758 1.00 94.56 337 LYS A CA 1
ATOM 2839 C C . LYS A 1 337 ? -12.184 3.341 18.231 1.00 94.56 337 LYS A C 1
ATOM 2841 O O . LYS A 1 337 ? -13.013 3.666 17.387 1.00 94.56 337 LYS A O 1
ATOM 2846 N N . ASP A 1 338 ? -11.203 4.155 18.628 1.00 91.19 338 ASP A N 1
ATOM 2847 C CA . ASP A 1 338 ? -11.003 5.506 18.079 1.00 91.19 338 ASP A CA 1
ATOM 2848 C C . ASP A 1 338 ? -10.739 5.485 16.573 1.00 91.19 338 ASP A C 1
ATOM 2850 O O . ASP A 1 338 ? -11.397 6.197 15.815 1.00 91.19 338 ASP A O 1
ATOM 2854 N N . LEU A 1 339 ? -9.791 4.662 16.114 1.00 95.25 339 LEU A N 1
ATOM 2855 C CA . LEU A 1 339 ? -9.457 4.596 14.689 1.00 95.25 339 LEU A CA 1
ATOM 2856 C C . LEU A 1 339 ? -10.652 4.077 13.878 1.00 95.25 339 LEU A C 1
ATOM 2858 O O . LEU A 1 339 ? -10.945 4.604 12.804 1.00 95.25 339 LEU A O 1
ATOM 2862 N N . SER A 1 340 ? -11.386 3.097 14.416 1.00 96.88 340 SER A N 1
ATOM 2863 C CA . SER A 1 340 ? -12.625 2.605 13.807 1.00 96.88 340 SER A CA 1
ATOM 2864 C C . SER A 1 340 ? -13.686 3.699 13.740 1.00 96.88 340 SER A C 1
ATOM 2866 O O . SER A 1 340 ? -14.315 3.856 12.698 1.00 96.88 340 SER A O 1
ATOM 2868 N N . TYR A 1 341 ? -13.858 4.489 14.804 1.00 94.00 341 TYR A N 1
ATOM 2869 C CA . TYR A 1 341 ? -14.775 5.628 14.823 1.00 94.00 341 TYR A CA 1
ATOM 2870 C C . TYR A 1 341 ? -14.442 6.620 13.709 1.00 94.00 341 TYR A C 1
ATOM 2872 O O . TYR A 1 341 ? -15.314 6.964 12.917 1.00 94.00 341 TYR A O 1
ATOM 2880 N N . LEU A 1 342 ? -13.172 7.015 13.591 1.00 92.06 342 LEU A N 1
ATOM 2881 C CA . LEU A 1 342 ? -12.701 7.937 12.555 1.00 92.06 342 LEU A CA 1
ATOM 2882 C C . LEU A 1 342 ? -12.944 7.397 11.136 1.00 92.06 342 LEU A C 1
ATOM 2884 O O . LEU A 1 342 ? -13.420 8.130 10.267 1.00 92.06 342 LEU A O 1
ATOM 2888 N N . LYS A 1 343 ? -12.676 6.107 10.893 1.00 94.81 343 LYS A N 1
ATOM 2889 C CA . LYS A 1 343 ? -12.953 5.455 9.600 1.00 94.81 343 LYS A CA 1
ATOM 2890 C C . LYS A 1 343 ? -14.446 5.378 9.296 1.00 94.81 343 LYS A C 1
ATOM 2892 O O . LYS A 1 343 ? -14.859 5.665 8.181 1.00 94.81 343 LYS A O 1
ATOM 2897 N N . ILE A 1 344 ? -15.268 4.995 10.268 1.00 95.06 344 ILE A N 1
ATOM 2898 C CA . ILE A 1 344 ? -16.718 4.889 10.072 1.00 95.06 344 ILE A CA 1
ATOM 2899 C C . ILE A 1 344 ? -17.325 6.276 9.850 1.00 95.06 344 ILE A C 1
ATOM 2901 O O . ILE A 1 344 ? -18.189 6.432 8.989 1.00 95.06 344 ILE A O 1
ATOM 2905 N N . MET A 1 345 ? -16.842 7.289 10.570 1.00 89.50 345 MET A N 1
ATOM 2906 C CA . MET A 1 345 ? -17.266 8.672 10.386 1.00 89.50 345 MET A CA 1
ATOM 2907 C C . MET A 1 345 ? -16.937 9.148 8.967 1.00 89.50 345 MET A C 1
ATOM 2909 O O . MET A 1 345 ? -17.813 9.661 8.271 1.00 89.50 345 MET A O 1
ATOM 2913 N N . SER A 1 346 ? -15.719 8.890 8.478 1.00 89.38 346 SER A N 1
ATOM 2914 C CA . SER A 1 346 ? -15.367 9.232 7.096 1.00 89.38 346 SER A CA 1
ATOM 2915 C C . SER A 1 346 ? -16.225 8.476 6.079 1.00 89.38 346 SER A C 1
ATOM 2917 O O . SER A 1 346 ? -16.648 9.060 5.087 1.00 89.38 346 SER A O 1
ATOM 2919 N N . TYR A 1 347 ? -16.590 7.216 6.333 1.00 91.94 347 TYR A N 1
ATOM 2920 C CA . TYR A 1 347 ? -17.510 6.474 5.466 1.00 91.94 347 TYR A CA 1
ATOM 2921 C C . TYR A 1 347 ? -18.928 7.054 5.464 1.00 91.94 347 TYR A C 1
ATOM 2923 O O . TYR A 1 347 ? -19.571 7.117 4.418 1.00 91.94 347 TYR A O 1
ATOM 2931 N N . TYR A 1 348 ? -19.425 7.500 6.613 1.00 88.62 348 TYR A N 1
ATOM 2932 C CA . TYR A 1 348 ? -20.750 8.102 6.731 1.00 88.62 348 TYR A CA 1
ATOM 2933 C C . TYR A 1 348 ? -20.854 9.439 5.973 1.00 88.62 348 TYR A C 1
ATOM 2935 O O . TYR A 1 348 ? -21.832 9.668 5.245 1.00 88.62 348 TYR A O 1
ATOM 2943 N N . HIS A 1 349 ? -19.832 10.292 6.096 1.00 81.75 349 HIS A N 1
ATOM 2944 C CA . HIS A 1 349 ? -19.806 11.612 5.461 1.00 81.75 349 HIS A CA 1
ATOM 2945 C C . HIS A 1 349 ? -19.374 11.565 3.990 1.00 81.75 349 HIS A C 1
ATOM 2947 O O . HIS A 1 349 ? -20.007 12.210 3.162 1.00 81.75 349 HIS A O 1
ATOM 2953 N N . LEU A 1 350 ? -18.346 10.787 3.644 1.00 82.00 350 LEU A N 1
ATOM 2954 C CA . LEU A 1 350 ? -17.678 10.876 2.337 1.00 82.00 350 LEU A CA 1
ATOM 2955 C C . LEU A 1 350 ? -18.111 9.801 1.333 1.00 82.00 350 LEU A C 1
ATOM 2957 O O . LEU A 1 350 ? -17.731 9.871 0.167 1.00 82.00 350 LEU A O 1
ATOM 2961 N N . ARG A 1 351 ? -18.883 8.781 1.741 1.00 84.06 351 ARG A N 1
ATOM 2962 C CA . ARG A 1 351 ? -19.387 7.761 0.807 1.00 84.06 351 ARG A CA 1
ATOM 2963 C C . ARG A 1 351 ? -20.843 7.994 0.418 1.00 84.06 351 ARG A C 1
ATOM 2965 O O . ARG A 1 351 ? -21.678 8.510 1.174 1.00 84.06 351 ARG A O 1
ATOM 2972 N N . LYS A 1 352 ? -21.157 7.518 -0.786 1.00 81.00 352 LYS A N 1
ATOM 2973 C CA . LYS A 1 352 ? -22.526 7.293 -1.236 1.00 81.00 352 LYS A CA 1
ATOM 2974 C C . LYS A 1 352 ? -23.077 6.058 -0.528 1.00 81.00 352 LYS A C 1
ATOM 2976 O O . LYS A 1 352 ? -22.661 4.940 -0.821 1.00 81.00 352 LYS A O 1
ATOM 2981 N N . ASN A 1 353 ? -23.999 6.296 0.395 1.00 84.06 353 ASN A N 1
ATOM 2982 C CA . ASN A 1 353 ? -24.644 5.276 1.210 1.00 84.06 353 ASN A CA 1
ATOM 2983 C C . ASN A 1 353 ? -26.148 5.329 0.959 1.00 84.06 353 ASN A C 1
ATOM 2985 O O . ASN A 1 353 ? -26.704 6.405 0.721 1.00 84.06 353 ASN A O 1
ATOM 2989 N N . ASP A 1 354 ? -26.806 4.180 1.042 1.00 86.94 354 ASP A N 1
ATOM 2990 C CA . ASP A 1 354 ? -28.255 4.151 1.184 1.00 86.94 354 ASP A CA 1
ATOM 2991 C C . ASP A 1 354 ? -28.669 4.454 2.639 1.00 86.94 354 ASP A C 1
ATOM 2993 O O . ASP A 1 354 ? -27.845 4.579 3.552 1.00 86.94 354 ASP A O 1
ATOM 2997 N N . LYS A 1 355 ? -29.983 4.579 2.857 1.00 87.75 355 LYS A N 1
ATOM 2998 C CA . LYS A 1 355 ? -30.546 4.890 4.177 1.00 87.75 355 LYS A CA 1
ATOM 2999 C C . LYS A 1 355 ? -30.255 3.809 5.222 1.00 87.75 355 LYS A C 1
ATOM 3001 O O . LYS A 1 355 ? -30.191 4.134 6.404 1.00 87.75 355 LYS A O 1
ATOM 3006 N N . GLU A 1 356 ? -30.125 2.549 4.820 1.00 90.50 356 GLU A N 1
ATOM 3007 C CA . GLU A 1 356 ? -29.896 1.442 5.751 1.00 90.50 356 GLU A CA 1
ATOM 3008 C C . GLU A 1 356 ? -28.436 1.412 6.207 1.00 90.50 356 GLU A C 1
ATOM 3010 O O . GLU A 1 356 ? -28.161 1.303 7.403 1.00 90.50 356 GLU A O 1
ATOM 3015 N N . LEU A 1 357 ? -27.501 1.627 5.284 1.00 90.06 357 LEU A N 1
ATOM 3016 C CA . LEU A 1 357 ? -26.081 1.737 5.579 1.00 90.06 357 LEU A CA 1
ATOM 3017 C C . LEU A 1 357 ? -25.769 2.979 6.430 1.00 90.06 357 LEU A C 1
ATOM 3019 O O . LEU A 1 357 ? -24.964 2.908 7.358 1.00 90.06 357 LEU A O 1
ATOM 3023 N N . ASP A 1 358 ? -26.453 4.098 6.185 1.00 89.38 358 ASP A N 1
ATOM 3024 C CA . ASP A 1 358 ? -26.339 5.290 7.031 1.00 89.38 358 ASP A CA 1
ATOM 3025 C C . ASP A 1 358 ? -26.804 5.032 8.472 1.00 89.38 358 ASP A C 1
ATOM 3027 O O . ASP A 1 358 ? -26.092 5.370 9.421 1.00 89.38 358 ASP A O 1
ATOM 3031 N N . LYS A 1 359 ? -27.968 4.392 8.656 1.00 91.50 359 LYS A N 1
ATOM 3032 C CA . LYS A 1 359 ? -28.452 3.989 9.989 1.00 91.50 359 LYS A CA 1
ATOM 3033 C C . LYS A 1 359 ? -27.478 3.034 10.671 1.00 91.50 359 LYS A C 1
ATOM 3035 O O . LYS A 1 359 ? -27.245 3.150 11.875 1.00 91.50 359 LYS A O 1
ATOM 3040 N N . PHE A 1 360 ? -26.919 2.093 9.911 1.00 93.75 360 PHE A N 1
ATOM 3041 C CA . PHE A 1 360 ? -25.919 1.156 10.402 1.00 93.75 360 PHE A CA 1
ATOM 3042 C C . PHE A 1 360 ? -24.683 1.893 10.937 1.00 93.75 360 PHE A C 1
ATOM 3044 O O . PHE A 1 360 ? -24.290 1.657 12.081 1.00 93.75 360 PHE A O 1
ATOM 3051 N N . TYR A 1 361 ? -24.115 2.832 10.172 1.00 93.50 361 TYR A N 1
ATOM 3052 C CA . TYR A 1 361 ? -22.955 3.607 10.617 1.00 93.50 361 TYR A CA 1
ATOM 3053 C C . TYR A 1 361 ? -23.256 4.454 11.849 1.00 93.50 361 TYR A C 1
ATOM 3055 O O . TYR A 1 361 ? -22.492 4.411 12.808 1.00 93.50 361 TYR A O 1
ATOM 3063 N N . LEU A 1 362 ? -24.388 5.160 11.875 1.00 91.31 362 LEU A N 1
ATOM 3064 C CA . LEU A 1 362 ? -24.797 5.961 13.032 1.00 91.31 362 LEU A CA 1
ATOM 3065 C C . LEU A 1 362 ? -24.930 5.121 14.304 1.00 91.31 362 LEU A C 1
ATOM 3067 O O . LEU A 1 362 ? -24.452 5.511 15.372 1.00 91.31 362 LEU A O 1
ATOM 3071 N N . LYS A 1 363 ? -25.548 3.941 14.191 1.00 93.12 363 LYS A N 1
ATOM 3072 C CA . LYS A 1 363 ? -25.660 2.998 15.304 1.00 93.12 363 LYS A CA 1
ATOM 3073 C C . LYS A 1 363 ? -24.281 2.552 15.785 1.00 93.12 363 LYS A C 1
ATOM 3075 O O . LYS A 1 363 ? -24.046 2.560 16.992 1.00 93.12 363 LYS A O 1
ATOM 3080 N N . LEU A 1 364 ? -23.386 2.203 14.861 1.00 94.38 364 LEU A N 1
ATOM 3081 C CA . LEU A 1 364 ? -22.054 1.704 15.185 1.00 94.38 364 LEU A CA 1
ATOM 3082 C C . LEU A 1 364 ? -21.158 2.788 15.809 1.00 94.38 364 LEU A C 1
ATOM 3084 O O . LEU A 1 364 ? -20.484 2.516 16.797 1.00 94.38 364 LEU A O 1
ATOM 3088 N N . LEU A 1 365 ? -21.209 4.029 15.310 1.00 92.75 365 LEU A N 1
ATOM 3089 C CA . LEU A 1 365 ? -20.541 5.190 15.917 1.00 92.75 365 LEU A CA 1
ATOM 3090 C C . LEU A 1 365 ? -21.006 5.401 17.363 1.00 92.75 365 LEU A C 1
ATOM 3092 O O . LEU A 1 365 ? -20.193 5.588 18.270 1.00 92.75 365 LEU A O 1
ATOM 3096 N N . ALA A 1 366 ? -22.317 5.315 17.591 1.00 90.38 366 ALA A N 1
ATOM 3097 C CA . ALA A 1 366 ? -22.901 5.462 18.916 1.00 90.38 366 ALA A CA 1
ATOM 3098 C C . ALA A 1 366 ? -22.518 4.301 19.856 1.00 90.38 366 ALA A C 1
ATOM 3100 O O . ALA A 1 366 ? -22.243 4.531 21.034 1.00 90.38 366 ALA A O 1
ATOM 3101 N N . ASP A 1 367 ? -22.473 3.065 19.344 1.00 90.94 367 ASP A N 1
ATOM 3102 C CA . ASP A 1 367 ? -22.000 1.885 20.082 1.00 90.94 367 ASP A CA 1
ATOM 3103 C C . ASP A 1 367 ? -20.530 2.026 20.496 1.00 90.94 367 ASP A C 1
ATOM 3105 O O . ASP A 1 367 ? -20.189 1.737 21.645 1.00 90.94 367 ASP A O 1
ATOM 3109 N N . ILE A 1 368 ? -19.672 2.533 19.604 1.00 91.75 368 ILE A N 1
ATOM 3110 C CA . ILE A 1 368 ? -18.262 2.802 19.910 1.00 91.75 368 ILE A CA 1
ATOM 3111 C C . ILE A 1 368 ? -18.145 3.820 21.044 1.00 91.75 368 ILE A C 1
ATOM 3113 O O . ILE A 1 368 ? -17.495 3.528 22.050 1.00 91.75 368 ILE A O 1
ATOM 3117 N N . LYS A 1 369 ? -18.817 4.973 20.925 1.00 87.44 369 LYS A N 1
ATOM 3118 C CA . LYS A 1 369 ? -18.801 6.023 21.954 1.00 87.44 369 LYS A CA 1
ATOM 3119 C C . LYS A 1 369 ? -19.296 5.537 23.311 1.00 87.44 369 LYS A C 1
ATOM 3121 O O . LYS A 1 369 ? -18.703 5.849 24.344 1.00 87.44 369 LYS A O 1
ATOM 3126 N N . GLN A 1 370 ? -20.362 4.742 23.323 1.00 87.25 370 GLN A N 1
ATOM 3127 C CA . GLN A 1 370 ? -20.845 4.120 24.550 1.00 87.25 370 GLN A CA 1
ATOM 3128 C C . GLN A 1 370 ? -19.796 3.152 25.126 1.00 87.25 370 GLN A C 1
ATOM 3130 O O . GLN A 1 370 ? -19.516 3.182 26.324 1.00 87.25 370 GLN A O 1
ATOM 3135 N N . GLY A 1 371 ? -19.171 2.333 24.275 1.00 84.75 371 GLY A N 1
ATOM 3136 C CA . GLY A 1 371 ? -18.142 1.369 24.665 1.00 84.75 371 GLY A CA 1
ATOM 3137 C C . GLY A 1 371 ? -16.886 2.001 25.274 1.00 84.75 371 GLY A C 1
ATOM 3138 O O . GLY A 1 371 ? -16.287 1.403 26.166 1.00 84.75 371 GLY A O 1
ATOM 3139 N N . ILE A 1 372 ? -16.512 3.209 24.845 1.00 84.44 372 ILE A N 1
ATOM 3140 C CA . ILE A 1 372 ? -15.396 3.982 25.421 1.00 84.44 372 ILE A CA 1
ATOM 3141 C C . ILE A 1 372 ? -15.826 4.895 26.582 1.00 84.44 372 ILE A C 1
ATOM 3143 O O . ILE A 1 372 ? -14.981 5.488 27.239 1.00 84.44 372 ILE A O 1
ATOM 3147 N N . GLY A 1 373 ? -17.116 4.948 26.934 1.00 81.00 373 GLY A N 1
ATOM 3148 C CA . GLY A 1 373 ? -17.634 5.736 28.064 1.00 81.00 373 GLY A CA 1
ATOM 3149 C C . GLY A 1 373 ? -17.925 7.209 27.777 1.00 81.00 373 GLY A C 1
ATOM 3150 O O . GLY A 1 373 ? -18.144 7.959 28.719 1.00 81.00 373 GLY A O 1
ATOM 3151 N N . GLN A 1 374 ? -17.956 7.621 26.509 1.00 78.88 374 GLN A N 1
ATOM 3152 C CA . GLN A 1 374 ? -18.323 8.985 26.102 1.00 78.88 374 GLN A CA 1
ATOM 3153 C C . GLN A 1 374 ? -19.825 9.244 26.110 1.00 78.88 374 GLN A C 1
ATOM 3155 O O . GLN A 1 374 ? -20.258 10.393 26.133 1.00 78.88 374 GLN A O 1
ATOM 3160 N N . LEU A 1 375 ? -20.623 8.180 26.042 1.00 78.38 375 LEU A N 1
ATOM 3161 C CA . LEU A 1 375 ? -22.075 8.259 26.065 1.00 78.38 375 LEU A CA 1
ATOM 3162 C C . LEU A 1 375 ? -22.621 7.332 27.139 1.00 78.38 375 LEU A C 1
ATOM 3164 O O . LEU A 1 375 ? -22.244 6.162 27.232 1.00 78.38 375 LEU A O 1
ATOM 3168 N N . ASP A 1 376 ? -23.569 7.847 27.909 1.00 75.19 376 ASP A N 1
ATOM 3169 C CA . ASP A 1 376 ? -24.449 7.027 28.719 1.00 75.19 376 ASP A CA 1
ATOM 3170 C C . ASP A 1 376 ? -25.516 6.357 27.836 1.00 75.19 376 ASP A C 1
ATOM 3172 O O . ASP A 1 376 ? -25.823 6.771 26.711 1.00 75.19 376 ASP A O 1
ATOM 3176 N N . LYS A 1 377 ? -26.124 5.288 28.360 1.00 70.06 377 LYS A N 1
ATOM 3177 C CA . LYS A 1 377 ? -27.143 4.515 27.634 1.00 70.06 377 LYS A CA 1
ATOM 3178 C C . LYS A 1 377 ? -28.354 5.379 27.239 1.00 70.06 377 LYS A C 1
ATOM 3180 O O . LYS A 1 377 ? -29.014 5.076 26.247 1.00 70.06 377 LYS A O 1
ATOM 3185 N N . HIS A 1 378 ? -28.626 6.454 27.985 1.00 68.56 378 HIS A N 1
ATOM 3186 C CA . HIS A 1 378 ? -29.754 7.356 27.756 1.00 68.56 378 HIS A CA 1
ATOM 3187 C C . HIS A 1 378 ? -29.474 8.443 26.701 1.00 68.56 378 HIS A C 1
ATOM 3189 O O . HIS A 1 378 ? -30.406 8.828 25.992 1.00 68.56 378 HIS A O 1
ATOM 3195 N N . SER A 1 379 ? -28.225 8.892 26.506 1.00 76.75 379 SER A N 1
ATOM 3196 C CA . SER A 1 379 ? -27.903 9.923 25.498 1.00 76.75 379 SER A CA 1
ATOM 3197 C C . SER A 1 379 ? -27.617 9.374 24.103 1.00 76.75 379 SER A C 1
ATOM 3199 O O . SER A 1 379 ? -27.513 10.155 23.157 1.00 76.75 379 SER A O 1
ATOM 3201 N N . LYS A 1 380 ? -27.569 8.049 23.924 1.00 79.94 380 LYS A N 1
ATOM 3202 C CA . LYS A 1 380 ? -27.324 7.413 22.619 1.00 79.94 380 LYS A CA 1
ATOM 3203 C C . LYS A 1 380 ? -28.287 7.896 21.525 1.00 79.94 380 LYS A C 1
ATOM 3205 O O . LYS A 1 380 ? -27.862 8.274 20.437 1.00 79.94 380 LYS A O 1
ATOM 3210 N N . SER A 1 381 ? -29.586 7.941 21.824 1.00 78.62 381 SER A N 1
ATOM 3211 C CA . SER A 1 381 ? -30.607 8.404 20.872 1.00 78.62 381 SER A CA 1
ATOM 3212 C C . SER A 1 381 ? -30.471 9.891 20.538 1.00 78.62 381 SER A C 1
ATOM 3214 O O . SER A 1 381 ? -30.802 10.303 19.429 1.00 78.62 381 SER A O 1
ATOM 3216 N N . ARG A 1 382 ? -29.988 10.705 21.488 1.00 78.69 382 ARG A N 1
ATOM 3217 C CA . ARG A 1 382 ? -29.729 12.135 21.272 1.00 78.69 382 ARG A CA 1
ATOM 3218 C C . ARG A 1 382 ? -28.522 12.331 20.357 1.00 78.69 382 ARG A C 1
ATOM 3220 O O . ARG A 1 382 ? -28.612 13.104 19.414 1.00 78.69 382 ARG A O 1
ATOM 3227 N N . PHE A 1 383 ? -27.448 11.582 20.592 1.00 81.62 383 PHE A N 1
ATOM 3228 C CA . PHE A 1 383 ? -26.253 11.588 19.751 1.00 81.62 383 PHE A CA 1
ATOM 3229 C C . PHE A 1 383 ? -26.570 11.233 18.290 1.00 81.62 383 PHE A C 1
ATOM 3231 O O . PHE A 1 383 ? -26.217 11.987 17.388 1.00 81.62 383 PHE A O 1
ATOM 3238 N N . ILE A 1 384 ? -27.325 10.150 18.058 1.00 81.62 384 ILE A N 1
ATOM 3239 C CA . ILE A 1 384 ? -27.743 9.756 16.701 1.00 81.62 384 ILE A CA 1
ATOM 3240 C C . ILE A 1 384 ? -28.559 10.873 16.035 1.00 81.62 384 ILE A C 1
ATOM 3242 O O . ILE A 1 384 ? -28.270 11.250 14.903 1.00 81.62 384 ILE A O 1
ATOM 3246 N N . LYS A 1 385 ? -29.541 11.446 16.748 1.00 79.94 385 LYS A N 1
ATOM 3247 C CA . LYS A 1 385 ? -30.361 12.548 16.219 1.00 79.94 385 LYS A CA 1
ATOM 3248 C C . LYS A 1 385 ? -29.533 13.779 15.854 1.00 79.94 385 LYS A C 1
ATOM 3250 O O . LYS A 1 385 ? -29.848 14.426 14.861 1.00 79.94 385 LYS A O 1
ATOM 3255 N N . ASN A 1 386 ? -28.503 14.108 16.632 1.00 78.88 386 ASN A N 1
ATOM 3256 C CA . ASN A 1 386 ? -27.626 15.239 16.329 1.00 78.88 386 ASN A CA 1
ATOM 3257 C C . ASN A 1 386 ? -26.894 15.010 14.999 1.00 78.88 386 ASN A C 1
ATOM 3259 O O . ASN A 1 386 ? -27.048 15.817 14.087 1.00 78.88 386 ASN A O 1
ATOM 3263 N N . LEU A 1 387 ? -26.240 13.855 14.830 1.00 77.50 387 LEU A N 1
ATOM 3264 C CA . LEU A 1 387 ? -25.550 13.509 13.580 1.00 77.50 387 LEU A CA 1
ATOM 3265 C C . LEU A 1 387 ? -26.493 13.409 12.365 1.00 77.50 387 LEU A C 1
ATOM 3267 O O . LEU A 1 387 ? -26.102 13.739 11.245 1.00 77.50 387 LEU A O 1
ATOM 3271 N N . GLU A 1 388 ? -27.739 12.960 12.550 1.00 78.62 388 GLU A N 1
ATOM 3272 C CA . GLU A 1 388 ? -28.756 12.970 11.486 1.00 78.62 388 GLU A CA 1
ATOM 3273 C C . GLU A 1 388 ? -29.181 14.392 11.097 1.00 78.62 388 GLU A C 1
ATOM 3275 O O . GLU A 1 388 ? -29.381 14.682 9.914 1.00 78.62 388 GLU A O 1
ATOM 3280 N N . ASN A 1 389 ? -29.353 15.273 12.083 1.00 74.25 389 ASN A N 1
ATOM 3281 C CA . ASN A 1 389 ? -29.752 16.658 11.856 1.00 74.25 389 ASN A CA 1
ATOM 3282 C C . ASN A 1 389 ? -28.644 17.448 11.161 1.00 74.25 389 ASN A C 1
ATOM 3284 O O . ASN A 1 389 ? -28.932 18.196 10.226 1.00 74.25 389 ASN A O 1
ATOM 3288 N N . ASP A 1 390 ? -27.393 17.247 11.564 1.00 68.38 390 ASP A N 1
ATOM 3289 C CA . ASP A 1 390 ? -26.245 17.911 10.948 1.00 68.38 390 ASP A CA 1
ATOM 3290 C C . ASP A 1 390 ? -26.028 17.412 9.513 1.00 68.38 390 ASP A C 1
ATOM 3292 O O . ASP A 1 390 ? -25.814 18.213 8.605 1.00 68.38 390 ASP A O 1
ATOM 3296 N N . LYS A 1 391 ? -26.278 16.122 9.245 1.00 67.00 391 LYS A N 1
ATOM 3297 C CA . LYS A 1 391 ? -26.318 15.600 7.869 1.00 67.00 391 LYS A CA 1
ATOM 3298 C C . LYS A 1 391 ? -27.354 16.313 6.990 1.00 67.00 391 LYS A C 1
ATOM 3300 O O . LYS A 1 391 ? -27.086 16.575 5.822 1.00 67.00 391 LYS A O 1
ATOM 3305 N N . LYS A 1 392 ? -28.549 16.604 7.517 1.00 63.00 392 LYS A N 1
ATOM 3306 C CA . LYS A 1 392 ? -29.636 17.238 6.744 1.00 63.00 392 LYS A CA 1
ATOM 3307 C C . LYS A 1 392 ? -29.373 18.710 6.437 1.00 63.00 392 LYS A C 1
ATOM 3309 O O . LYS A 1 392 ? -29.783 19.169 5.376 1.00 63.00 392 LYS A O 1
ATOM 3314 N N . LYS A 1 393 ? -28.693 19.436 7.329 1.00 57.03 393 LYS A N 1
ATOM 3315 C CA . LYS A 1 393 ? -28.355 20.856 7.128 1.00 57.03 393 LYS A CA 1
ATOM 3316 C C . LYS A 1 393 ? -27.396 21.094 5.955 1.00 57.03 393 LYS A C 1
ATOM 3318 O O . LYS A 1 393 ? -27.398 22.189 5.417 1.00 57.03 393 LYS A O 1
ATOM 3323 N N . GLY A 1 394 ? -26.618 20.085 5.560 1.00 48.94 394 GLY A N 1
ATOM 3324 C CA . GLY A 1 394 ? -25.683 20.143 4.430 1.00 48.94 394 GLY A CA 1
ATOM 3325 C C . GLY A 1 394 ? -26.230 19.711 3.067 1.00 48.94 394 GLY A C 1
ATOM 3326 O O . GLY A 1 394 ? -25.472 19.688 2.107 1.00 48.94 394 GLY A O 1
ATOM 3327 N N . SER A 1 395 ? -27.500 19.298 2.981 1.00 40.12 395 SER A N 1
ATOM 3328 C CA . SER A 1 395 ? -28.117 18.789 1.742 1.00 40.12 395 SER A CA 1
ATOM 3329 C C . SER A 1 395 ? -29.114 19.774 1.106 1.00 40.12 395 SER A C 1
ATOM 3331 O O . SER A 1 395 ? -29.819 19.391 0.168 1.00 40.12 395 SER A O 1
ATOM 3333 N N . LEU A 1 396 ? -29.190 20.993 1.651 1.00 30.88 396 LEU A N 1
ATOM 3334 C CA . LEU A 1 396 ? -29.805 22.197 1.079 1.00 30.88 396 LEU A CA 1
ATOM 3335 C C . LEU A 1 396 ? -28.687 23.064 0.500 1.00 30.88 396 LEU A C 1
ATOM 3337 O O . LEU A 1 396 ? -28.948 23.709 -0.537 1.00 30.88 396 LEU A O 1
#